Protein 8IAG (pdb70)

Sequence (445 aa):
APWKAPGPDDVRGPCPMLNTLANHGFLPHDGKNIDVNTTVNALSSALNLDDELSRDLHTFAVTTNPQPNATWFSLNHLSRHNVLEHDASLSRQDAYFGPPDVFNAAVFNETKAYWTGDIINFQMAANALTARLMTSNLTNPEFSMSQLGRGFGLGETVCYVTILGSKETRTVPKAFVEYLFENERLPYELGFKKMKSALTEDELTTMMGEIYSLQHLPESFTPWKAPGPDDVRGPCPMLNTLANHGFLPHDGKNIDVNTTVNALSSALNLDDELSRDLHTFAVTTNPQPNATWFSLNHLSRHNVLEHDASLSRQDAYFGPPDVFNAAVFNETKAYWTGDIINFQMAANALTARLMTSNLTNPEFSMSQLGRGFGLGETVCYVTILGSKETRTVPKAFVEYLFENERLPYELGFKKMKSALTEDELTTMMGEIYSLQHLPESFTKP

B-factor: mean 21.31, std 9.33, range [10.39, 70.58]

Solvent-accessible surface area: 19801 Å² total; per-residue (Å²): 89,109,71,143,52,60,33,145,116,35,30,37,2,26,41,26,26,30,3,0,0,0,5,23,48,64,3,26,48,57,0,79,18,0,9,39,3,7,7,0,10,3,8,12,16,3,1,33,7,27,9,100,7,0,93,55,74,9,82,96,7,26,88,13,11,112,69,110,149,9,103,31,4,8,0,74,38,12,19,179,66,80,62,36,9,17,1,3,23,18,4,6,52,8,33,101,107,10,92,20,40,91,65,37,70,77,22,2,105,44,0,63,63,85,2,108,28,124,102,0,58,13,64,30,0,0,52,0,7,9,8,10,3,78,46,3,76,155,77,7,103,116,44,44,21,70,157,123,5,15,22,42,6,16,11,82,1,0,35,14,0,0,10,4,22,29,17,112,90,79,37,1,51,47,51,27,0,35,29,4,10,81,67,29,77,1,0,70,136,80,55,6,166,73,24,206,58,32,0,45,42,114,60,20,91,78,2,43,39,56,0,127,82,57,19,138,34,70,114,113,32,67,154,74,136,55,59,30,157,98,28,39,36,2,27,41,25,26,31,2,0,0,0,4,22,50,62,3,47,42,50,0,60,108,0,64,57,103,38,8,18,97,2,7,40,59,3,2,36,6,45,63,93,5,0,116,57,68,9,86,84,6,27,35,0,3,75,84,54,91,17,100,80,3,7,0,68,26,11,21,69,76,22,7,34,10,18,2,2,23,18,3,6,53,6,32,102,105,14,87,22,40,89,65,36,61,76,22,1,83,46,0,56,71,82,2,106,29,123,98,0,57,12,63,32,0,0,52,0,8,10,11,11,4,78,45,3,77,152,77,6,102,104,28,8,18,8,59,24,4,6,13,33,6,2,12,82,1,0,36,14,0,1,11,4,22,31,18,119,91,79,37,0,52,44,54,27,0,39,32,5,11,80,74,28,91,2,0,104,137,81,34,8,156,90,25,188,58,33,0,46,50,113,60,16,88,78,2,41,39,51,0,95,79,58,17,135,32,73,184,110,30,41,50,71

Organism: NCBI:txid326644

Radius of gyration: 24.5 Å; Cα contacts (8 Å, |Δi|>4): 789; chains: 2; bounding box: 48×75×55 Å

Foldseek 3Di:
DQFAQADDQADAFQALQLQLLLRRPLAPVSQDWAALVSQQSSCCVAQNADSVVSNVVQVLQCVLPPPPPDRTHGRHSRQPEPSLHFALDQFAHGVQVHRRTAGDPVSVVQLVVLQPDQKRALLSLLASSLVSLVVCVVPPPPHDADPSNLLSSLLSSQCLAPRQHNLVRRMHGPVQSCCSRVPSHGVVVVPTDHDPDHHYPVSSVVSSVVSVVSHDHDPPDD/DFADQDPQADAFAALQLQLLLRVPLAPVSQDWAALVSQQSSCCVAANADSVVSNVVQVLQCVLPPDPPDRTGGRHSNQPEPSLHFALDQFAHGVQVHRRTAGDPVSVVQLVVLQPDQKRALLSLLASSLVSLVVCVVPPPPHDDAQSNLLSSLLSSQCLAPRQHNLVRRMHGPVQSCCSRVPSHGVVVVPTDHDPDHHYPVSSVVSSVVSVVSHDHPPPPRHD

Secondary structure (DSSP, 8-state):
-------TT----S-HHHHHHHHHTSS-TT---EEHHHHHHHHHHHH-B-HHHHHHHHHHHHTTSSSTT-SEE-GGGGGSBTTTB-SS-SSS--TTTS-SSS--HHHHHHHHHT--SSEE-HHHHHHHHHHHHHHHHHH-TT----HHHHHHHHHHHHHHHHHHSBTTTTBEEHHHHHHHHHHSS--GGGT----SSPBPHHHHHHHHHHHHHH----TT--/------TTS---S-HHHHHHHHTTSS-TT---B-HHHHHHHHHHHH-B-HHHHHHHHHHHHTTSSSTT-S-B-GGGGGSBTTTB-SS-SSS--TTTS-SSS--HHHHHHHHTT--SSEEEHHHHHHHHHHHHHHHHHH-TT----HHHHHHHHHHHHHHHHHHSBTTTTEEEHHHHHHHHHHSS--GGGT----SSPBPHHHHHHHHHHHHHH----TTS---

InterPro domains:
  IPR000028 Chloroperoxidase [PF01328] (3-194)
  IPR000028 Chloroperoxidase [PS51405] (1-214)
  IPR036851 Chloroperoxidase-like superfamily [G3DSA:1.10.489.10] (2-242)
  IPR036851 Chloroperoxidase-like superfamily [SSF47571] (3-100)

Nearest PDB structures (foldseek):
  8iag-assembly1_B  TM=1.003E+00  e=1.262E-44  Daldinia caldariorum
  7o1z-assembly1_A  TM=9.874E-01  e=1.814E-34  Hypoxylon sp. EC38
  7znv-assembly1_A  TM=9.478E-01  e=3.646E-21  Marasmius rotula
  8rnk-assembly1_A  TM=9.360E-01  e=4.907E-21  Marasmius wettsteinii
  7zcl-assembly1_A  TM=9.525E-01  e=1.608E-20  Achaetomiella virescens

Structure (mmCIF, N/CA/C/O backbone):
data_8IAG
#
_entry.id   8IAG
#
_cell.length_a   74.558
_cell.length_b   107.52
_cell.length_c   120.016
_cell.angle_alpha   90.0
_cell.angle_beta   90.0
_cell.angle_gamma   90.0
#
_symmetry.space_group_name_H-M   'C 2 2 21'
#
loop_
_entity.id
_entity.type
_entity.pdbx_description
1 polymer rDcaUPO
2 non-polymer 'PROTOPORPHYRIN IX CONTAINING FE'
3 non-polymer IMIDAZOLE
4 non-polymer (4S)-2-METHYL-2,4-PENTANEDIOL
5 non-polymer 'MAGNESIUM ION'
6 water water
#
loop_
_atom_site.group_PDB
_atom_site.id
_atom_site.type_symbol
_atom_site.label_atom_id
_atom_site.label_alt_id
_atom_site.label_comp_id
_atom_site.label_asym_id
_atom_site.label_entity_id
_atom_site.label_seq_id
_atom_site.pdbx_PDB_ins_code
_atom_site.Cartn_x
_atom_site.Cartn_y
_atom_site.Cartn_z
_atom_site.occupancy
_atom_site.B_iso_or_equiv
_atom_site.auth_seq_id
_atom_site.auth_comp_id
_atom_site.auth_asym_id
_atom_site.auth_atom_id
_atom_site.pdbx_PDB_model_num
ATOM 1 N N . ALA A 1 18 ? 6.45825 -9.90000 -15.23114 1.000 46.97193 3 ALA A N 1
ATOM 2 C CA . ALA A 1 18 ? 7.82671 -9.96475 -14.73290 1.000 45.59101 3 ALA A CA 1
ATOM 3 C C . ALA A 1 18 ? 7.97629 -9.17065 -13.44061 1.000 40.33453 3 ALA A C 1
ATOM 4 O O . ALA A 1 18 ? 7.36348 -8.11345 -13.28267 1.000 36.80383 3 ALA A O 1
ATOM 6 N N . PRO A 1 19 ? 8.78616 -9.68645 -12.50365 1.000 34.02099 4 PRO A N 1
ATOM 7 C CA . PRO A 1 19 ? 9.04178 -8.94893 -11.26479 1.000 27.91714 4 PRO A CA 1
ATOM 8 C C . PRO A 1 19 ? 9.65458 -7.58703 -11.56135 1.000 26.96623 4 PRO A C 1
ATOM 9 O O . PRO A 1 19 ? 10.53408 -7.46087 -12.40955 1.000 26.66243 4 PRO A O 1
ATOM 13 N N . TRP A 1 20 ? 9.17621 -6.57761 -10.85436 1.000 23.61724 5 TRP A N 1
ATOM 14 C CA . TRP A 1 20 ? 9.61902 -5.21396 -11.08624 1.000 19.07070 5 TRP A CA 1
ATOM 15 C C . TRP A 1 20 ? 9.28303 -4.40339 -9.85997 1.000 19.24231 5 TRP A C 1
ATOM 16 O O . TRP A 1 20 ? 8.22366 -4.58844 -9.25854 1.000 23.32647 5 TRP A O 1
ATOM 27 N N . LYS A 1 21 ? 10.18400 -3.50795 -9.49080 1.000 18.96600 6 LYS A N 1
ATOM 28 C CA . LYS A 1 21 ? 9.95547 -2.65024 -8.33637 1.000 21.40131 6 LYS A CA 1
ATOM 29 C C . LYS A 1 21 ? 10.60372 -1.29676 -8.56954 1.000 19.37754 6 LYS A C 1
ATOM 30 O O . LYS A 1 21 ? 11.75026 -1.22842 -9.02296 1.000 19.09028 6 LYS A O 1
ATOM 36 N N . ALA A 1 22 ? 9.86356 -0.22301 -8.31532 1.000 24.10203 7 ALA A N 1
ATOM 37 C CA . ALA A 1 22 ? 10.40074 1.12447 -8.46907 1.000 23.10113 7 ALA A CA 1
ATOM 38 C C . ALA A 1 22 ? 11.53085 1.34510 -7.47129 1.000 19.77736 7 ALA A C 1
ATOM 39 O O . ALA A 1 22 ? 11.54300 0.72522 -6.40267 1.000 22.49863 7 ALA A O 1
ATOM 41 N N . PRO A 1 23 ? 12.46634 2.24461 -7.78975 1.000 19.87344 8 PRO A N 1
ATOM 42 C CA . PRO A 1 23 ? 13.52661 2.51626 -6.81445 1.000 19.92488 8 PRO A CA 1
ATOM 43 C C . PRO A 1 23 ? 12.98274 3.24886 -5.59585 1.000 20.89422 8 PRO A C 1
ATOM 44 O O . PRO A 1 23 ? 12.05561 4.05720 -5.71207 1.000 24.35461 8 PRO A O 1
ATOM 48 N N . GLY A 1 24 ? 13.54088 2.94370 -4.42901 1.000 19.64791 9 GLY A N 1
ATOM 49 C CA . GLY A 1 24 ? 13.21077 3.65591 -3.21366 1.000 23.69797 9 GLY A CA 1
ATOM 50 C C . GLY A 1 24 ? 14.27499 4.67521 -2.85622 1.000 23.95542 9 GLY A C 1
ATOM 51 O O . GLY A 1 24 ? 15.20337 4.89768 -3.63392 1.000 23.53682 9 GLY A O 1
ATOM 52 N N . PRO A 1 25 ? 14.14389 5.29733 -1.67432 1.000 25.96286 10 PRO A N 1
ATOM 53 C CA . PRO A 1 25 ? 15.01002 6.39262 -1.21477 1.000 27.93716 10 PRO A CA 1
ATOM 54 C C . PRO A 1 25 ? 16.50492 6.09238 -1.25898 1.000 29.77238 10 PRO A C 1
ATOM 55 O O . PRO A 1 25 ? 17.30246 6.98097 -1.57186 1.000 30.65406 10 PRO A O 1
ATOM 59 N N . ASP A 1 26 ? 16.88155 4.86152 -0.93943 1.000 25.67221 11 ASP A N 1
ATOM 60 C CA . ASP A 1 26 ? 18.29054 4.52283 -0.83562 1.000 26.36263 11 ASP A CA 1
ATOM 61 C C . ASP A 1 26 ? 18.79047 3.76908 -2.06710 1.000 24.33826 11 ASP A C 1
ATOM 62 O O . ASP A 1 26 ? 19.91906 3.28703 -2.08443 1.000 27.43068 11 ASP A O 1
ATOM 67 N N . ASP A 1 27 ? 17.95126 3.66609 -3.09241 1.000 20.74489 12 ASP A N 1
ATOM 68 C CA . ASP A 1 27 ? 18.37921 3.08373 -4.35776 1.000 18.44543 12 ASP A CA 1
ATOM 69 C C . ASP A 1 27 ? 18.92799 4.21038 -5.23068 1.000 18.90775 12 ASP A C 1
ATOM 70 O O . ASP A 1 27 ? 18.50601 5.35627 -5.08952 1.000 22.58889 12 ASP A O 1
ATOM 75 N N . VAL A 1 28 ? 19.88148 3.89871 -6.10230 1.000 15.54863 13 VAL A N 1
ATOM 76 C CA . VAL A 1 28 ? 20.37593 4.92226 -7.02809 1.000 15.33719 13 VAL A CA 1
ATOM 77 C C . VAL A 1 28 ? 20.11869 4.53045 -8.47088 1.000 14.85908 13 VAL A C 1
ATOM 78 O O . VAL A 1 28 ? 20.09838 3.35886 -8.84123 1.000 14.83426 13 VAL A O 1
ATOM 82 N N . ARG A 1 29 ? 19.89370 5.55420 -9.28619 1.000 14.71127 14 ARG A N 1
ATOM 83 C CA . ARG A 1 29 ? 19.64903 5.36251 -10.69594 1.000 13.90707 14 ARG A CA 1
ATOM 84 C C . ARG A 1 29 ? 20.53992 6.34623 -11.45011 1.000 13.52122 14 ARG A C 1
ATOM 85 O O . ARG A 1 29 ? 21.14912 7.23759 -10.85301 1.000 15.62888 14 ARG A O 1
ATOM 93 N N . GLY A 1 30 ? 20.62414 6.15555 -12.76613 1.000 14.50563 15 GLY A N 1
ATOM 94 C CA . GLY A 1 30 ? 21.49937 6.96083 -13.59855 1.000 15.63240 15 GLY A CA 1
ATOM 95 C C . GLY A 1 30 ? 20.80407 7.46165 -14.85186 1.000 13.60595 15 GLY A C 1
ATOM 96 O O . GLY A 1 30 ? 19.57414 7.51992 -14.90356 1.000 14.41683 15 GLY A O 1
ATOM 97 N N . PRO A 1 31 ? 21.59058 7.85123 -15.87200 1.000 12.94230 16 PRO A N 1
ATOM 98 C CA . PRO A 1 31 ? 21.05877 8.49532 -17.08220 1.000 13.13394 16 PRO A CA 1
ATOM 99 C C . PRO A 1 31 ? 20.71870 7.48304 -18.17132 1.000 12.97785 16 PRO A C 1
ATOM 100 O O . PRO A 1 31 ? 20.23097 7.88712 -19.22096 1.000 13.41493 16 PRO A O 1
ATOM 104 N N . CYS A 1 32 ? 20.98059 6.21020 -17.92459 1.000 12.81955 17 CYS A N 1
ATOM 105 C CA . CYS A 1 32 ? 20.72436 5.18048 -18.93493 1.000 13.39122 17 CYS A CA 1
ATOM 106 C C . CYS A 1 32 ? 19.36996 4.55122 -18.68581 1.000 12.47164 17 CYS A C 1
ATOM 107 O O . CYS A 1 32 ? 19.16960 3.89110 -17.66287 1.000 13.37329 17 CYS A O 1
ATOM 110 N N . PRO A 1 33 ? 18.43774 4.72205 -19.62654 1.000 11.80542 18 PRO A N 1
ATOM 111 C CA . PRO A 1 33 ? 17.11902 4.11839 -19.37529 1.000 11.93501 18 PRO A CA 1
ATOM 112 C C . PRO A 1 33 ? 17.17965 2.59387 -19.25247 1.000 13.32920 18 PRO A C 1
ATOM 113 O O . PRO A 1 33 ? 16.38006 1.99720 -18.52689 1.000 14.32965 18 PRO A O 1
ATOM 117 N N . MET A 1 34 ? 18.10701 1.95354 -19.97031 1.000 13.59997 19 MET A N 1
ATOM 118 C CA . MET A 1 34 ? 18.14433 0.50168 -19.91925 1.000 13.05834 19 MET A CA 1
ATOM 119 C C . MET A 1 34 ? 18.76345 -0.01747 -18.62877 1.000 12.80692 19 MET A C 1
ATOM 120 O O . MET A 1 34 ? 18.20146 -0.91495 -18.00815 1.000 13.68701 19 MET A O 1
ATOM 125 N N . LEU A 1 35 ? 19.88144 0.55290 -18.18664 1.000 13.23524 20 LEU A N 1
ATOM 126 C CA . LEU A 1 35 ? 20.43569 0.05534 -16.92124 1.000 12.84500 20 LEU A CA 1
ATOM 127 C C . LEU A 1 35 ? 19.45622 0.31937 -15.77685 1.000 13.14607 20 LEU A C 1
ATOM 128 O O . LEU A 1 35 ? 19.33545 -0.51345 -14.87159 1.000 13.99815 20 LEU A O 1
ATOM 133 N N . ASN A 1 36 ? 18.76020 1.46198 -15.80165 1.000 13.31659 21 ASN A N 1
ATOM 134 C CA . ASN A 1 36 ? 17.73728 1.71824 -14.77553 1.000 12.87789 21 ASN A CA 1
ATOM 135 C C . ASN A 1 36 ? 16.67600 0.63050 -14.77126 1.000 14.21361 21 ASN A C 1
ATOM 136 O O . ASN A 1 36 ? 16.27575 0.11732 -13.71179 1.000 14.82733 21 ASN A O 1
ATOM 141 N N . THR A 1 37 ? 16.22094 0.29855 -15.97749 1.000 13.95708 22 THR A N 1
ATOM 142 C CA . THR A 1 37 ? 15.22784 -0.75071 -16.15895 1.000 13.64287 22 THR A CA 1
ATOM 143 C C . THR A 1 37 ? 15.70570 -2.09534 -15.62015 1.000 15.14728 22 THR A C 1
ATOM 144 O O . THR A 1 37 ? 14.95792 -2.80123 -14.93696 1.000 16.12979 22 THR A O 1
ATOM 148 N N . LEU A 1 38 ? 16.94850 -2.44881 -15.93135 1.000 14.37987 23 LEU A N 1
ATOM 149 C CA . LEU A 1 38 ? 17.49356 -3.72719 -15.49849 1.000 13.66606 23 LEU A CA 1
ATOM 150 C C . LEU A 1 38 ? 17.62001 -3.78717 -13.98094 1.000 15.27212 23 LEU A C 1
ATOM 151 O O . LEU A 1 38 ? 17.39351 -4.84085 -13.39134 1.000 16.58821 23 LEU A O 1
ATOM 156 N N . ALA A 1 39 ? 17.93678 -2.65405 -13.35240 1.000 13.76123 24 ALA A N 1
ATOM 157 C CA . ALA A 1 39 ? 17.92940 -2.59815 -11.88895 1.000 15.76944 24 ALA A CA 1
ATOM 158 C C . ALA A 1 39 ? 16.51103 -2.75631 -11.33551 1.000 15.17291 24 ALA A C 1
ATOM 159 O O . ALA A 1 39 ? 16.30093 -3.45628 -10.34672 1.000 15.86735 24 ALA A O 1
ATOM 161 N N . ASN A 1 40 ? 15.53692 -2.09879 -11.96287 1.000 14.14250 25 ASN A N 1
ATOM 162 C CA . ASN A 1 40 ? 14.16085 -2.22614 -11.48901 1.000 15.28638 25 ASN A CA 1
ATOM 163 C C . ASN A 1 40 ? 13.63833 -3.65804 -11.53714 1.000 15.80084 25 ASN A C 1
ATOM 164 O O . ASN A 1 40 ? 12.85080 -4.05693 -10.68641 1.000 17.14872 25 ASN A O 1
ATOM 169 N N . HIS A 1 41 ? 14.08780 -4.42107 -12.53416 1.000 17.07463 26 HIS A N 1
ATOM 170 C CA . HIS A 1 41 ? 13.70168 -5.81443 -12.66518 1.000 17.00896 26 HIS A CA 1
ATOM 171 C C . HIS A 1 41 ? 14.54423 -6.74906 -11.81038 1.000 18.79428 26 HIS A C 1
ATOM 172 O O . HIS A 1 41 ? 14.21472 -7.93193 -11.66299 1.000 19.66251 26 HIS A O 1
ATOM 179 N N . GLY A 1 42 ? 15.65200 -6.23652 -11.28505 1.000 17.23679 27 GLY A N 1
ATOM 180 C CA . GLY A 1 42 ? 16.54523 -7.05916 -10.49046 1.000 17.14651 27 GLY A CA 1
ATOM 181 C C . GLY A 1 42 ? 17.55513 -7.87827 -11.28329 1.000 16.00731 27 GLY A C 1
ATOM 182 O O . GLY A 1 42 ? 18.22012 -8.74989 -10.71702 1.000 19.17696 27 GLY A O 1
ATOM 183 N N . PHE A 1 43 ? 17.68088 -7.61420 -12.58469 1.000 15.79054 28 PHE A N 1
ATOM 184 C CA . PHE A 1 43 ? 18.77377 -8.20195 -13.36777 1.000 16.47486 28 PHE A CA 1
ATOM 185 C C . PHE A 1 43 ? 20.10348 -7.62671 -12.88652 1.000 16.39924 28 PHE A C 1
ATOM 186 O O . PHE A 1 43 ? 21.11500 -8.32502 -12.83964 1.000 20.16239 28 PHE A O 1
ATOM 194 N N . LEU A 1 44 ? 20.09489 -6.32686 -12.60161 1.000 17.00728 29 LEU A N 1
ATOM 195 C CA . LEU A 1 44 ? 21.16696 -5.66410 -11.86955 1.000 15.90783 29 LEU A CA 1
ATOM 196 C C . LEU A 1 44 ? 20.69177 -5.50633 -10.43767 1.000 15.11442 29 LEU A C 1
ATOM 197 O O . LEU A 1 44 ? 19.48753 -5.57018 -10.19864 1.000 16.91258 29 LEU A O 1
ATOM 202 N N . PRO A 1 45 ? 21.61963 -5.31444 -9.47811 1.000 16.08902 30 PRO A N 1
ATOM 203 C CA . PRO A 1 45 ? 21.17485 -5.06521 -8.09897 1.000 16.51960 30 PRO A CA 1
ATOM 204 C C . PRO A 1 45 ? 20.10826 -3.97543 -8.06716 1.000 16.86325 30 PRO A C 1
ATOM 205 O O . PRO A 1 45 ? 20.28913 -2.91243 -8.67800 1.000 16.99349 30 PRO A O 1
ATOM 209 N N . HIS A 1 46 ? 19.01526 -4.23496 -7.36417 1.000 19.53223 31 HIS A N 1
ATOM 210 C CA . HIS A 1 46 ? 17.91442 -3.28469 -7.35748 1.000 16.97838 31 HIS A CA 1
ATOM 211 C C . HIS A 1 46 ? 18.33389 -1.93646 -6.77802 1.000 17.53236 31 HIS A C 1
ATOM 212 O O . HIS A 1 46 ? 17.77670 -0.90092 -7.14587 1.000 17.54354 31 HIS A O 1
ATOM 219 N N . ASP A 1 47 ? 19.31648 -1.92902 -5.88167 1.000 17.64805 32 ASP A N 1
ATOM 220 C CA . ASP A 1 47 ? 19.73180 -0.64442 -5.32308 1.000 17.54945 32 ASP A CA 1
ATOM 221 C C . ASP A 1 47 ? 20.68089 0.12843 -6.24874 1.000 17.75159 32 ASP A C 1
ATOM 222 O O . ASP A 1 47 ? 21.04625 1.26176 -5.94233 1.000 17.49979 32 ASP A O 1
ATOM 227 N N . GLY A 1 48 ? 21.03833 -0.45950 -7.38838 1.000 16.25397 33 GLY A N 1
ATOM 228 C CA . GLY A 1 48 ? 21.85540 0.22797 -8.37527 1.000 16.72846 33 GLY A CA 1
ATOM 229 C C . GLY A 1 48 ? 23.32936 0.35415 -8.02568 1.000 15.88084 33 GLY A C 1
ATOM 230 O O . GLY A 1 48 ? 24.07351 1.04326 -8.73510 1.000 16.19122 33 GLY A O 1
ATOM 231 N N . LYS A 1 49 ? 23.76176 -0.32112 -6.95933 1.000 17.00846 34 LYS A N 1
ATOM 232 C CA . LYS A 1 49 ? 25.11407 -0.12130 -6.42735 1.000 15.78934 34 LYS A CA 1
ATOM 233 C C . LYS A 1 49 ? 26.03751 -1.32726 -6.61947 1.000 16.23177 34 LYS A C 1
ATOM 234 O O . LYS A 1 49 ? 25.59365 -2.47979 -6.62606 1.000 19.04603 34 LYS A O 1
ATOM 240 N N . ASN A 1 50 ? 27.32972 -1.03875 -6.73957 1.000 16.44099 35 ASN A N 1
ATOM 241 C CA . ASN A 1 50 ? 28.37814 -2.05760 -6.73215 1.000 14.97650 35 ASN A CA 1
ATOM 242 C C . ASN A 1 50 ? 28.14880 -3.13780 -7.78004 1.000 16.37219 35 ASN A C 1
ATOM 243 O O . ASN A 1 50 ? 28.04159 -4.33657 -7.48230 1.000 19.94189 35 ASN A O 1
ATOM 248 N N . ILE A 1 51 ? 28.11933 -2.68715 -9.02017 1.000 14.87331 36 ILE A N 1
ATOM 249 C CA . ILE A 1 51 ? 27.94080 -3.55706 -10.17259 1.000 14.95743 36 ILE A CA 1
ATOM 250 C C . ILE A 1 51 ? 29.31156 -3.99099 -10.67574 1.000 15.52424 36 ILE A C 1
ATOM 251 O O . ILE A 1 51 ? 30.08752 -3.18760 -11.18237 1.000 15.58302 36 ILE A O 1
ATOM 256 N N . ASP A 1 52 ? 29.61117 -5.27828 -10.48922 1.000 17.09501 37 ASP A N 1
ATOM 257 C CA . ASP A 1 52 ? 30.86960 -5.86995 -10.90787 1.000 18.72689 37 ASP A CA 1
ATOM 258 C C . ASP A 1 52 ? 30.77753 -6.38440 -12.34564 1.000 16.61246 37 ASP A C 1
ATOM 259 O O . ASP A 1 52 ? 29.68435 -6.46561 -12.89936 1.000 16.88528 37 ASP A O 1
ATOM 264 N N . VAL A 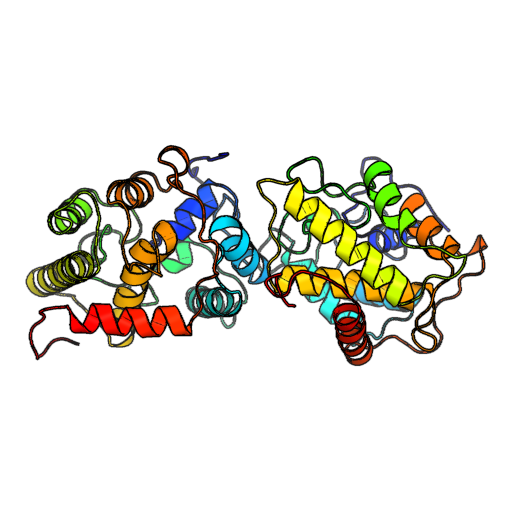1 53 ? 31.90675 -6.78728 -12.92022 1.000 18.23492 38 VAL A N 1
ATOM 265 C CA . VAL A 1 53 ? 31.90490 -7.17316 -14.33253 1.000 17.61731 38 VAL A CA 1
ATOM 266 C C . VAL A 1 53 ? 31.12245 -8.47848 -14.59144 1.000 18.63747 38 VAL A C 1
ATOM 267 O O . VAL A 1 53 ? 30.50020 -8.62799 -15.64978 1.000 17.77040 38 VAL A O 1
ATOM 271 N N . ASN A 1 54 ? 31.12486 -9.39572 -13.62477 1.000 17.07841 39 ASN A N 1
ATOM 272 C CA . ASN A 1 54 ? 30.35705 -10.63159 -13.78726 1.000 15.96772 39 ASN A CA 1
ATOM 273 C C . ASN A 1 54 ? 28.86818 -10.34374 -13.82525 1.000 17.10459 39 ASN A C 1
ATOM 274 O O . ASN A 1 54 ? 28.13451 -10.83632 -14.69196 1.000 16.72331 39 ASN A O 1
ATOM 279 N N . THR A 1 55 ? 28.42659 -9.50015 -12.90210 1.000 16.93315 40 THR A N 1
ATOM 280 C CA . THR A 1 55 ? 27.05181 -9.03936 -12.90193 1.000 17.52142 40 THR A CA 1
ATOM 281 C C . THR A 1 55 ? 26.67734 -8.36666 -14.22209 1.000 15.89574 40 THR A C 1
ATOM 282 O O . THR A 1 55 ? 25.65698 -8.69331 -14.80855 1.000 17.30115 40 THR A O 1
ATOM 286 N N . THR A 1 56 ? 27.50704 -7.44716 -14.71494 1.000 14.55628 41 THR A N 1
ATOM 287 C CA . THR A 1 56 ? 27.18582 -6.76676 -15.97375 1.000 14.90028 41 THR A CA 1
ATOM 288 C C . THR A 1 56 ? 27.04881 -7.73431 -17.14117 1.000 16.88116 41 THR A C 1
ATOM 289 O O . THR A 1 56 ? 26.05783 -7.71082 -17.86024 1.000 16.24399 41 THR A O 1
ATOM 293 N N . VAL A 1 57 ? 28.04731 -8.58314 -17.32705 1.000 15.71413 42 VAL A N 1
ATOM 294 C CA . VAL A 1 57 ? 28.03450 -9.48910 -18.46658 1.000 14.94373 42 VAL A CA 1
ATOM 295 C C . VAL A 1 57 ? 26.84335 -10.43765 -18.38046 1.000 16.17630 42 VAL A C 1
ATOM 296 O O . VAL A 1 57 ? 26.14709 -10.69128 -19.37717 1.000 16.48178 42 VAL A O 1
ATOM 300 N N . ASN A 1 58 ? 26.60829 -10.98782 -17.19336 1.000 15.59742 43 ASN A N 1
ATOM 301 C CA . ASN A 1 58 ? 25.53713 -11.95634 -17.07807 1.000 15.48964 43 ASN A CA 1
ATOM 302 C C . ASN A 1 58 ? 24.16167 -11.30623 -17.15749 1.000 14.62006 43 ASN A C 1
ATOM 303 O O . ASN A 1 58 ? 23.22282 -11.93665 -17.65185 1.000 18.01857 43 ASN A O 1
ATOM 308 N N . ALA A 1 59 ? 24.03775 -10.06629 -16.67922 1.000 16.39496 44 ALA A N 1
ATOM 309 C CA . ALA A 1 59 ? 22.76172 -9.35692 -16.73076 1.000 16.74439 44 ALA A CA 1
ATOM 310 C C . ALA A 1 59 ? 22.38749 -8.97375 -18.15313 1.000 16.39408 44 ALA A C 1
ATOM 311 O O . ALA A 1 59 ? 21.24030 -9.13681 -18.57453 1.000 18.03753 44 ALA A O 1
ATOM 313 N N . LEU A 1 60 ? 23.35055 -8.44647 -18.90200 1.000 16.36982 45 LEU A N 1
ATOM 314 C CA . LEU A 1 60 ? 23.06515 -8.04286 -20.27447 1.000 16.01932 45 LEU A CA 1
ATOM 315 C C . LEU A 1 60 ? 22.80983 -9.27459 -21.14009 1.000 15.61458 45 LEU A C 1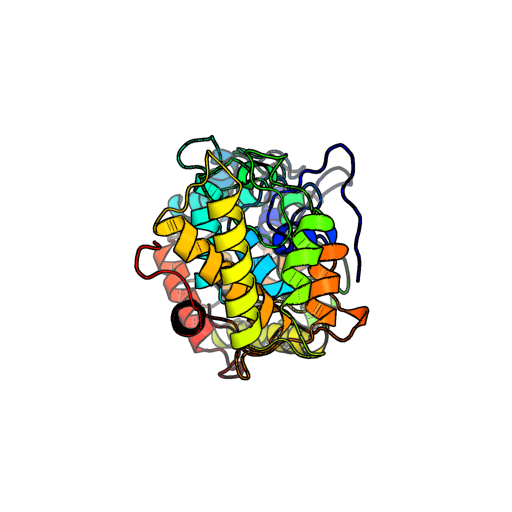
ATOM 316 O O . LEU A 1 60 ? 22.05572 -9.20801 -22.10609 1.000 16.62133 45 LEU A O 1
ATOM 321 N N . SER A 1 61 ? 23.41269 -10.40150 -20.77842 1.000 15.66272 46 SER A N 1
ATOM 322 C CA . SER A 1 61 ? 23.16600 -11.64022 -21.51105 1.000 16.36342 46 SER A CA 1
ATOM 323 C C . SER A 1 61 ? 21.75750 -12.14629 -21.20089 1.000 15.86886 46 SER A C 1
ATOM 324 O O . SER A 1 61 ? 20.97300 -12.42951 -22.10525 1.000 19.15668 46 SER A O 1
ATOM 327 N N . SER A 1 62 ? 21.44751 -12.23575 -19.90918 1.000 16.86594 47 SER A N 1
ATOM 328 C CA . SER A 1 62 ? 20.19050 -12.80533 -19.44112 1.000 18.51421 47 SER A CA 1
ATOM 329 C C . SER A 1 62 ? 18.98724 -12.00794 -19.91454 1.000 17.20541 47 SER A C 1
ATOM 330 O O . SER A 1 62 ? 18.00616 -12.56685 -20.41455 1.000 19.38541 47 SER A O 1
ATOM 333 N N . ALA A 1 63 ? 19.07106 -10.69317 -19.76655 1.000 17.36763 48 ALA A N 1
ATOM 334 C CA . ALA A 1 63 ? 17.92612 -9.85291 -20.08355 1.000 16.04757 48 ALA A CA 1
ATOM 335 C C . ALA A 1 63 ? 17.78174 -9.58241 -21.56585 1.000 18.43256 48 ALA A C 1
ATOM 336 O O . ALA A 1 63 ? 16.66146 -9.53529 -22.07871 1.000 17.62628 48 ALA A O 1
ATOM 338 N N . LEU A 1 64 ? 18.90877 -9.38710 -22.24859 1.000 15.98456 49 LEU A N 1
ATOM 339 C CA . LEU A 1 64 ? 18.89602 -8.79010 -23.58552 1.000 16.27455 49 LEU A CA 1
ATOM 340 C C . LEU A 1 64 ? 19.64443 -9.58197 -24.65099 1.000 18.55228 49 LEU A C 1
ATOM 341 O O . LEU A 1 64 ? 19.58048 -9.24392 -25.82876 1.000 18.06671 49 LEU A O 1
ATOM 346 N N . ASN A 1 65 ? 20.34800 -10.63335 -24.23827 1.000 17.60748 50 ASN A N 1
ATOM 347 C CA . ASN A 1 65 ? 21.18574 -11.43796 -25.12215 1.000 19.12371 50 ASN A CA 1
ATOM 348 C C . ASN A 1 65 ? 22.20181 -10.59046 -25.90107 1.000 19.21589 50 ASN A C 1
ATOM 349 O O . ASN A 1 65 ? 22.35262 -10.74478 -27.10899 1.000 22.14926 50 ASN A O 1
ATOM 354 N N . LEU A 1 66 ? 22.91629 -9.72214 -25.19054 1.000 17.79585 51 LEU A N 1
ATOM 355 C CA . LEU A 1 66 ? 24.09689 -9.08842 -25.77529 1.000 18.85163 51 LEU A CA 1
ATOM 356 C C . LEU A 1 66 ? 25.29712 -10.02994 -25.70961 1.000 23.63150 51 LEU A C 1
ATOM 357 O O . LEU A 1 66 ? 25.44261 -10.78601 -24.74461 1.000 23.49519 51 LEU A O 1
ATOM 362 N N . ASP A 1 67 ? 26.16684 -9.95274 -26.71117 1.000 21.04010 52 ASP A N 1
ATOM 363 C CA . ASP A 1 67 ? 27.40929 -10.71998 -26.70398 1.000 22.48081 52 ASP A CA 1
ATOM 364 C C . ASP A 1 67 ? 28.30020 -10.28461 -25.54591 1.000 20.85612 52 ASP A C 1
ATOM 365 O O . ASP A 1 67 ? 28.33843 -9.10572 -25.21406 1.000 20.33809 52 ASP A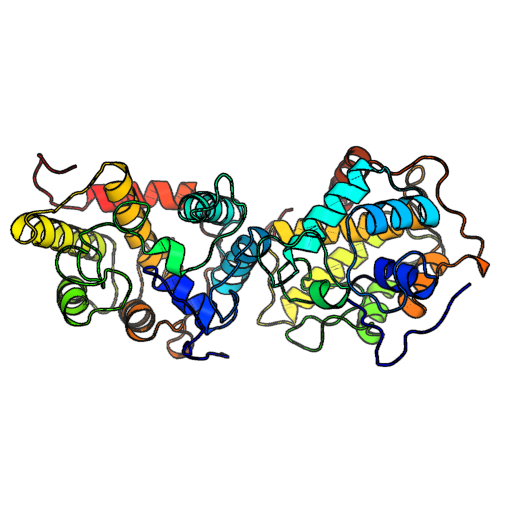 O 1
ATOM 370 N N . ASP A 1 68 ? 29.00689 -11.23397 -24.92834 1.000 20.97664 53 ASP A N 1
ATOM 371 C CA . ASP A 1 68 ? 29.83968 -10.94148 -23.75731 1.000 21.51455 53 ASP A CA 1
ATOM 372 C C . ASP A 1 68 ? 30.88029 -9.85370 -24.01006 1.000 20.72011 53 ASP A C 1
ATOM 373 O O . ASP A 1 68 ? 31.14641 -9.03847 -23.13241 1.000 21.19687 53 ASP A O 1
ATOM 378 N N . GLU A 1 69 ? 31.48275 -9.85398 -25.19807 1.000 20.78492 54 GLU A N 1
ATOM 379 C CA . GLU A 1 69 ? 32.54313 -8.89170 -25.48947 1.000 21.03593 54 GLU A CA 1
ATOM 380 C C . GLU A 1 69 ? 31.99549 -7.47780 -25.45315 1.000 20.40071 54 GLU A C 1
ATOM 381 O O . GLU A 1 69 ? 32.61705 -6.56156 -24.89425 1.000 18.95290 54 GLU A O 1
ATOM 387 N N . LEU A 1 70 ? 30.81745 -7.29877 -26.04337 1.000 18.62177 55 LEU A N 1
ATOM 388 C CA . LEU A 1 70 ? 30.16660 -5.99210 -26.02907 1.000 19.02677 55 LEU A CA 1
ATOM 389 C C . LEU A 1 70 ? 29.85552 -5.57893 -24.59526 1.000 17.60858 55 LEU A C 1
ATOM 390 O O . LEU A 1 70 ? 30.15564 -4.46119 -24.18880 1.000 18.02171 55 LEU A O 1
ATOM 395 N N . SER A 1 71 ? 29.27219 -6.48761 -23.82340 1.000 16.87880 56 SER A N 1
ATOM 396 C CA . SER A 1 71 ? 28.94665 -6.19481 -22.42929 1.000 18.70472 56 SER A CA 1
ATOM 397 C C . SER A 1 71 ? 30.17977 -5.85483 -21.60065 1.000 19.33385 56 SER A C 1
ATOM 398 O O . SER A 1 71 ? 30.16285 -4.92516 -20.79514 1.000 17.74082 56 SER A O 1
ATOM 401 N N . ARG A 1 72 ? 31.25086 -6.61652 -21.80058 1.000 19.35464 57 ARG A N 1
ATOM 402 C CA . ARG A 1 72 ? 32.48098 -6.38598 -21.06042 1.000 19.31007 57 ARG A CA 1
ATOM 403 C C . ARG A 1 72 ? 33.05470 -5.00842 -21.39723 1.000 19.29337 57 ARG A C 1
ATOM 404 O O . ARG A 1 72 ? 33.52189 -4.28049 -20.51176 1.000 21.05028 57 ARG A O 1
ATOM 412 N N . ASP A 1 73 ? 33.00360 -4.63047 -22.66878 1.000 17.97701 58 ASP A N 1
ATOM 413 C CA . ASP A 1 73 ? 33.50469 -3.31193 -23.05682 1.000 19.12157 58 ASP A CA 1
ATOM 414 C C . ASP A 1 73 ? 32.62413 -2.18379 -22.52373 1.000 18.62274 58 ASP A C 1
ATOM 415 O O . ASP A 1 73 ? 33.14009 -1.14098 -22.11607 1.000 19.78920 58 ASP A O 1
ATOM 420 N N . LEU A 1 74 ? 31.30874 -2.38016 -22.49609 1.000 16.79293 59 LEU A N 1
ATOM 421 C CA . LEU A 1 74 ? 30.44969 -1.38698 -21.85541 1.000 15.66740 59 LEU A CA 1
ATOM 422 C C . LEU A 1 74 ? 30.80244 -1.23243 -20.37072 1.000 18.39940 59 LEU A C 1
ATOM 423 O O . LEU A 1 74 ? 30.83554 -0.10935 -19.85014 1.000 17.12530 59 LEU A O 1
ATOM 428 N N . HIS A 1 75 ? 31.08643 -2.34527 -19.69835 1.000 16.96818 60 HIS A N 1
ATOM 429 C CA . HIS A 1 75 ? 31.49314 -2.28794 -18.29667 1.000 15.50740 60 HIS A CA 1
ATOM 430 C C . HIS A 1 75 ? 32.78093 -1.48297 -18.13696 1.000 17.10218 60 HIS A C 1
ATOM 431 O O . HIS A 1 75 ? 32.92465 -0.70680 -17.18539 1.000 17.94030 60 HIS A O 1
ATOM 438 N N . THR A 1 76 ? 33.72477 -1.68566 -19.04940 1.000 17.36383 61 THR A N 1
ATOM 439 C CA . THR A 1 76 ? 35.00780 -0.99751 -18.99903 1.000 18.30680 61 THR A CA 1
ATOM 440 C C . THR A 1 76 ? 34.80355 0.52423 -19.12505 1.000 18.21939 61 THR A C 1
ATOM 441 O O . THR A 1 76 ? 35.46606 1.30797 -18.44025 1.000 20.62223 61 THR A O 1
ATOM 445 N N . PHE A 1 77 ? 33.86846 0.93974 -19.97534 1.000 16.86288 62 PHE A N 1
ATOM 446 C CA . PHE A 1 77 ? 33.48204 2.35074 -20.04114 1.000 15.57149 62 PHE A CA 1
ATOM 447 C C . PHE A 1 77 ? 32.87399 2.80457 -18.70792 1.000 16.17826 62 PHE A C 1
ATOM 448 O O . PHE A 1 77 ? 33.23710 3.85844 -18.17639 1.000 16.53647 62 PHE A O 1
ATOM 456 N N . ALA A 1 78 ? 31.95002 2.00618 -18.17367 1.000 15.96042 63 ALA A N 1
ATOM 457 C CA . ALA A 1 78 ? 31.21149 2.37892 -16.96968 1.000 13.52434 63 ALA A CA 1
ATOM 458 C C . ALA A 1 78 ? 32.13134 2.65218 -15.78817 1.000 15.90044 63 ALA A C 1
ATOM 459 O O . ALA A 1 78 ? 31.91867 3.59531 -15.04094 1.000 16.15074 63 ALA A O 1
ATOM 461 N N . VAL A 1 79 ? 33.15610 1.82906 -15.61139 1.000 16.24705 64 VAL A N 1
ATOM 462 C CA . VAL A 1 79 ? 33.97905 1.96569 -14.41180 1.000 15.74014 64 VAL A CA 1
ATOM 463 C C . VAL A 1 79 ? 34.83433 3.24571 -14.45724 1.000 15.36259 64 VAL A C 1
ATOM 464 O O . VAL A 1 79 ? 35.32289 3.69424 -13.41092 1.000 16.54163 64 VAL A O 1
ATOM 468 N N . THR A 1 80 ? 35.00070 3.84618 -15.63240 1.000 15.99440 65 THR A N 1
ATOM 469 C CA . THR A 1 80 ? 35.72022 5.11877 -15.69563 1.000 16.62156 65 THR A CA 1
ATOM 470 C C . THR A 1 80 ? 34.95122 6.23953 -15.00729 1.000 16.29168 65 THR A C 1
ATOM 471 O O . THR A 1 80 ? 35.52997 7.29977 -14.73744 1.000 18.95892 65 THR A O 1
ATOM 475 N N . THR A 1 81 ? 33.66597 6.01912 -14.71419 1.000 14.83331 66 THR A N 1
ATOM 476 C CA . THR A 1 81 ? 32.88675 7.03760 -13.98304 1.000 14.41239 66 THR A CA 1
ATOM 477 C C . THR A 1 81 ? 32.94379 6.84867 -12.45936 1.000 15.10724 66 THR A C 1
ATOM 478 O O . THR A 1 81 ? 32.47884 7.70078 -11.69697 1.000 15.90126 66 THR A O 1
ATOM 482 N N . ASN A 1 82 ? 33.49999 5.73799 -12.00983 1.000 14.53400 67 ASN A N 1
ATOM 483 C CA . ASN A 1 82 ? 33.67195 5.54521 -10.57373 1.000 14.25814 67 ASN A CA 1
ATOM 484 C C . ASN A 1 82 ? 34.83488 6.40086 -10.10200 1.000 16.04848 67 ASN A C 1
ATOM 485 O O . ASN A 1 82 ? 35.94727 6.27500 -10.62210 1.000 19.02352 67 ASN A O 1
ATOM 490 N N . PRO A 1 83 ? 34.60354 7.29207 -9.11499 1.000 15.44496 68 PRO A N 1
ATOM 491 C CA . PRO A 1 83 ? 35.70485 8.17054 -8.70316 1.000 21.27815 68 PRO A CA 1
ATOM 492 C C . PRO A 1 83 ? 36.91427 7.44384 -8.11165 1.000 27.78012 68 PRO A C 1
ATOM 493 O O . PRO A 1 83 ? 38.01651 8.00268 -8.07316 1.000 29.52622 68 PRO A O 1
ATOM 497 N N . GLN A 1 84 ? 36.72693 6.21005 -7.66201 1.000 19.12540 69 GLN A N 1
ATOM 498 C CA . GLN A 1 84 ? 37.85667 5.40925 -7.21601 1.000 22.45589 69 GLN A CA 1
ATOM 499 C C . GLN A 1 84 ? 38.74522 5.05674 -8.40504 1.000 28.72003 69 GLN A C 1
ATOM 500 O O . GLN A 1 84 ? 38.28038 4.44828 -9.35410 1.000 26.16095 69 GLN A O 1
ATOM 506 N N . PRO A 1 85 ? 40.02922 5.44758 -8.36110 1.000 32.93066 70 PRO A N 1
ATOM 507 C CA . PRO A 1 85 ? 40.93665 5.12985 -9.47422 1.000 35.31821 70 PRO A CA 1
ATOM 508 C C . PRO A 1 85 ? 41.02477 3.62546 -9.73947 1.000 28.99216 70 PRO A C 1
ATOM 509 O O . PRO A 1 85 ? 41.05995 2.85794 -8.78032 1.000 27.65849 70 PRO A O 1
ATOM 513 N N . ASN A 1 86 ? 41.03634 3.22402 -11.01127 1.000 34.08100 71 ASN A N 1
ATOM 514 C CA . ASN A 1 86 ? 41.18903 1.81466 -11.38450 1.000 35.08263 71 ASN A CA 1
ATOM 515 C C . ASN A 1 86 ? 40.14016 0.88994 -10.76680 1.000 31.66053 71 ASN A C 1
ATOM 516 O O . ASN A 1 86 ? 40.41176 -0.27932 -10.50999 1.000 29.90920 71 ASN A O 1
ATOM 521 N N . ALA A 1 87 ? 38.94629 1.40872 -10.51718 1.000 28.13528 72 ALA A N 1
ATOM 522 C CA . ALA A 1 87 ? 37.89449 0.58303 -9.93771 1.000 26.66926 72 ALA A CA 1
ATOM 523 C C . ALA A 1 87 ? 37.47815 -0.51675 -10.90732 1.000 20.76532 72 ALA A C 1
ATOM 524 O O . ALA A 1 87 ? 37.55464 -0.34549 -12.13116 1.000 24.40006 72 ALA A O 1
ATOM 526 N N . THR A 1 88 ? 36.99407 -1.62160 -10.34816 1.000 22.69439 73 THR A N 1
ATOM 527 C CA . THR A 1 88 ? 36.49244 -2.74010 -11.14233 1.000 19.41433 73 THR A CA 1
ATOM 528 C C . THR A 1 88 ? 34.96552 -2.81459 -11.16066 1.000 18.38814 73 THR A C 1
ATOM 529 O O . THR A 1 88 ? 34.38823 -3.73394 -11.75129 1.000 18.32943 73 THR A O 1
ATOM 533 N N . TRP A 1 89 ? 34.31419 -1.83870 -10.53753 1.000 17.58644 74 TRP A N 1
ATOM 534 C CA . TRP A 1 89 ? 32.86403 -1.83681 -10.35794 1.000 15.42422 74 TRP A CA 1
ATOM 535 C C . TRP A 1 89 ? 32.34659 -0.41917 -10.48522 1.000 15.52351 74 TRP A C 1
ATOM 536 O O . TRP A 1 89 ? 33.13094 0.52634 -10.45151 1.000 16.32606 74 TRP A O 1
ATOM 547 N N . PHE A 1 90 ? 31.03995 -0.27221 -10.65257 1.000 15.01070 75 PHE A N 1
ATOM 548 C CA . PHE A 1 90 ? 30.43822 1.05042 -10.67419 1.000 14.42725 75 PHE A CA 1
ATOM 549 C C . PHE A 1 90 ? 29.04285 1.00793 -10.08836 1.000 15.33664 75 PHE A C 1
ATOM 550 O O . PHE A 1 90 ? 28.47418 -0.06864 -9.88164 1.000 16.26606 75 PHE A O 1
ATOM 558 N N . SER A 1 91 ? 28.49898 2.18776 -9.82571 1.000 13.22162 76 SER A N 1
ATOM 559 C CA . SER A 1 91 ? 27.11359 2.31939 -9.39921 1.000 14.40082 76 SER A CA 1
ATOM 560 C C . SER A 1 91 ? 26.39993 3.24063 -10.36534 1.000 14.51608 76 SER A C 1
ATOM 561 O O . SER A 1 91 ? 27.02739 4.07635 -11.01372 1.000 14.85989 76 SER A O 1
ATOM 564 N N . LEU A 1 92 ? 25.08328 3.09783 -10.45702 1.000 13.48697 77 LEU A N 1
ATOM 565 C CA . LEU A 1 92 ? 24.37317 3.77274 -11.53546 1.000 11.94027 77 LEU A CA 1
ATOM 566 C C . LEU A 1 92 ? 24.47185 5.29197 -11.45285 1.000 13.55098 77 LEU A C 1
ATOM 567 O O . LEU A 1 92 ? 24.51989 5.94149 -12.49145 1.000 14.08105 77 LEU A O 1
ATOM 572 N N . ASN A 1 93 ? 24.50551 5.85945 -10.24719 1.000 13.66550 78 ASN A N 1
ATOM 573 C CA . ASN A 1 93 ? 24.60567 7.31584 -10.15023 1.000 13.58523 78 ASN A CA 1
ATOM 574 C C . ASN A 1 93 ? 25.99194 7.85797 -10.54837 1.000 15.70500 78 ASN A C 1
ATOM 575 O O . ASN A 1 93 ? 26.09875 9.03557 -10.91530 1.000 14.22723 78 ASN A O 1
ATOM 580 N N . HIS A 1 94 ? 27.02048 7.00867 -10.54625 1.000 13.97836 79 HIS A N 1
ATOM 581 C CA . HIS A 1 94 ? 28.34376 7.42762 -11.04622 1.000 13.10627 79 HIS A CA 1
ATOM 582 C C . HIS A 1 94 ? 28.22442 7.85403 -12.50719 1.000 14.41804 79 HIS A C 1
ATOM 583 O O . HIS A 1 94 ? 28.91321 8.77759 -12.96861 1.000 13.58354 79 HIS A O 1
ATOM 590 N N . LEU A 1 95 ? 27.37753 7.13953 -13.23463 1.000 12.78467 80 LEU A N 1
ATOM 591 C CA . LEU A 1 95 ? 27.21406 7.36796 -14.67233 1.000 12.59289 80 LEU A CA 1
ATOM 592 C C . LEU A 1 95 ? 26.66984 8.74864 -15.02465 1.000 13.23687 80 LEU A C 1
ATOM 593 O O . LEU A 1 95 ? 26.76819 9.18365 -16.17688 1.000 13.53757 80 LEU A O 1
ATOM 598 N N . SER A 1 96 ? 26.04634 9.41525 -14.06536 1.000 13.02397 81 SER A N 1
ATOM 599 C CA . SER A 1 96 ? 25.36321 10.66408 -14.37550 1.000 13.83804 81 SER A CA 1
ATOM 600 C C . SER A 1 96 ? 26.27898 11.86525 -14.54874 1.000 13.24381 81 SER A C 1
ATOM 601 O O . SER A 1 96 ? 25.82280 12.88984 -15.04918 1.000 14.90889 81 SER A O 1
ATOM 604 N N . ARG A 1 97 ? 27.53538 11.76962 -14.11855 1.000 13.54878 82 ARG A N 1
ATOM 605 C CA . ARG A 1 97 ? 28.35991 12.96529 -14.03878 1.000 12.90184 82 ARG A CA 1
ATOM 606 C C . ARG A 1 97 ? 28.52043 13.57558 -15.41907 1.000 16.38204 82 ARG A C 1
ATOM 607 O O . ARG A 1 97 ? 28.86308 12.89005 -16.37426 1.000 15.23484 82 ARG A O 1
ATOM 615 N N . HIS A 1 98 ? 28.27223 14.87119 -15.51458 1.000 12.91936 83 HIS A N 1
ATOM 616 C CA . HIS A 1 98 ? 28.21734 15.51141 -16.82441 1.000 13.31483 83 HIS A CA 1
ATOM 617 C C . HIS A 1 98 ? 29.55641 15.45695 -17.55614 1.000 14.78417 83 HIS A C 1
ATOM 618 O O . HIS A 1 98 ? 30.60963 15.74484 -16.98111 1.000 16.05140 83 HIS A O 1
ATOM 625 N N . ASN A 1 99 ? 29.48071 15.10292 -18.84117 1.000 13.85061 84 ASN A N 1
ATOM 626 C CA . ASN A 1 99 ? 30.62585 15.12345 -19.75813 1.000 15.90723 84 ASN A CA 1
ATOM 627 C C . ASN A 1 99 ? 31.73769 14.14681 -19.38605 1.000 17.45202 84 ASN A C 1
ATOM 628 O O . ASN A 1 99 ? 32.90765 14.39449 -19.64888 1.000 20.92497 84 ASN A O 1
ATOM 633 N N . VAL A 1 100 ? 31.35790 13.01910 -18.79747 1.000 15.46726 85 VAL A N 1
ATOM 634 C CA . VAL A 1 100 ? 32.24617 11.87112 -18.72844 1.000 14.67206 85 VAL A CA 1
ATOM 635 C C . VAL A 1 100 ? 31.70249 10.85810 -19.74631 1.000 16.89660 85 VAL A C 1
ATOM 636 O O . VAL A 1 100 ? 32.18450 10.83740 -20.87857 1.000 20.31339 85 VAL A O 1
ATOM 640 N N . LEU A 1 101 ? 30.69363 10.06896 -19.38594 1.000 14.03040 86 LEU A N 1
ATOM 641 C CA . LEU A 1 101 ? 29.92405 9.29874 -20.37524 1.000 14.41212 86 LEU A CA 1
ATOM 642 C C . LEU A 1 101 ? 28.60261 9.99368 -20.71208 1.000 16.73391 86 LEU A C 1
ATOM 643 O O . LEU A 1 101 ? 28.07559 9.86325 -21.83060 1.000 18.05960 86 LEU A O 1
ATOM 648 N N . GLU A 1 102 ? 28.04243 10.69060 -19.73455 1.000 13.99693 87 GLU A N 1
ATOM 649 C CA . GLU A 1 102 ? 26.84474 11.49960 -19.95086 1.000 13.48002 87 GLU A CA 1
ATOM 650 C C . GLU A 1 102 ? 27.16121 12.69485 -20.84529 1.000 13.92337 87 GLU A C 1
ATOM 651 O O . GLU A 1 102 ? 28.22301 13.29681 -20.73307 1.000 14.28262 87 GLU A O 1
ATOM 657 N N . HIS A 1 103 ? 26.23413 13.01719 -21.74491 1.000 12.11230 88 HIS A N 1
ATOM 658 C CA . HIS A 1 103 ? 26.44653 14.10785 -22.70879 1.000 12.08511 88 HIS A CA 1
ATOM 659 C C . HIS A 1 103 ? 25.16191 14.86850 -23.00464 1.000 12.35499 88 HIS A C 1
ATOM 660 O O . HIS A 1 103 ? 24.04443 14.40532 -22.74871 1.000 11.61430 88 HIS A O 1
ATOM 667 N N . ASP A 1 104 ? 25.34560 16.05066 -23.57960 1.000 11.88673 89 ASP A N 1
ATOM 668 C CA . ASP A 1 104 ? 24.22546 16.85179 -24.06877 1.000 12.14963 89 ASP A CA 1
ATOM 669 C C . ASP A 1 104 ? 23.47453 16.16902 -25.21497 1.000 11.50018 89 ASP A C 1
ATOM 670 O O . ASP A 1 104 ? 23.91820 15.15654 -25.75900 1.000 12.50378 89 ASP A O 1
ATOM 675 N N . ALA A 1 105 ? 22.32644 16.73950 -25.56607 1.000 12.71630 90 ALA A N 1
ATOM 676 C CA . ALA A 1 105 ? 21.49192 16.27259 -26.69456 1.000 11.05849 90 ALA A CA 1
ATOM 677 C C . ALA A 1 105 ? 20.97038 14.86163 -26.48572 1.000 12.38260 90 ALA A C 1
ATOM 678 O O . ALA A 1 105 ? 20.77667 14.10960 -27.45658 1.000 12.97684 90 ALA A O 1
ATOM 680 N N . SER A 1 106 ? 20.72584 14.50289 -25.22851 1.000 11.82903 91 SER A N 1
ATOM 681 C CA . SER A 1 106 ? 20.04740 13.24499 -24.92707 1.000 11.14086 91 SER A CA 1
ATOM 682 C C . SER A 1 106 ? 18.61156 13.26563 -25.42875 1.000 12.08406 91 SER A C 1
ATOM 683 O O . SER A 1 106 ? 17.99540 14.33906 -25.59027 1.000 13.64175 91 SER A O 1
ATOM 686 N N . LEU A 1 107 ? 18.07488 12.07479 -25.66515 1.000 12.03561 92 LEU A N 1
ATOM 687 C CA . LEU A 1 107 ? 16.74041 11.92090 -26.22445 1.000 12.60778 92 LEU A CA 1
ATOM 688 C C . LEU A 1 107 ? 15.62925 12.12983 -25.19313 1.000 13.05121 92 LEU A C 1
ATOM 689 O O . LEU A 1 107 ? 14.48838 12.43675 -25.55173 1.000 14.08916 92 LEU A O 1
ATOM 694 N N . SER A 1 108 ? 15.94500 11.93869 -23.91484 1.000 11.49961 93 SER A N 1
ATOM 695 C CA . SER A 1 108 ? 14.91017 11.90755 -22.88269 1.000 12.69729 93 SER A CA 1
ATOM 696 C C . SER A 1 108 ? 15.30490 12.62456 -21.60742 1.000 11.93590 93 SER A C 1
ATOM 697 O O . SER A 1 108 ? 14.53725 12.60266 -20.63287 1.000 13.47197 93 SER A O 1
ATOM 700 N N . ARG A 1 109 ? 16.50260 13.21048 -21.58293 1.000 11.80537 94 ARG A N 1
ATOM 701 C CA . ARG A 1 109 ? 17.03766 13.91314 -20.39589 1.000 10.92782 94 ARG A CA 1
ATOM 702 C C . ARG A 1 109 ? 17.34122 15.35374 -20.75770 1.000 11.27459 94 ARG A C 1
ATOM 703 O O . ARG A 1 109 ? 17.67839 15.63049 -21.91731 1.000 13.62042 94 ARG A O 1
ATOM 711 N N . GLN A 1 110 ? 17.25741 16.25482 -19.77859 1.000 12.05682 95 GLN A N 1
ATOM 712 C CA . GLN A 1 110 ? 17.75218 17.61432 -19.96252 1.000 12.00622 95 GLN A CA 1
ATOM 713 C C . GLN A 1 110 ? 19.27027 17.64850 -20.12948 1.000 12.25812 95 GLN A C 1
ATOM 714 O O . GLN A 1 110 ? 19.98758 16.81067 -19.56197 1.000 13.16489 95 GLN A O 1
ATOM 720 N N . ASP A 1 111 ? 19.75490 18.63450 -20.88120 1.000 11.88144 96 ASP A N 1
ATOM 721 C CA . ASP A 1 111 ? 21.17541 19.00368 -20.81418 1.000 12.29995 96 ASP A CA 1
ATOM 722 C C . ASP A 1 111 ? 21.46229 19.46605 -19.38950 1.000 12.21983 96 ASP A C 1
ATOM 723 O O . ASP A 1 111 ? 20.63506 20.15858 -18.78305 1.000 13.49738 96 ASP A O 1
ATOM 728 N N . ALA A 1 112 ? 22.65724 19.14850 -18.89070 1.000 12.94174 97 ALA A N 1
ATOM 729 C CA . ALA A 1 112 ? 23.06559 19.53811 -17.53952 1.000 13.85046 97 ALA A CA 1
ATOM 730 C C . ALA A 1 112 ? 22.91001 21.02865 -17.28299 1.000 13.91624 97 ALA A C 1
ATOM 731 O O . ALA A 1 112 ? 22.58789 21.44646 -16.16118 1.000 14.21870 97 ALA A O 1
ATOM 733 N N . TYR A 1 113 ? 23.13205 21.84708 -18.30463 1.000 13.04766 98 TYR A N 1
ATOM 734 C CA . TYR A 1 113 ? 23.00197 23.28656 -18.13366 1.000 13.91668 98 TYR A CA 1
ATOM 735 C C . TYR A 1 113 ? 21.60687 23.67238 -17.67101 1.000 14.44397 98 TYR A C 1
ATOM 736 O O . TYR A 1 113 ? 21.44456 24.62026 -16.89452 1.000 16.39432 98 TYR A O 1
ATOM 745 N N . PHE A 1 114 ? 20.60327 22.92888 -18.14694 1.000 14.37434 99 PHE A N 1
ATOM 746 C CA . PHE A 1 114 ? 19.21235 23.26960 -17.86374 1.000 15.85385 99 PHE A CA 1
ATOM 747 C C . PHE A 1 114 ? 18.60899 22.51657 -16.68337 1.000 15.16226 99 PHE A C 1
ATOM 748 O O . PHE A 1 114 ? 17.70077 23.02403 -16.03019 1.000 17.48928 99 PHE A O 1
ATOM 756 N N . GLY A 1 115 ? 19.09664 21.31496 -16.41288 1.000 15.41480 100 GLY A N 1
ATOM 757 C CA . GLY A 1 115 ? 18.55734 20.53330 -15.31052 1.000 15.93456 100 GLY A CA 1
ATOM 758 C C . GLY A 1 115 ? 19.41180 19.30793 -15.05110 1.000 15.97277 100 GLY A C 1
ATOM 759 O O . GLY A 1 115 ? 20.30678 18.99125 -15.82648 1.000 15.55515 100 GLY A O 1
ATOM 760 N N . PRO A 1 116 ? 19.14408 18.60204 -13.94760 1.000 17.11249 101 PRO A N 1
ATOM 761 C CA . PRO A 1 116 ? 19.86190 17.35163 -13.68826 1.000 15.46809 101 PRO A CA 1
ATOM 762 C C . PRO A 1 116 ? 19.72406 16.39629 -14.87650 1.000 15.12372 101 PRO A C 1
ATOM 763 O O . PRO A 1 116 ? 18.60338 16.16517 -15.32403 1.000 16.61712 101 PRO A O 1
ATOM 767 N N . PRO A 1 117 ? 20.84490 15.89503 -15.40922 1.000 15.16471 102 PRO A N 1
ATOM 768 C CA . PRO A 1 117 ? 20.79634 15.15039 -16.66937 1.000 13.48927 102 PRO A CA 1
ATOM 769 C C . PRO A 1 117 ? 20.60348 13.65794 -16.45066 1.000 13.68313 102 PRO A C 1
ATOM 770 O O . PRO A 1 117 ? 20.90350 12.86771 -17.33918 1.000 14.00332 102 PRO A O 1
ATOM 774 N N . ASP A 1 118 ? 20.08983 13.26451 -15.28360 1.000 13.30318 103 ASP A N 1
ATOM 775 C CA . ASP A 1 118 ? 19.89796 11.83521 -15.01337 1.000 12.81163 103 ASP A CA 1
ATOM 776 C C . ASP A 1 118 ? 18.45344 11.35962 -15.17801 1.000 12.89320 103 ASP A C 1
ATOM 777 O O . ASP A 1 118 ? 18.24433 10.27594 -15.71203 1.000 15.06895 103 ASP A O 1
ATOM 782 N N . VAL A 1 119 ? 17.47257 12.15975 -14.76005 1.000 15.76056 104 VAL A N 1
ATOM 783 C CA . VAL A 1 119 ? 16.08576 11.68015 -14.72185 1.000 15.92013 104 VAL A CA 1
ATOM 784 C C . VAL A 1 119 ? 15.34309 11.91372 -16.03156 1.000 14.85323 104 VAL A C 1
ATOM 785 O O . VAL A 1 119 ? 15.67423 12.81050 -16.81326 1.000 15.62230 104 VAL A O 1
ATOM 789 N N . PHE A 1 120 ? 14.34660 11.06948 -16.26680 1.000 14.89791 105 PHE A N 1
ATOM 790 C CA . PHE A 1 120 ? 13.48556 11.22029 -17.43544 1.000 13.70895 105 PHE A CA 1
ATOM 791 C C . PHE A 1 120 ? 12.80268 12.58314 -17.43532 1.000 13.90688 105 PHE A C 1
ATOM 792 O O . PHE A 1 120 ? 12.31894 13.04642 -16.40272 1.000 15.48984 105 PHE A O 1
ATOM 800 N N . ASN A 1 121 ? 12.76131 13.20682 -18.60759 1.000 11.98476 106 ASN A N 1
ATOM 801 C CA . ASN A 1 121 ? 12.07439 14.47649 -18.79849 1.000 13.82543 106 ASN A CA 1
ATOM 802 C C . ASN A 1 121 ? 11.06771 14.37218 -19.93296 1.000 13.12821 106 ASN A C 1
ATOM 803 O O . ASN A 1 121 ? 11.44342 14.14284 -21.08678 1.000 14.02502 106 ASN A O 1
ATOM 808 N N . ALA A 1 122 ? 9.79164 14.53970 -19.61270 1.000 13.93330 107 ALA A N 1
ATOM 809 C CA . ALA A 1 122 ? 8.73493 14.32123 -20.60032 1.000 12.83528 107 ALA A CA 1
ATOM 810 C C . ALA A 1 122 ? 8.76623 15.34770 -21.71791 1.000 16.30435 107 ALA A C 1
ATOM 811 O O . ALA A 1 122 ? 8.37593 15.03702 -22.84656 1.000 15.34359 107 ALA A O 1
ATOM 813 N N . ALA A 1 123 ? 9.21435 16.56631 -21.43217 1.000 14.75643 108 ALA A N 1
ATOM 814 C CA . ALA A 1 123 ? 9.28018 17.58026 -22.48399 1.000 14.24895 108 ALA A CA 1
ATOM 815 C C . ALA A 1 123 ? 10.38194 17.29446 -23.48934 1.000 14.07239 108 ALA A C 1
ATOM 816 O O . ALA A 1 123 ? 10.17093 17.43783 -24.70262 1.000 16.36879 108 ALA A O 1
ATOM 818 N N . VAL A 1 124 ? 11.54594 16.86099 -23.02412 1.000 12.90732 109 VAL A N 1
ATOM 819 C CA . VAL A 1 124 ? 12.58707 16.46650 -23.95671 1.000 12.49765 109 VAL A CA 1
ATOM 820 C C . VAL A 1 124 ? 12.12688 15.26526 -24.79250 1.000 12.25854 109 VAL A C 1
ATOM 821 O O . VAL A 1 124 ? 12.29373 15.23558 -26.01669 1.000 12.77133 109 VAL A O 1
ATOM 825 N N . PHE A 1 125 ? 11.53590 14.27132 -24.14084 1.000 11.96079 110 PHE A N 1
ATOM 826 C CA . PHE A 1 125 ? 11.11838 13.07774 -24.86611 1.000 11.87903 110 PHE A CA 1
ATOM 827 C C . PHE A 1 125 ? 10.01306 13.39401 -25.87980 1.000 13.91802 110 PHE A C 1
ATOM 828 O O . PHE A 1 125 ? 9.91816 12.73716 -26.92411 1.000 13.41019 110 PHE A O 1
ATOM 836 N N . ASN A 1 126 ? 9.20818 14.41628 -25.59068 1.000 12.87212 111 ASN A N 1
ATOM 837 C CA . ASN A 1 126 ? 8.13991 14.84615 -26.49107 1.000 14.90096 111 ASN A CA 1
ATOM 838 C C . ASN A 1 126 ? 8.71697 15.30954 -27.82449 1.000 14.15868 111 ASN A C 1
ATOM 839 O O . ASN A 1 126 ? 8.12177 15.07390 -28.88299 1.000 15.60827 111 ASN A O 1
ATOM 844 N N . GLU A 1 127 ? 9.87136 15.97109 -27.77435 1.000 12.78871 112 GLU A N 1
ATOM 845 C CA . GLU A 1 127 ? 10.56836 16.38086 -28.98685 1.000 14.48201 112 GLU A CA 1
ATOM 846 C C . GLU A 1 127 ? 11.03782 15.15695 -29.76384 1.000 12.62389 112 GLU A C 1
ATOM 847 O O . GLU A 1 127 ? 10.74410 15.01218 -30.95187 1.000 13.53490 112 GLU A O 1
ATOM 853 N N . THR A 1 128 ? 11.77046 14.27432 -29.08968 1.000 12.78267 113 THR A N 1
ATOM 854 C CA . THR A 1 128 ? 12.27140 13.06172 -29.72475 1.000 12.73848 113 THR A CA 1
ATOM 855 C C . THR A 1 128 ? 11.17450 12.27324 -30.41872 1.000 13.03868 113 THR A C 1
ATOM 856 O O . THR A 1 128 ? 11.30499 11.91145 -31.60035 1.000 12.35697 113 THR A O 1
ATOM 860 N N . LYS A 1 129 ? 10.09023 12.01602 -29.69081 1.000 13.30925 114 LYS A N 1
ATOM 861 C CA . LYS A 1 129 ? 8.97266 11.20349 -30.18839 1.000 16.76400 114 LYS A CA 1
ATOM 862 C C . LYS A 1 129 ? 8.34595 11.76119 -31.45558 1.000 13.81038 114 LYS A C 1
ATOM 863 O O . LYS A 1 129 ? 7.77858 11.00699 -32.25809 1.000 14.86157 114 LYS A O 1
ATOM 869 N N . ALA A 1 130 ? 8.42836 13.08044 -31.63743 1.000 12.52288 115 ALA A N 1
ATOM 870 C CA . ALA A 1 130 ? 7.84964 13.70445 -32.81679 1.000 14.94304 115 ALA A CA 1
ATOM 871 C C . ALA A 1 130 ? 8.43841 13.14324 -34.10505 1.000 12.74720 115 ALA A C 1
ATOM 872 O O . ALA A 1 130 ? 7.75613 13.12175 -35.12740 1.000 13.61018 115 ALA A O 1
ATOM 874 N N . TYR A 1 131 ? 9.68315 12.66161 -34.04503 1.000 12.77105 116 TYR A N 1
ATOM 875 C CA . TYR A 1 131 ? 10.39000 12.22220 -35.25077 1.000 14.06846 116 TYR A CA 1
ATOM 876 C C . TYR A 1 131 ? 10.17476 10.74652 -35.51291 1.000 13.84961 116 TYR A C 1
ATOM 877 O O . TYR A 1 131 ? 10.60718 10.20664 -36.55074 1.000 16.10260 116 TYR A O 1
ATOM 886 N N . TRP A 1 132 ? 9.48155 10.09039 -34.59210 1.000 14.00123 117 TRP A N 1
ATOM 887 C CA . TRP A 1 132 ? 9.11371 8.6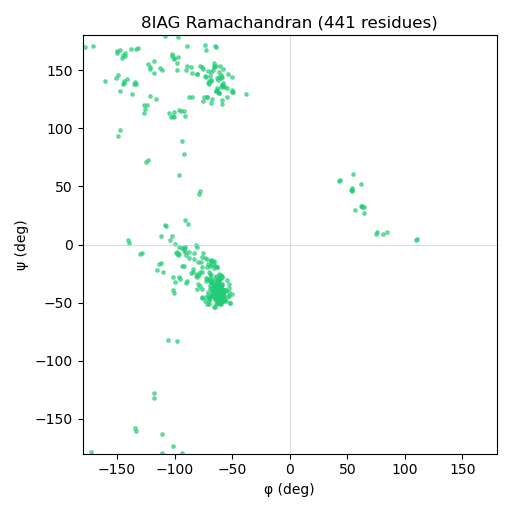9864 -34.78980 1.000 14.05025 117 TRP A CA 1
ATOM 888 C C . TRP A 1 132 ? 7.74259 8.68703 -35.43201 1.000 16.05381 117 TRP A C 1
ATOM 889 O O . TRP A 1 132 ? 6.73046 8.49331 -34.76362 1.000 16.90813 117 TRP A O 1
ATOM 900 N N . THR A 1 133 ? 7.71574 8.95057 -36.73480 1.000 18.98735 118 THR A N 1
ATOM 901 C CA . THR A 1 133 ? 6.45251 9.21753 -37.42269 1.000 19.54367 118 THR A CA 1
ATOM 902 C C . THR A 1 133 ? 5.92943 7.95836 -38.08740 1.000 24.64851 118 THR A C 1
ATOM 903 O O . THR A 1 133 ? 5.74278 7.90708 -39.31179 1.000 28.45368 118 THR A O 1
ATOM 907 N N . GLY A 1 134 ? 5.69278 6.94382 -37.26607 1.000 20.74062 119 GLY A N 1
ATOM 908 C CA . GLY A 1 134 ? 5.08497 5.69229 -37.67740 1.000 25.03597 119 GLY A CA 1
ATOM 909 C C . GLY A 1 134 ? 4.93349 4.79009 -36.45542 1.000 23.92439 119 GLY A C 1
ATOM 910 O O . GLY A 1 134 ? 5.45481 5.11296 -35.38873 1.000 24.54555 119 GLY A O 1
ATOM 911 N N . ASP A 1 135 ? 4.21435 3.67578 -36.59201 1.000 22.79788 120 ASP A N 1
ATOM 912 C CA . ASP A 1 135 ? 4.11865 2.70432 -35.50111 1.000 22.86948 120 ASP A CA 1
ATOM 913 C C . ASP A 1 135 ? 5.39809 1.88267 -35.38846 1.000 18.56543 120 ASP A C 1
ATOM 914 O O . ASP A 1 135 ? 5.64709 1.25085 -34.36920 1.000 19.97112 120 ASP A O 1
ATOM 919 N N . ILE A 1 136 ? 6.17963 1.87860 -36.46306 1.000 18.61720 121 ILE A N 1
ATOM 920 C CA . ILE A 1 136 ? 7.46944 1.21519 -36.48813 1.000 18.59924 121 ILE A CA 1
ATOM 921 C C . ILE A 1 136 ? 8.57096 2.25219 -36.69565 1.000 16.77185 121 ILE A C 1
ATOM 922 O O . ILE A 1 136 ? 8.51849 3.06225 -37.63947 1.000 19.61185 121 ILE A O 1
ATOM 927 N N . ILE A 1 137 ? 9.54606 2.26456 -35.79459 1.000 17.14923 122 ILE A N 1
ATOM 928 C CA . ILE A 1 137 ? 10.68891 3.15662 -35.93659 1.000 15.99034 122 ILE A CA 1
ATOM 929 C C . ILE A 1 137 ? 11.74066 2.51731 -36.82822 1.000 16.16444 122 ILE A C 1
ATOM 930 O O . ILE A 1 137 ? 12.14823 1.38157 -36.57638 1.000 18.10846 122 ILE A O 1
ATOM 935 N N . ASN A 1 138 ? 12.17644 3.22635 -37.86264 1.000 15.96581 123 ASN A N 1
ATOM 936 C CA . ASN A 1 138 ? 13.27634 2.74045 -38.70202 1.000 16.82378 123 ASN A CA 1
ATOM 937 C C . ASN A 1 138 ? 14.51818 3.60574 -38.48685 1.000 17.29716 123 ASN A C 1
ATOM 938 O O . ASN A 1 138 ? 14.50438 4.53884 -37.67393 1.000 14.97420 123 ASN A O 1
ATOM 943 N N . PHE A 1 139 ? 15.60332 3.29382 -39.19015 1.000 16.28875 124 PHE A N 1
ATOM 944 C CA . PHE A 1 139 ? 16.84834 4.01113 -38.92031 1.000 15.57328 124 PHE A CA 1
ATOM 945 C C . PHE A 1 139 ? 16.79312 5.47138 -39.37387 1.000 15.59812 124 PHE A C 1
ATOM 946 O O . PHE A 1 139 ? 17.42483 6.32671 -38.75775 1.000 16.34600 124 PHE A O 1
ATOM 954 N N . GLN A 1 140 ? 16.04958 5.77764 -40.43682 1.000 16.05592 125 GLN A N 1
ATOM 955 C CA . GLN A 1 140 ? 15.92373 7.17796 -40.84008 1.000 13.69083 125 GLN A CA 1
ATOM 956 C C . GLN A 1 140 ? 15.24787 8.00828 -39.74789 1.000 15.52563 125 GLN A C 1
ATOM 957 O O . GLN A 1 140 ? 15.68972 9.12155 -39.42994 1.000 15.41608 125 GLN A O 1
ATOM 963 N N . MET A 1 141 ? 14.17395 7.46637 -39.16480 1.000 14.72776 126 MET A N 1
ATOM 964 C CA . MET A 1 141 ? 13.50522 8.16535 -38.06447 1.000 13.74744 126 MET A CA 1
ATOM 965 C C . MET A 1 141 ? 14.41984 8.34697 -36.85732 1.000 14.00193 126 MET A C 1
ATOM 966 O O . MET A 1 141 ? 14.45106 9.40666 -36.23645 1.000 13.80068 126 MET A O 1
ATOM 971 N N . ALA A 1 142 ? 15.16551 7.29754 -36.53211 1.000 14.35134 127 ALA A N 1
ATOM 972 C CA . ALA A 1 142 ? 16.08282 7.36594 -35.41027 1.000 13.34536 127 ALA A CA 1
ATOM 973 C C . ALA A 1 142 ? 17.17388 8.40760 -35.68417 1.000 13.27655 127 ALA A C 1
ATOM 974 O O . ALA A 1 142 ? 17.52277 9.19676 -34.79973 1.000 14.59720 127 ALA A O 1
ATOM 976 N N . ALA A 1 143 ? 17.71094 8.40532 -36.90609 1.000 14.29917 128 ALA A N 1
ATOM 977 C CA . ALA A 1 143 ? 18.69859 9.40662 -37.29315 1.000 15.28376 128 ALA A CA 1
ATOM 978 C C . ALA A 1 143 ? 18.11424 10.82910 -37.20363 1.000 15.29743 128 ALA A C 1
ATOM 979 O O . ALA A 1 143 ? 18.80088 11.77046 -36.76175 1.000 15.17683 128 ALA A O 1
ATOM 981 N N . ASN A 1 144 ? 16.85220 10.98560 -37.62024 1.000 13.23230 129 ASN A N 1
ATOM 982 C CA . ASN A 1 144 ? 16.19602 12.29101 -37.58230 1.000 13.53717 129 ASN A CA 1
ATOM 983 C C . ASN A 1 144 ? 16.02330 12.80863 -36.15757 1.000 13.16372 129 ASN A C 1
ATOM 984 O O . ASN A 1 144 ? 16.24646 13.97736 -35.88749 1.000 13.75596 129 ASN A O 1
ATOM 989 N N . ALA A 1 145 ? 15.62075 11.92433 -35.24917 1.000 13.19230 130 ALA A N 1
ATOM 990 C CA . ALA A 1 145 ? 15.43807 12.30563 -33.85097 1.000 12.68685 130 ALA A CA 1
ATOM 991 C C . ALA A 1 145 ? 16.75677 12.76902 -33.22567 1.000 12.80644 130 ALA A C 1
ATOM 992 O O . ALA A 1 145 ? 16.80516 13.78081 -32.50439 1.000 13.72414 130 ALA A O 1
ATOM 994 N N . LEU A 1 146 ? 17.82038 12.01436 -33.48827 1.000 13.09525 131 LEU A N 1
ATOM 995 C CA . LEU A 1 146 ? 19.13324 12.35932 -32.94924 1.000 13.77813 131 LEU A CA 1
ATOM 996 C C . LEU A 1 146 ? 19.62211 13.68084 -33.52456 1.000 13.58045 131 LEU A C 1
ATOM 997 O O . LEU A 1 146 ? 20.12642 14.54319 -32.80750 1.000 13.22370 131 LEU A O 1
ATOM 1002 N N . THR A 1 147 ? 19.44862 13.84922 -34.83624 1.000 13.32177 132 THR A N 1
ATOM 1003 C CA . THR A 1 147 ? 19.80002 15.12007 -35.46789 1.000 14.00076 132 THR A CA 1
ATOM 1004 C C . THR A 1 147 ? 19.04464 16.29080 -34.85283 1.000 13.00564 132 THR A C 1
ATOM 1005 O O . THR A 1 147 ? 19.64267 17.33604 -34.56477 1.000 12.35933 132 THR A O 1
ATOM 1009 N N . ALA A 1 148 ? 17.74340 16.10808 -34.63172 1.000 13.75272 133 ALA A N 1
ATOM 1010 C CA . ALA A 1 148 ? 16.93477 17.18466 -34.05493 1.000 13.36580 133 ALA A CA 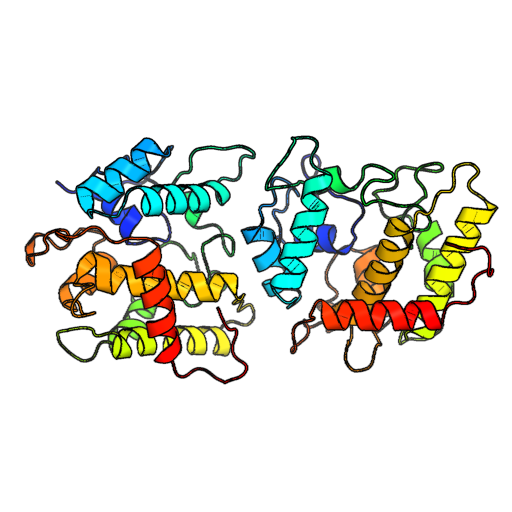1
ATOM 1011 C C . ALA A 1 148 ? 17.43935 17.57229 -32.68297 1.000 13.29977 133 ALA A C 1
ATOM 1012 O O . ALA A 1 148 ? 17.55574 18.76816 -32.37952 1.000 14.05376 133 ALA A O 1
ATOM 1014 N N . ARG A 1 149 ? 17.71597 16.56344 -31.85313 1.000 12.16782 134 ARG A N 1
ATOM 1015 C CA . ARG A 1 149 ? 18.15184 16.85622 -30.48583 1.000 11.41397 134 ARG A CA 1
ATOM 1016 C C . ARG A 1 149 ? 19.52160 17.54769 -30.46452 1.000 12.92101 134 ARG A C 1
ATOM 1017 O O . ARG A 1 149 ? 19.73470 18.48067 -29.67812 1.000 13.03543 134 ARG A O 1
ATOM 1025 N N . LEU A 1 150 ? 20.43246 17.10301 -31.34125 1.000 12.89210 135 LEU A N 1
ATOM 1026 C CA . LEU A 1 150 ? 21.72993 17.76874 -31.45734 1.000 12.58425 135 LEU A CA 1
ATOM 1027 C C . LEU A 1 150 ? 21.56383 19.23682 -31.85541 1.000 11.92625 135 LEU A C 1
ATOM 1028 O O . LEU A 1 150 ? 22.21798 20.12176 -31.29621 1.000 13.70139 135 LEU A O 1
ATOM 1033 N N . MET A 1 151 ? 20.70111 19.50302 -32.83130 1.000 12.76639 136 MET A N 1
ATOM 1034 C CA . MET A 1 151 ? 20.52514 20.88415 -33.27935 1.000 13.45589 136 MET A CA 1
ATOM 1035 C C . MET A 1 151 ? 19.84300 21.73335 -32.20647 1.000 12.63945 136 MET A C 1
ATOM 1036 O O . MET A 1 151 ? 20.22802 22.88703 -31.99176 1.000 14.82386 136 MET A O 1
ATOM 1041 N N . THR A 1 152 ? 18.86814 21.15629 -31.49516 1.000 12.95459 137 THR A N 1
ATOM 1042 C CA . THR A 1 152 ? 18.20102 21.88719 -30.43174 1.000 14.24843 137 THR A CA 1
ATOM 1043 C C . THR A 1 152 ? 19.19385 22.26889 -29.33106 1.000 12.78461 137 THR A C 1
ATOM 1044 O O . THR A 1 152 ? 19.21340 23.41726 -28.87619 1.000 14.55043 137 THR A O 1
ATOM 1048 N N . SER A 1 153 ? 20.02207 21.31294 -28.91069 1.000 12.67172 138 SER A N 1
ATOM 1049 C CA . SER A 1 153 ? 21.03101 21.62383 -27.88484 1.000 13.02817 138 SER A CA 1
ATOM 1050 C C . SER A 1 153 ? 22.02204 22.67283 -28.35994 1.000 14.15059 138 SER A C 1
ATOM 1051 O O . SER A 1 153 ? 22.36877 23.59956 -27.61552 1.000 16.01433 138 SER A O 1
ATOM 1054 N N . ASN A 1 154 ? 22.48062 22.54396 -29.60002 1.000 14.57777 139 ASN A N 1
ATOM 1055 C CA . ASN A 1 154 ? 23.42745 23.50452 -30.15078 1.000 16.12671 139 ASN A CA 1
ATOM 1056 C C . ASN A 1 154 ? 22.82868 24.91727 -30.18807 1.000 16.84103 139 ASN A C 1
ATOM 1057 O O . ASN A 1 154 ? 23.51595 25.90196 -29.92236 1.000 19.36969 139 ASN A O 1
ATOM 1062 N N . LEU A 1 155 ? 21.53304 25.01433 -30.48526 1.000 15.50334 140 LEU A N 1
ATOM 1063 C CA . LEU A 1 155 ? 20.89107 26.31656 -30.61950 1.000 14.83532 140 LEU A CA 1
ATOM 1064 C C . LEU A 1 155 ? 20.50519 26.95789 -29.28546 1.000 17.36596 140 LEU A C 1
ATOM 1065 O O . LEU A 1 155 ? 20.44272 28.18925 -29.19402 1.000 21.24279 140 LEU A O 1
ATOM 1070 N N . THR A 1 156 ? 20.24522 26.14913 -28.26339 1.000 16.35629 141 THR A N 1
ATOM 1071 C CA . THR A 1 156 ? 19.68160 26.68158 -27.02186 1.000 17.74319 141 THR A CA 1
ATOM 1072 C C . THR A 1 156 ? 20.61350 26.67970 -25.80902 1.000 15.08825 141 THR A C 1
ATOM 1073 O O . THR A 1 156 ? 20.40834 27.45361 -24.86932 1.000 18.34390 141 THR A O 1
ATOM 1077 N N . ASN A 1 157 ? 21.61753 25.80787 -25.81799 1.000 15.59997 142 ASN A N 1
ATOM 1078 C CA . ASN A 1 157 ? 22.46170 25.63328 -24.64695 1.000 15.32609 142 ASN A CA 1
ATOM 1079 C C . ASN A 1 157 ? 23.78354 26.36959 -24.82878 1.000 16.18726 142 ASN A C 1
ATOM 1080 O O . ASN A 1 157 ? 24.60570 25.96300 -25.64758 1.000 17.36127 142 ASN A O 1
ATOM 1085 N N . PRO A 1 158 ? 24.00098 27.45888 -24.07183 1.000 17.58976 143 PRO A N 1
ATOM 1086 C CA . PRO A 1 158 ? 25.23417 28.23585 -24.25622 1.000 19.42109 143 PRO A CA 1
ATOM 1087 C C . PRO A 1 158 ? 26.48789 27.48490 -23.81118 1.000 19.83630 143 PRO A C 1
ATOM 1088 O O . PRO A 1 158 ? 27.59653 27.91923 -24.15341 1.000 23.74240 143 PRO A O 1
ATOM 1092 N N . GLU A 1 159 ? 26.31394 26.38500 -23.07881 1.000 17.36293 144 GLU A N 1
ATOM 1093 C CA . GLU A 1 159 ? 27.42039 25.54176 -22.66857 1.000 17.49558 144 GLU A CA 1
ATOM 1094 C C . GLU A 1 159 ? 27.45434 24.22560 -23.43136 1.000 17.01184 144 GLU A C 1
ATOM 1095 O O . GLU A 1 159 ? 28.14048 23.29594 -23.01520 1.000 17.45989 144 GLU A O 1
ATOM 1101 N N . PHE A 1 160 ? 26.71788 24.14264 -24.54701 1.000 15.79500 145 PHE A N 1
ATOM 1102 C CA . PHE A 1 160 ? 26.69251 22.93250 -25.35719 1.000 15.35505 145 PHE A CA 1
ATOM 1103 C C . PHE A 1 160 ? 28.08855 22.41812 -25.68039 1.000 14.20528 145 PHE A C 1
ATOM 1104 O O . PHE A 1 160 ? 28.98824 23.18388 -26.07049 1.000 18.41358 145 PHE A O 1
ATOM 1112 N N . SER A 1 161 ? 28.27237 21.11636 -25.50053 1.000 16.40598 146 SER A N 1
ATOM 1113 C CA . SER A 1 161 ? 29.50433 20.49139 -25.93973 1.000 18.26430 146 SER A CA 1
ATOM 1114 C C . SER A 1 161 ? 29.19529 19.12907 -26.52588 1.000 17.10025 146 SER A C 1
ATOM 1115 O O . SER A 1 161 ? 28.29731 18.43327 -26.07068 1.000 16.79358 146 SER A O 1
ATOM 1118 N N . MET A 1 162 ? 29.90943 18.77515 -27.58729 1.000 17.82298 147 MET A N 1
ATOM 1119 C CA . MET A 1 162 ? 29.76477 17.43653 -28.14670 1.000 18.74638 147 MET A CA 1
ATOM 1120 C C . MET A 1 162 ? 31.10091 17.01015 -28.70830 1.000 21.30728 147 MET A C 1
ATOM 1121 O O . MET A 1 162 ? 31.46931 17.38456 -29.81433 1.000 24.61705 147 MET A O 1
ATOM 1126 N N . SER A 1 163 ? 31.81667 16.22505 -27.92077 1.000 20.90165 148 SER A N 1
ATOM 1127 C CA . SER A 1 163 ? 33.12124 15.74342 -28.33032 1.000 23.07039 148 SER A CA 1
ATOM 1128 C C . SER A 1 163 ? 32.98177 14.65862 -29.38625 1.000 22.41228 148 SER A C 1
ATOM 1129 O O . SER A 1 163 ? 31.88319 14.18632 -29.65710 1.000 21.35372 148 SER A O 1
ATOM 1132 N N . GLN A 1 164 ? 34.10146 14.25251 -29.97723 1.000 23.29680 149 GLN A N 1
ATOM 1133 C CA . GLN A 1 164 ? 34.08103 13.10246 -30.87151 1.000 21.87435 149 GLN A CA 1
ATOM 1134 C C . GLN A 1 164 ? 33.55549 11.86581 -30.15793 1.000 23.64480 149 GLN A C 1
ATOM 1135 O O . GLN A 1 164 ? 32.75138 11.11448 -30.71884 1.000 23.81451 149 GLN A O 1
ATOM 1141 N N . LEU A 1 165 ? 34.00245 11.66153 -28.92157 1.000 23.04584 150 LEU A N 1
ATOM 1142 C CA . LEU A 1 165 ? 33.54375 10.52980 -28.12227 1.000 23.43949 150 LEU A CA 1
ATOM 1143 C C . LEU A 1 165 ? 32.04856 10.61036 -27.86222 1.000 21.71640 150 LEU A C 1
ATOM 1144 O O . LEU A 1 165 ? 31.32933 9.63680 -28.08422 1.000 20.98052 150 LEU A O 1
ATOM 1149 N N . GLY A 1 166 ? 31.58982 11.77084 -27.39515 1.000 20.39172 151 GLY A N 1
ATOM 1150 C CA . GLY A 1 166 ? 30.18027 11.97935 -27.11442 1.000 18.43312 151 GLY A CA 1
ATOM 1151 C C . GLY A 1 166 ? 29.30355 11.76253 -28.33328 1.000 15.46870 151 GLY A C 1
ATOM 1152 O O . GLY A 1 166 ? 28.19063 11.24887 -28.22393 1.000 16.03838 151 GLY A O 1
ATOM 1153 N N . ARG A 1 167 ? 29.78464 12.18953 -29.49220 1.000 15.74442 152 ARG A N 1
ATOM 1154 C CA . ARG A 1 167 ? 29.05109 11.96416 -30.72966 1.000 15.32765 152 ARG A CA 1
ATOM 1155 C C . ARG A 1 167 ? 28.91305 10.46828 -31.00697 1.000 14.66736 152 ARG A C 1
ATOM 1156 O O . ARG A 1 167 ? 27.81777 9.97422 -31.33005 1.000 15.58215 152 ARG A O 1
ATOM 1164 N N . GLY A 1 168 ? 30.01619 9.74021 -30.85727 1.000 16.59663 153 GLY A N 1
ATOM 1165 C CA . GLY A 1 168 ? 29.97552 8.28599 -30.93215 1.000 17.99550 153 GLY A CA 1
ATOM 1166 C C . GLY A 1 168 ? 29.03790 7.65548 -29.91233 1.000 17.16871 153 GLY A C 1
ATOM 1167 O O . GLY A 1 168 ? 28.31018 6.71086 -30.23675 1.000 17.80038 153 GLY A O 1
ATOM 1168 N N . PHE A 1 169 ? 29.04113 8.16601 -28.67998 1.000 16.49879 154 PHE A N 1
ATOM 1169 C CA . PHE A 1 169 ? 28.15937 7.63609 -27.63901 1.000 16.65348 154 PHE A CA 1
ATOM 1170 C C . PHE A 1 169 ? 26.69766 7.75754 -28.07712 1.000 15.48010 154 PHE A C 1
ATOM 1171 O O . PHE A 1 169 ? 25.94325 6.79521 -27.99410 1.000 14.96371 154 PHE A O 1
ATOM 1179 N N . GLY A 1 170 ? 26.30942 8.92887 -28.58816 1.000 14.86028 155 GLY A N 1
ATOM 1180 C CA . GLY A 1 170 ? 24.95238 9.13477 -29.06546 1.000 14.08494 155 GLY A CA 1
ATOM 1181 C C . GLY A 1 170 ? 24.56189 8.19655 -30.19707 1.000 14.31916 155 GLY A C 1
ATOM 1182 O O . GLY A 1 170 ? 23.44078 7.69091 -30.22883 1.000 14.65817 155 GLY A O 1
ATOM 1183 N N . LEU A 1 171 ? 25.47678 7.95716 -31.12571 1.000 15.05447 156 LEU A N 1
ATOM 1184 C CA . LEU A 1 171 ? 25.19962 7.01400 -32.20708 1.000 14.07982 156 LEU A CA 1
ATOM 1185 C C . LEU A 1 171 ? 24.94062 5.61662 -31.64177 1.000 16.16118 156 LEU A C 1
ATOM 1186 O O . LEU A 1 171 ? 23.99294 4.94086 -32.04464 1.000 15.45736 156 LEU A O 1
ATOM 1191 N N . GLY A 1 172 ? 25.78777 5.18789 -30.70553 1.000 14.56416 157 GLY A N 1
ATOM 1192 C CA . GLY A 1 172 ? 25.62350 3.87526 -30.09845 1.000 15.66435 157 GLY A CA 1
ATOM 1193 C C . GLY A 1 172 ? 24.30552 3.75600 -29.34917 1.000 15.49702 157 GLY A C 1
ATOM 1194 O O . GLY A 1 172 ? 23.61877 2.72556 -29.45553 1.000 15.34525 157 GLY A O 1
ATOM 1195 N N . GLU A 1 173 ? 23.94283 4.80686 -28.60711 1.000 13.05288 158 GLU A N 1
ATOM 1196 C CA . GLU A 1 173 ? 22.70510 4.79777 -27.83067 1.000 14.18306 158 GLU A CA 1
ATOM 1197 C C . GLU A 1 173 ? 21.48744 4.63863 -28.75563 1.000 14.87311 158 GLU A C 1
ATOM 1198 O O . GLU A 1 173 ? 20.55064 3.89022 -28.44649 1.000 14.56780 158 GLU A O 1
ATOM 1204 N N . THR A 1 174 ? 21.49545 5.33562 -29.89129 1.000 12.90418 159 THR A N 1
ATOM 1205 C CA . THR A 1 174 ? 20.38062 5.24238 -30.82243 1.000 15.10124 159 THR A CA 1
ATOM 1206 C C . THR A 1 174 ? 20.30947 3.84863 -31.45380 1.000 14.84106 159 THR A C 1
ATOM 1207 O O . THR A 1 174 ? 19.23024 3.25709 -31.52458 1.000 15.41606 159 THR A O 1
ATOM 1211 N N . VAL A 1 175 ? 21.44572 3.29108 -31.85954 1.000 14.19851 160 VAL A N 1
ATOM 1212 C CA . VAL A 1 175 ? 21.44014 1.93049 -32.39287 1.000 15.47038 160 VAL A CA 1
ATOM 1213 C C . VAL A 1 175 ? 20.92144 0.95804 -31.33090 1.000 15.55069 160 VAL A C 1
ATOM 1214 O O . VAL A 1 175 ? 20.17000 0.01913 -31.64828 1.000 17.15428 160 VAL A O 1
ATOM 1218 N N . CYS A 1 176 ? 21.29249 1.19212 -30.06961 1.000 14.79649 161 CYS A N 1
ATOM 1219 C CA . CYS A 1 176 ? 20.87122 0.28703 -29.01017 1.000 15.94209 161 CYS A CA 1
ATOM 1220 C C . CYS A 1 176 ? 19.34827 0.26049 -28.80859 1.000 13.96196 161 CYS A C 1
ATOM 1221 O O . CYS A 1 176 ? 18.76514 -0.82118 -28.73499 1.000 16.17777 161 CYS A O 1
ATOM 1224 N N . TYR A 1 177 ? 18.66979 1.41033 -28.73201 1.000 14.61488 162 TYR A N 1
ATOM 1225 C CA . TYR A 1 177 ? 17.23451 1.29383 -28.47737 1.000 14.88832 162 TYR A CA 1
ATOM 1226 C C . TYR A 1 177 ? 16.49367 0.66683 -29.65870 1.000 16.12207 162 TYR A C 1
ATOM 1227 O O . TYR A 1 177 ? 15.55121 -0.08830 -29.44331 1.000 17.53617 162 TYR A O 1
ATOM 1236 N N . VAL A 1 178 ? 16.93421 0.91273 -30.89464 1.000 15.25255 163 VAL A N 1
ATOM 1237 C CA . VAL A 1 178 ? 16.28404 0.27921 -32.03245 1.000 15.64115 163 VAL A CA 1
ATOM 1238 C C . VAL A 1 178 ? 16.55977 -1.21991 -32.08400 1.000 16.80587 163 VAL A C 1
ATOM 1239 O O . VAL A 1 178 ? 15.63484 -2.01746 -32.24174 1.000 18.70047 163 VAL A O 1
ATOM 1243 N N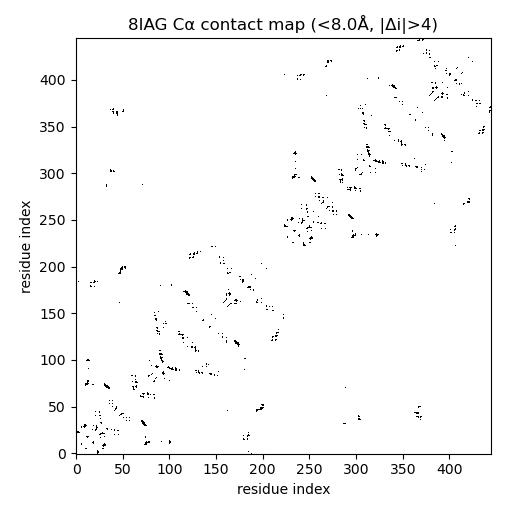 . THR A 1 179 ? 17.82218 -1.61717 -31.95873 1.000 16.49491 164 THR A N 1
ATOM 1244 C CA . THR A 1 179 ? 18.15409 -3.01286 -32.26385 1.000 16.49644 164 THR A CA 1
ATOM 1245 C C . THR A 1 179 ? 18.13229 -3.94343 -31.05482 1.000 17.24644 164 THR A C 1
ATOM 1246 O O . THR A 1 179 ? 17.99983 -5.14612 -31.22295 1.000 19.98863 164 THR A O 1
ATOM 1250 N N . ILE A 1 180 ? 18.19804 -3.40649 -29.84502 1.000 16.08179 165 ILE A N 1
ATOM 1251 C CA . ILE A 1 180 ? 18.13492 -4.27384 -28.67869 1.000 17.92317 165 ILE A CA 1
ATOM 1252 C C . ILE A 1 180 ? 16.67221 -4.46711 -28.23754 1.000 18.54956 165 ILE A C 1
ATOM 1253 O O . ILE A 1 180 ? 16.30988 -5.53923 -27.75448 1.000 18.83967 165 ILE A O 1
ATOM 1258 N N . LEU A 1 181 ? 15.81763 -3.45881 -28.44039 1.000 18.95481 166 LEU A N 1
ATOM 1259 C CA . LEU A 1 181 ? 14.38372 -3.65357 -28.20521 1.000 18.67932 166 LEU A CA 1
ATOM 1260 C C . LEU A 1 181 ? 13.69454 -4.24108 -29.43956 1.000 18.00493 166 LEU A C 1
ATOM 1261 O O . LEU A 1 181 ? 12.63376 -4.86897 -29.33537 1.000 20.44737 166 LEU A O 1
ATOM 1266 N N . GLY A 1 182 ? 14.29139 -4.01843 -30.61048 1.000 18.12632 167 GLY A N 1
ATOM 1267 C CA . GLY A 1 182 ? 13.69711 -4.43744 -31.86286 1.000 19.11199 167 GLY A CA 1
ATOM 1268 C C . GLY A 1 182 ? 14.55912 -5.44820 -32.57560 1.000 20.49888 167 GLY A C 1
ATOM 1269 O O . GLY A 1 182 ? 14.95143 -6.45987 -31.99771 1.000 21.35700 167 GLY A O 1
ATOM 1270 N N . SER A 1 183 ? 14.85555 -5.17860 -33.84409 1.000 18.93867 168 SER A N 1
ATOM 1271 C CA . SER A 1 183 ? 15.53707 -6.15138 -34.68977 1.000 21.05664 168 SER A CA 1
ATOM 1272 C C . SER A 1 183 ? 16.77900 -5.57815 -35.34630 1.000 21.38808 168 SER A C 1
ATOM 1273 O O . SER A 1 183 ? 16.69610 -4.62114 -36.10469 1.000 21.64061 168 SER A O 1
ATOM 1276 N N . LYS A 1 184 ? 17.93236 -6.17165 -35.06408 1.000 20.84802 169 LYS A N 1
ATOM 1277 C CA . LYS A 1 184 ? 19.14579 -5.79903 -35.77240 1.000 22.23145 169 LYS A CA 1
ATOM 1278 C C . LYS A 1 184 ? 19.05561 -6.24360 -37.22706 1.000 22.69046 169 LYS A C 1
ATOM 1279 O O . LYS A 1 184 ? 19.69534 -5.66212 -38.10383 1.000 25.47282 169 LYS A O 1
ATOM 1285 N N . GLU A 1 185 ? 18.26427 -7.27993 -37.48787 1.000 22.23228 170 GLU A N 1
ATOM 1286 C CA . GLU A 1 185 ? 18.13474 -7.79664 -38.84474 1.000 25.58580 170 GLU A CA 1
ATOM 1287 C C . GLU A 1 185 ? 17.39786 -6.82651 -39.76945 1.000 25.37870 170 GLU A C 1
ATOM 1288 O O . GLU A 1 185 ? 17.83591 -6.58728 -40.90184 1.000 32.34777 170 GLU A O 1
ATOM 1294 N N . THR A 1 186 ? 16.28382 -6.27412 -39.29464 1.000 25.61382 171 THR A N 1
ATOM 1295 C CA . THR A 1 186 ? 15.46508 -5.37870 -40.11536 1.000 25.64685 171 THR A CA 1
ATOM 1296 C C . THR A 1 186 ? 15.75234 -3.90731 -39.80619 1.000 22.58674 171 THR A C 1
ATOM 1297 O O . THR A 1 186 ? 15.26551 -3.02337 -40.50823 1.000 23.98161 171 THR A O 1
ATOM 1301 N N . ARG A 1 187 ? 16.55179 -3.67280 -38.77113 1.000 20.34015 172 ARG A N 1
ATOM 1302 C CA . ARG A 1 187 ? 16.87663 -2.32634 -38.28300 1.000 19.49497 172 ARG A CA 1
ATOM 1303 C C . ARG A 1 187 ? 15.61953 -1.51425 -37.98206 1.000 18.29410 172 ARG A C 1
ATOM 1304 O O . ARG A 1 187 ? 15.50933 -0.33780 -38.33729 1.000 19.83894 172 ARG A O 1
ATOM 1312 N N . THR A 1 188 ? 14.68786 -2.14446 -37.27182 1.000 18.43957 173 THR A N 1
ATOM 1313 C CA . THR A 1 188 ? 13.42870 -1.50122 -36.90546 1.000 18.63657 173 THR A CA 1
ATOM 1314 C C . THR A 1 188 ? 12.96576 -1.96512 -35.54795 1.000 18.92865 173 THR A C 1
ATOM 1315 O O . THR A 1 188 ? 13.38100 -3.02768 -35.07103 1.000 19.19026 173 THR A O 1
ATOM 1319 N N . VAL A 1 189 ? 12.07637 -1.19233 -34.93619 1.000 18.04028 174 VAL A N 1
ATOM 1320 C CA . VAL A 1 189 ? 11.55460 -1.51661 -33.61700 1.000 16.76129 174 VAL A CA 1
ATOM 1321 C C . VAL A 1 189 ? 10.14230 -0.94194 -33.51498 1.000 17.97751 174 VAL A C 1
ATOM 1322 O O . VAL A 1 189 ? 9.87219 0.13003 -34.03862 1.000 17.90708 174 VAL A O 1
ATOM 1326 N N . PRO A 1 190 ? 9.22332 -1.65398 -32.85027 1.000 18.57507 175 PRO A N 1
ATOM 1327 C CA . PRO A 1 190 ? 7.92755 -1.01409 -32.60638 1.000 20.37512 175 PRO A CA 1
ATOM 1328 C C . PRO A 1 190 ? 8.08612 0.23540 -31.73242 1.000 16.33201 175 PRO A C 1
ATOM 1329 O O . PRO A 1 190 ? 8.75018 0.19522 -30.68822 1.000 17.14811 175 PRO A O 1
ATOM 1333 N N . LYS A 1 191 ? 7.47884 1.33759 -32.16130 1.000 16.86021 176 LYS A N 1
ATOM 1334 C CA . LYS A 1 191 ? 7.55978 2.58054 -31.40446 1.000 17.09619 176 LYS A CA 1
ATOM 1335 C C . LYS A 1 191 ? 7.08013 2.38657 -29.96866 1.000 17.24222 176 LYS A C 1
ATOM 1336 O O . LYS A 1 191 ? 7.66074 2.93388 -29.03580 1.000 16.51736 176 LYS A O 1
ATOM 1342 N N . ALA A 1 192 ? 6.01541 1.60977 -29.80061 1.000 18.48044 177 ALA A N 1
ATOM 1343 C CA . ALA A 1 192 ? 5.45153 1.37732 -28.47840 1.000 17.12490 177 ALA A CA 1
ATOM 1344 C C . ALA A 1 192 ? 6.45815 0.74138 -27.52096 1.000 18.36389 177 ALA A C 1
ATOM 1345 O O . ALA A 1 192 ? 6.43520 1.03349 -26.31989 1.000 18.07472 177 ALA A O 1
ATOM 1347 N N . PHE A 1 193 ? 7.33435 -0.12641 -28.03143 1.000 16.28168 178 PHE A N 1
ATOM 1348 C CA . PHE A 1 193 ? 8.34976 -0.75221 -27.17478 1.000 17.00603 178 PHE A CA 1
ATOM 1349 C C . PHE A 1 193 ? 9.27207 0.30890 -26.60048 1.000 16.72175 178 PHE A C 1
ATOM 1350 O O . PHE A 1 193 ? 9.63942 0.25883 -25.41935 1.000 16.51047 178 PHE A O 1
ATOM 1358 N N . VAL A 1 194 ? 9.65812 1.25421 -27.44940 1.000 15.42231 179 VAL A N 1
ATOM 1359 C CA . VAL A 1 194 ? 10.64887 2.25013 -27.06546 1.000 15.86629 179 VAL A CA 1
ATOM 1360 C C . VAL A 1 194 ? 10.04125 3.24724 -26.09075 1.000 17.21631 179 VAL A C 1
ATOM 1361 O O . VAL A 1 194 ? 10.65228 3.57142 -25.06271 1.000 15.84179 179 VAL A O 1
ATOM 1365 N N . GLU A 1 195 ? 8.82894 3.70990 -26.38856 1.000 17.20437 180 GLU A N 1
ATOM 1366 C CA . GLU A 1 195 ? 8.14055 4.63010 -25.49500 1.000 15.56447 180 GLU A CA 1
ATOM 1367 C C . GLU A 1 195 ? 7.95400 3.99273 -24.12241 1.000 16.10749 180 GLU A C 1
ATOM 1368 O O . GLU A 1 195 ? 8.13408 4.64010 -23.09277 1.000 16.79826 180 GLU A O 1
ATOM 1374 N N . TYR A 1 196 ? 7.59568 2.71516 -24.11346 1.000 16.16317 181 TYR A N 1
ATOM 1375 C CA . TYR A 1 196 ? 7.37442 1.99016 -22.85806 1.000 15.27358 181 TYR A CA 1
ATOM 1376 C C . TYR A 1 196 ? 8.64242 1.92791 -22.00654 1.000 15.01124 181 TYR A C 1
ATOM 1377 O O . TYR A 1 196 ? 8.60063 2.18342 -20.78926 1.000 17.24180 181 TYR A O 1
ATOM 1386 N N . LEU A 1 197 ? 9.76786 1.59156 -22.63800 1.000 15.18853 182 LEU A N 1
ATOM 1387 C CA . LEU A 1 197 ? 11.04160 1.49767 -21.92367 1.000 15.93756 182 LEU A CA 1
ATOM 1388 C C . LEU A 1 197 ? 11.40005 2.84756 -21.30304 1.000 15.47842 182 LEU A C 1
ATOM 1389 O O . LEU A 1 197 ? 11.70150 2.93964 -20.10681 1.000 14.81520 182 LEU A O 1
ATOM 1394 N N . PHE A 1 198 ? 11.35548 3.90819 -22.10155 1.000 15.17070 183 PHE A N 1
ATOM 1395 C CA . PHE A 1 198 ? 11.76015 5.22404 -21.60528 1.000 14.10853 183 PHE A CA 1
ATOM 1396 C C . PHE A 1 198 ? 10.81317 5.74786 -20.52521 1.000 14.18307 183 PHE A C 1
ATOM 1397 O O . PHE A 1 198 ? 11.25098 6.27216 -19.50016 1.000 15.27020 183 PHE A O 1
ATOM 1405 N N . GLU A 1 199 ? 9.51025 5.61534 -20.74788 1.000 16.31715 184 GLU A N 1
ATOM 1406 C CA . GLU A 1 199 ? 8.55183 6.24593 -19.85638 1.000 15.27900 184 GLU A CA 1
ATOM 1407 C C . GLU A 1 199 ? 8.35099 5.45070 -18.56675 1.000 16.36998 184 GLU A C 1
ATOM 1408 O O . GLU A 1 199 ? 7.99017 6.02415 -17.54594 1.000 19.61019 184 GLU A O 1
ATOM 1414 N N . ASN A 1 200 ? 8.58649 4.14114 -18.61022 1.000 16.24430 185 ASN A N 1
ATOM 1415 C CA . ASN A 1 200 ? 8.31443 3.28173 -17.45801 1.000 16.84331 185 ASN A CA 1
ATOM 1416 C C . ASN A 1 200 ? 9.55212 2.68538 -16.79022 1.000 15.58646 185 ASN A C 1
ATOM 1417 O O . ASN A 1 200 ? 9.46689 2.20129 -15.65444 1.000 17.42115 185 ASN A O 1
ATOM 1422 N N . GLU A 1 201 ? 10.67986 2.73312 -17.49641 1.000 15.62809 186 GLU A N 1
ATOM 1423 C CA . GLU A 1 201 ? 11.89933 1.99774 -17.12430 1.000 15.12970 186 GLU A CA 1
ATOM 1424 C C . GLU A 1 201 ? 11.54381 0.57971 -16.66658 1.000 16.54489 186 GLU A C 1
ATOM 1425 O O . GLU A 1 201 ? 11.91510 0.10644 -15.59374 1.000 15.93243 186 GLU A O 1
ATOM 1431 N N . ARG A 1 202 ? 10.83321 -0.07962 -17.57716 1.000 16.69107 187 ARG A N 1
ATOM 1432 C CA . ARG A 1 202 ? 10.33943 -1.44035 -17.43594 1.000 14.59307 187 ARG A CA 1
ATOM 1433 C C . ARG A 1 202 ? 10.43682 -2.05611 -18.82372 1.000 17.35334 187 ARG A C 1
ATOM 1434 O O . ARG A 1 202 ? 10.11797 -1.38663 -19.80258 1.000 17.73928 187 ARG A O 1
ATOM 1442 N N . LEU A 1 203 ? 10.86821 -3.31422 -18.92444 1.000 17.07241 188 LEU A N 1
ATOM 1443 C CA . LEU A 1 203 ? 10.94665 -3.92833 -20.25211 1.000 18.90746 188 LEU A CA 1
ATOM 1444 C C . LEU A 1 203 ? 9.53073 -4.16996 -20.75873 1.000 17.71286 188 LEU A C 1
ATOM 1445 O O . LEU A 1 203 ? 8.65049 -4.54174 -19.97294 1.000 19.18903 188 LEU A O 1
ATOM 1450 N N . PRO A 1 204 ? 9.30121 -3.94302 -22.06292 1.000 18.28213 189 PRO A N 1
ATOM 1451 C CA . PRO A 1 204 ? 7.94375 -4.02605 -22.62992 1.000 20.00650 189 PRO A CA 1
ATOM 1452 C C . PRO A 1 204 ? 7.47343 -5.45674 -22.87819 1.000 19.71551 189 PRO A C 1
ATOM 1453 O O . PRO A 1 204 ? 6.88181 -5.75542 -23.91143 1.000 19.82629 189 PRO A O 1
ATOM 1457 N N . TYR A 1 205 ? 7.72293 -6.33232 -21.91306 1.000 19.09612 190 TYR A N 1
ATOM 1458 C CA . TYR A 1 205 ? 7.20433 -7.69307 -21.95851 1.000 19.03265 190 TYR A CA 1
ATOM 1459 C C . TYR A 1 205 ? 5.70160 -7.76268 -22.24324 1.000 22.07263 190 TYR A C 1
ATOM 1460 O O . TYR A 1 205 ? 5.24972 -8.61136 -23.01040 1.000 23.89560 190 TYR A O 1
ATOM 1469 N N . GLU A 1 206 ? 4.91677 -6.89343 -21.61546 1.000 22.47622 191 GLU A N 1
ATOM 1470 C CA . GLU A 1 206 ? 3.46843 -7.00596 -21.75831 1.000 24.02727 191 GLU A CA 1
ATOM 1471 C C . GLU A 1 206 ? 2.99938 -6.57976 -23.14729 1.000 24.06087 191 GLU A C 1
ATOM 1472 O O . GLU A 1 206 ? 1.85366 -6.84267 -23.52274 1.000 26.48749 191 GLU A O 1
ATOM 1478 N N . LEU A 1 207 ? 3.88647 -5.95364 -23.91146 1.000 21.43991 192 LEU A N 1
ATOM 1479 C CA . LEU A 1 207 ? 3.56440 -5.59445 -25.28925 1.000 20.76412 192 LEU A CA 1
ATOM 1480 C C . LEU A 1 207 ? 4.03180 -6.66915 -26.26084 1.000 23.53865 192 LEU A C 1
ATOM 1481 O O . LEU A 1 207 ? 3.82077 -6.55114 -27.46667 1.000 25.70537 192 LEU A O 1
ATOM 1486 N N . GLY A 1 208 ? 4.68686 -7.69987 -25.73753 1.000 23.49399 193 GLY A N 1
ATOM 1487 C CA . GLY A 1 208 ? 5.13449 -8.80447 -26.56580 1.000 26.28576 193 GLY A CA 1
ATOM 1488 C C . GLY A 1 208 ? 6.63968 -8.89398 -26.74021 1.000 23.94689 193 GLY A C 1
ATOM 1489 O O . GLY A 1 208 ? 7.12860 -9.74092 -27.49263 1.000 27.55064 193 GLY A O 1
ATOM 1490 N N . PHE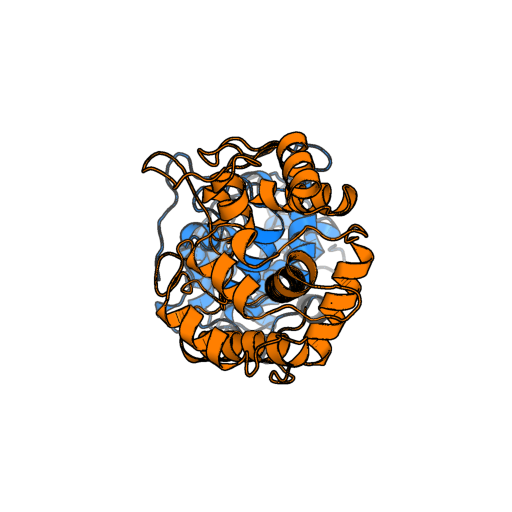 A 1 209 ? 7.38283 -8.04010 -26.04859 1.000 22.90213 194 PHE A N 1
ATOM 1491 C CA . PHE A 1 209 ? 8.83335 -8.05784 -26.19311 1.000 21.22267 194 PHE A CA 1
ATOM 1492 C C . PHE A 1 209 ? 9.46223 -9.35935 -25.70468 1.000 22.79613 194 PHE A C 1
ATOM 1493 O O . PHE A 1 209 ? 9.16894 -9.84597 -24.60500 1.000 23.74641 194 PHE A O 1
ATOM 1501 N N . LYS A 1 210 ? 10.33905 -9.91139 -26.53676 1.000 21.85401 195 LYS A N 1
ATOM 1502 C CA . LYS A 1 210 ? 11.21212 -11.01703 -26.14375 1.000 22.61756 195 LYS A CA 1
ATOM 1503 C C . LYS A 1 210 ? 12.62038 -10.69616 -26.64194 1.000 23.05174 195 LYS A C 1
ATOM 1504 O O . LYS A 1 210 ? 12.77990 -10.17772 -27.74780 1.000 24.03641 195 LYS A O 1
ATOM 1510 N N . LYS A 1 211 ? 13.63783 -10.99347 -25.83686 1.000 21.95002 196 LYS A N 1
ATOM 1511 C CA . LYS A 1 211 ? 15.00791 -10.65450 -26.22369 1.000 22.41289 196 LYS A CA 1
ATOM 1512 C C . LYS A 1 211 ? 15.41739 -11.34926 -27.52529 1.000 20.93459 196 LYS A C 1
ATOM 1513 O O . LYS A 1 211 ? 14.91794 -12.42940 -27.86989 1.000 22.81542 196 LYS A O 1
ATOM 1519 N N . MET A 1 212 ? 16.35882 -10.72881 -28.22311 1.000 20.35550 197 MET A N 1
ATOM 1520 C CA . MET A 1 212 ? 16.80994 -11.22538 -29.52388 1.000 21.22812 197 MET A CA 1
ATOM 1521 C C . MET A 1 212 ? 17.38484 -12.63789 -29.45446 1.000 23.79723 197 MET A C 1
ATOM 1522 O O . MET A 1 212 ? 18.00260 -13.03529 -28.45959 1.000 24.27779 197 MET A O 1
ATOM 1527 N N . LYS A 1 213 ? 17.16765 -13.41421 -30.51348 1.000 25.35873 198 LYS A N 1
ATOM 1528 C CA . LYS A 1 213 ? 17.66451 -14.77128 -30.55273 1.000 26.53421 198 LYS A CA 1
ATOM 1529 C C . LYS A 1 213 ? 19.14889 -14.82738 -30.91699 1.000 26.01517 198 LYS A C 1
ATOM 1530 O O . LYS A 1 213 ? 19.87327 -15.68237 -30.42014 1.000 28.58263 198 LYS A O 1
ATOM 1536 N N . SER A 1 214 ? 19.58621 -13.89527 -31.76477 1.000 25.28782 199 SER A N 1
ATOM 1537 C CA . SER A 1 214 ? 20.98192 -13.81486 -32.19762 1.000 25.93233 199 SER A CA 1
ATOM 1538 C C . SER A 1 214 ? 21.68180 -12.65482 -31.48456 1.000 22.70100 199 SER A C 1
ATOM 1539 O O . SER A 1 214 ? 21.35747 -11.50262 -31.72997 1.000 23.52409 199 SER A O 1
ATOM 1542 N N . ALA A 1 215 ? 22.65014 -12.97552 -30.62109 1.000 23.56879 200 ALA A N 1
ATOM 1543 C CA . ALA A 1 215 ? 23.28981 -11.96040 -29.77189 1.000 22.40933 200 ALA A CA 1
ATOM 1544 C C . ALA A 1 215 ? 23.92248 -10.81886 -30.56788 1.000 21.39496 200 ALA A C 1
ATOM 1545 O O . ALA A 1 215 ? 24.61364 -11.03900 -31.55887 1.000 26.17627 200 ALA A O 1
ATOM 1547 N N . LEU A 1 216 ? 23.68998 -9.59889 -30.11163 1.000 20.75642 201 LEU A N 1
ATOM 1548 C CA . LEU A 1 216 ? 24.28081 -8.42710 -30.72497 1.000 19.65894 201 LEU A CA 1
ATOM 1549 C C . LEU A 1 216 ? 25.77092 -8.35210 -30.42566 1.000 23.69034 201 LEU A C 1
ATOM 1550 O O . LEU A 1 216 ? 26.17887 -8.40870 -29.26783 1.000 22.32669 201 LEU A O 1
ATOM 1555 N N . THR A 1 217 ? 26.58055 -8.22665 -31.47153 1.000 21.72808 202 THR A N 1
ATOM 1556 C CA . THR A 1 217 ? 28.02736 -8.13615 -31.33102 1.000 20.85729 202 THR A CA 1
ATOM 1557 C C . THR A 1 217 ? 28.51474 -6.70314 -31.48239 1.000 20.65953 202 THR A C 1
ATOM 1558 O O . THR A 1 217 ? 27.79855 -5.83607 -31.99716 1.000 20.62736 202 THR A O 1
ATOM 1562 N N . GLU A 1 218 ? 29.73397 -6.45687 -31.01800 1.000 23.50986 203 GLU A N 1
ATOM 1563 C CA . GLU A 1 218 ? 30.36761 -5.15352 -31.19762 1.000 24.98477 203 GLU A CA 1
ATOM 1564 C C . GLU A 1 218 ? 30.46882 -4.74678 -32.65586 1.000 25.23437 203 GLU A C 1
ATOM 1565 O O . GLU A 1 218 ? 30.21367 -3.58469 -32.99281 1.000 24.82442 203 GLU A O 1
ATOM 1571 N N . ASP A 1 219 ? 30.87095 -5.68727 -33.51030 1.000 26.01828 204 ASP A N 1
ATOM 1572 C CA . ASP A 1 219 ? 31.01704 -5.40405 -34.93097 1.000 25.51496 204 ASP A CA 1
ATOM 1573 C C . ASP A 1 219 ? 29.68796 -4.98159 -35.54309 1.000 26.11982 204 ASP A C 1
ATOM 1574 O O . ASP A 1 219 ? 29.64044 -4.04506 -36.34255 1.000 26.56606 204 ASP A O 1
ATOM 1579 N N . GLU A 1 220 ? 28.60654 -5.65026 -35.14587 1.000 23.75428 205 GLU A N 1
ATOM 1580 C CA . GLU A 1 220 ? 27.27663 -5.28742 -35.63302 1.000 22.71460 205 GLU A CA 1
ATOM 1581 C C . GLU A 1 220 ? 26.90066 -3.89375 -35.16400 1.000 20.81996 205 GLU A C 1
ATOM 1582 O O . GLU A 1 220 ? 26.37079 -3.09616 -35.93147 1.000 21.75305 205 GLU A O 1
ATOM 1588 N N . LEU A 1 221 ? 27.16356 -3.60613 -33.89461 1.000 19.07973 206 LEU A N 1
ATOM 1589 C CA . LEU A 1 221 ? 26.86448 -2.28966 -33.33593 1.000 18.04076 206 LEU A CA 1
ATOM 1590 C C . LEU A 1 221 ? 27.62903 -1.19249 -34.08390 1.000 21.72629 206 LEU A C 1
ATOM 1591 O O . LEU A 1 221 ? 27.03992 -0.19267 -34.50853 1.000 20.57730 206 LEU A O 1
ATOM 1596 N N . THR A 1 222 ? 28.93425 -1.38092 -34.25507 1.000 20.14523 207 THR A N 1
ATOM 1597 C CA . THR A 1 222 ? 29.76493 -0.39214 -34.95758 1.000 20.99000 207 THR A CA 1
ATOM 1598 C C . THR A 1 222 ? 29.28934 -0.14619 -36.39777 1.000 23.21331 207 THR A C 1
ATOM 1599 O O . THR A 1 222 ? 29.20473 1.00036 -36.85444 1.000 22.45846 207 THR A O 1
ATOM 1603 N N . THR A 1 223 ? 28.97922 -1.22196 -37.11473 1.000 21.61264 208 THR A N 1
ATOM 1604 C CA . THR A 1 223 ? 28.45105 -1.10051 -38.46598 1.000 22.48051 208 THR A CA 1
ATOM 1605 C C . THR A 1 223 ? 27.17655 -0.25636 -38.48278 1.000 21.87248 208 THR A C 1
ATOM 1606 O O . THR A 1 223 ? 27.01449 0.65330 -39.31331 1.000 23.24575 208 THR A O 1
ATOM 1610 N N . MET A 1 224 ? 26.27381 -0.54661 -37.55741 1.000 19.69618 209 MET A N 1
ATOM 1611 C CA . MET A 1 224 ? 25.00285 0.15483 -37.54603 1.000 19.51782 209 MET A CA 1
ATOM 1612 C C . MET A 1 224 ? 25.14679 1.60537 -37.08817 1.000 19.54752 209 MET A C 1
ATOM 1613 O O . MET A 1 224 ? 24.38135 2.46481 -37.51786 1.000 18.53302 209 MET A O 1
ATOM 1618 N N . MET A 1 225 ? 26.12939 1.88782 -36.24205 1.000 17.75493 210 MET A N 1
ATOM 1619 C CA . MET A 1 225 ? 26.42178 3.27753 -35.86627 1.000 17.67608 210 MET A CA 1
ATOM 1620 C C . MET A 1 225 ? 26.78929 4.09256 -37.09897 1.000 17.99005 210 MET A C 1
ATOM 1621 O O . MET A 1 225 ? 26.36862 5.25255 -37.25759 1.000 18.76892 210 MET A O 1
ATOM 1626 N N . GLY A 1 226 ? 27.56651 3.48816 -37.98355 1.000 19.05591 211 GLY A N 1
ATOM 1627 C CA . GLY A 1 226 ? 27.89887 4.14636 -39.23514 1.000 20.51215 211 GLY A CA 1
ATOM 1628 C C . GLY A 1 226 ? 26.68122 4.37398 -40.10522 1.000 19.87571 211 GLY A C 1
ATOM 1629 O O . GLY A 1 226 ? 26.59155 5.38764 -40.79647 1.000 22.14589 211 GLY A O 1
ATOM 1630 N N . GLU A 1 227 ? 25.74971 3.42475 -40.09495 1.000 21.04590 212 GLU A N 1
ATOM 1631 C CA . GLU A 1 227 ? 24.52640 3.56833 -40.88367 1.000 20.80386 212 GLU A CA 1
ATOM 1632 C C . GLU A 1 227 ? 23.68307 4.74694 -40.39205 1.000 19.13813 212 GLU A C 1
ATOM 1633 O O . GLU A 1 227 ? 23.22467 5.56126 -41.20049 1.000 22.24308 212 GLU A O 1
ATOM 1639 N N . ILE A 1 228 ? 23.47874 4.84891 -39.07671 1.000 19.15020 213 ILE A N 1
ATOM 1640 C CA . ILE A 1 228 ? 22.75328 5.99214 -38.52370 1.000 17.10146 213 ILE A CA 1
ATOM 1641 C C . ILE A 1 228 ? 23.43365 7.29444 -38.92176 1.000 21.28510 213 ILE A C 1
ATOM 1642 O O . ILE A 1 228 ? 22.77894 8.23384 -39.37763 1.000 19.35987 213 ILE A O 1
ATOM 1647 N N . TYR A 1 229 ? 24.75182 7.34289 -38.75256 1.000 19.70304 214 TYR A N 1
ATOM 1648 C CA . TYR A 1 229 ? 25.52398 8.52343 -39.10080 1.000 20.04394 214 TYR A CA 1
ATOM 1649 C C . TYR A 1 229 ? 25.25194 8.95105 -40.54698 1.000 21.97574 214 TYR A C 1
ATOM 1650 O O . TYR A 1 229 ? 25.04934 10.14129 -40.83284 1.000 22.67741 214 TYR A O 1
ATOM 1659 N N . SER A 1 230 ? 25.23522 7.97807 -41.45124 1.000 20.31400 215 SER A N 1
ATOM 1660 C CA . SER A 1 230 ? 25.04458 8.26564 -42.87362 1.000 21.67739 215 SER A CA 1
ATOM 1661 C C . SER A 1 230 ? 23.64608 8.78420 -43.23039 1.000 21.22425 215 SER A C 1
ATOM 1662 O O . SER A 1 230 ? 23.45940 9.34285 -44.32201 1.000 24.32989 215 SER A O 1
ATOM 1665 N N . LEU A 1 231 ? 22.67438 8.58382 -42.34117 1.000 19.95428 216 LEU A N 1
ATOM 1666 C CA . LEU A 1 231 ? 21.29823 9.01162 -42.58573 1.000 22.69165 216 LEU A CA 1
ATOM 1667 C C . LEU A 1 231 ? 20.97832 10.35594 -41.94524 1.000 23.65202 216 LEU A C 1
ATOM 1668 O O . LEU A 1 231 ? 19.91302 10.93328 -42.18335 1.000 22.62573 216 LEU A O 1
ATOM 1673 N N . GLN A 1 232 ? 21.88624 10.85706 -41.11471 1.000 21.50512 217 GLN A N 1
ATOM 1674 C CA . GLN A 1 232 ? 21.65238 12.13720 -40.44951 1.000 19.56538 217 GLN A CA 1
ATOM 1675 C C . GLN A 1 232 ? 21.87221 13.29924 -41.39608 1.000 21.41440 217 GLN A C 1
ATOM 1676 O O . GLN A 1 232 ? 22.65875 13.20776 -42.33784 1.000 24.01026 217 GLN A O 1
ATOM 1682 N N . HIS A 1 233 ? 21.18564 14.40148 -41.12434 1.000 21.40228 218 HIS A N 1
ATOM 1683 C CA . HIS A 1 233 ? 21.36631 15.60838 -41.91285 1.000 22.92586 218 HIS A CA 1
ATOM 1684 C C . HIS A 1 233 ? 21.75792 16.75981 -41.00553 1.000 23.94776 218 HIS A C 1
ATOM 1685 O O . HIS A 1 233 ? 20.97190 17.65605 -40.70384 1.000 24.57607 218 HIS A O 1
ATOM 1692 N N . LEU A 1 234 ? 23.00217 16.69725 -40.54534 1.000 26.54759 219 LEU A N 1
ATOM 1693 C CA . LEU A 1 234 ? 23.59073 17.73461 -39.70972 1.000 26.20133 219 LEU A CA 1
ATOM 1694 C C . LEU A 1 234 ? 24.43937 18.68066 -40.53744 1.000 32.29702 219 LEU A C 1
ATOM 1695 O O . LEU A 1 234 ? 24.91260 18.30457 -41.60890 1.000 33.38535 219 LEU A O 1
ATOM 1700 N N . PRO A 1 235 ? 24.62971 19.91423 -40.04391 1.000 30.64986 220 PRO A N 1
ATOM 1701 C CA . PRO A 1 235 ? 25.57960 20.85605 -40.64904 1.000 37.40423 220 PRO A CA 1
ATOM 1702 C C . PRO A 1 235 ? 26.95512 20.21828 -40.86441 1.000 50.09766 220 PRO A C 1
ATOM 1703 O O . PRO A 1 235 ? 27.38236 19.40167 -40.04650 1.000 52.22532 220 PRO A O 1
ATOM 1707 N N . GLU A 1 236 ? 27.62889 20.57965 -41.95314 1.000 53.89349 221 GLU A N 1
ATOM 1708 C CA . GLU A 1 236 ? 28.93146 20.00327 -42.28017 1.000 55.30368 221 GLU A CA 1
ATOM 1709 C C . GLU A 1 236 ? 29.96948 20.28703 -41.19449 1.000 57.77645 221 GLU A C 1
ATOM 1710 O O . GLU A 1 236 ? 30.89549 19.50134 -40.98526 1.000 59.19357 221 GLU A O 1
ATOM 1712 N N . SER A 1 237 ? 29.80248 21.40943 -40.50213 1.000 58.44236 222 SER A N 1
ATOM 1713 C CA . SER A 1 237 ? 30.72141 21.80842 -39.44019 1.000 63.48939 222 SER A CA 1
ATOM 1714 C C . SER A 1 237 ? 30.54079 21.00236 -38.15061 1.000 65.44714 222 SER A C 1
ATOM 1715 O O . SER A 1 237 ? 31.33202 21.13351 -37.21683 1.000 70.57842 222 SER A O 1
ATOM 1718 N N . PHE A 1 238 ? 29.50686 20.16878 -38.09749 1.000 59.36357 223 PHE A N 1
ATOM 1719 C CA . PHE A 1 238 ? 29.19767 19.43838 -36.87196 1.000 59.41670 223 PHE A CA 1
ATOM 1720 C C . PHE A 1 238 ? 30.18307 18.29912 -36.61472 1.000 61.31122 223 PHE A C 1
ATOM 1721 O O . PHE A 1 238 ? 30.66597 17.66091 -37.55004 1.000 60.29059 223 PHE A O 1
ATOM 1729 N N . THR A 1 239 ? 30.46638 18.06163 -35.33466 1.000 63.36315 224 THR A N 1
ATOM 1730 C CA . THR A 1 239 ? 31.37975 17.00805 -34.88311 1.000 61.04096 224 THR A CA 1
ATOM 1731 C C . THR A 1 239 ? 31.14222 15.65680 -35.55898 1.000 53.37371 224 THR A C 1
ATOM 1732 O O . THR A 1 239 ? 30.00070 15.25034 -35.77838 1.000 50.37772 224 THR A O 1
ATOM 1736 N N . PRO B 1 19 ? 38.30759 -33.54595 11.32700 1.000 36.12824 4 PRO B N 1
ATOM 1737 C CA . PRO B 1 19 ? 36.95348 -33.80720 11.82141 1.000 29.68748 4 PRO B CA 1
ATOM 1738 C C . PRO B 1 19 ? 35.92570 -33.15267 10.91550 1.000 28.56567 4 PRO B C 1
ATOM 1739 O O . PRO B 1 19 ? 36.29147 -32.43239 9.98988 1.000 29.49283 4 PRO B O 1
ATOM 1743 N N . TRP B 1 20 ? 34.65923 -33.41906 11.18086 1.000 24.34433 5 TRP B N 1
ATOM 1744 C CA . TRP B 1 20 ? 33.56481 -32.89027 10.37180 1.000 19.56836 5 TRP B CA 1
ATOM 1745 C C . TRP B 1 20 ? 32.39475 -32.59618 11.27286 1.000 19.72889 5 TRP B C 1
ATOM 1746 O O . TRP B 1 20 ? 32.08733 -33.37621 12.18538 1.000 23.65756 5 TRP B O 1
ATOM 1757 N N . LYS B 1 21 ? 31.74933 -31.46405 11.02673 1.000 19.08255 6 LYS B N 1
ATOM 1758 C CA . LYS B 1 21 ? 30.58683 -31.07826 11.78837 1.000 18.80328 6 LYS B CA 1
ATOM 1759 C C . LYS B 1 21 ? 29.50928 -30.52504 10.86587 1.000 19.66253 6 LYS B C 1
ATOM 1760 O O . LYS B 1 21 ? 29.77507 -29.64716 10.04908 1.000 17.84258 6 LYS B O 1
ATOM 1766 N N . ALA B 1 22 ? 28.29039 -31.03624 11.00621 1.000 21.94412 7 ALA B N 1
ATOM 1767 C CA . ALA B 1 22 ? 27.17471 -30.55522 10.19686 1.000 20.30685 7 ALA B CA 1
ATOM 1768 C C . ALA B 1 22 ? 26.92991 -29.07450 10.45693 1.000 17.44727 7 ALA B C 1
ATOM 1769 O O . ALA B 1 22 ? 27.15323 -28.59502 11.57765 1.000 19.99882 7 ALA B O 1
ATOM 1771 N N . PRO B 1 23 ? 26.46598 -28.34482 9.44294 1.000 16.56151 8 PRO B N 1
ATOM 1772 C CA . PRO B 1 23 ? 26.12193 -26.92987 9.65662 1.000 17.43288 8 PRO B CA 1
ATOM 1773 C C . PRO B 1 23 ? 24.86858 -26.78027 10.51569 1.000 15.89687 8 PRO B C 1
ATOM 1774 O O . PRO B 1 23 ? 23.89802 -27.52993 10.36444 1.000 20.50930 8 PRO B O 1
ATOM 1778 N N . GLY B 1 24 ? 24.90100 -25.83136 11.44799 1.000 15.70096 9 GLY B N 1
ATOM 1779 C CA . GLY B 1 24 ? 23.72128 -25.48414 12.20821 1.000 16.78722 9 GLY B CA 1
ATOM 1780 C C . GLY B 1 24 ? 22.99800 -24.32615 11.55342 1.000 15.73462 9 GLY B C 1
ATOM 1781 O O . GLY B 1 24 ? 23.43136 -23.82337 10.50463 1.000 16.90260 9 GLY B O 1
ATOM 1782 N N . PRO B 1 25 ? 21.89459 -23.89851 12.16365 1.000 17.06420 10 PRO B N 1
ATOM 1783 C CA . PRO B 1 25 ? 21.07633 -22.84967 11.54095 1.000 19.23282 10 PRO B CA 1
ATOM 1784 C C . PRO B 1 25 ? 21.76460 -21.48037 11.43575 1.000 24.20601 10 PRO B C 1
ATOM 1785 O O . PRO B 1 25 ? 21.26655 -20.63112 10.70013 1.000 23.17858 10 PRO B O 1
ATOM 1789 N N . ASP B 1 26 ? 22.87335 -21.27398 12.14896 1.000 17.17002 11 ASP B N 1
ATOM 1790 C CA . ASP B 1 26 ? 23.61854 -20.01076 12.09259 1.000 17.41018 11 ASP B CA 1
ATOM 1791 C C . ASP B 1 26 ? 24.83143 -20.11097 11.16885 1.000 15.73553 11 ASP B C 1
ATOM 1792 O O . ASP B 1 26 ? 25.58228 -19.13570 11.00604 1.000 17.90956 11 ASP B O 1
ATOM 1797 N N . ASP B 1 27 ? 25.03023 -21.27921 10.56108 1.000 15.77775 12 ASP B N 1
ATOM 1798 C CA . ASP B 1 27 ? 26.17450 -21.51827 9.68927 1.000 14.12801 12 ASP B CA 1
ATOM 1799 C C . ASP B 1 27 ? 25.75827 -21.40851 8.23855 1.000 17.65726 12 ASP B C 1
ATOM 1800 O O . ASP B 1 27 ? 25.04644 -22.27234 7.73347 1.000 21.23891 12 ASP B O 1
ATOM 1805 N N . VAL B 1 28 ? 26.20862 -20.36297 7.56312 1.000 14.17788 13 VAL B N 1
ATOM 1806 C CA . VAL B 1 28 ? 25.75310 -20.17026 6.18980 1.000 12.84342 13 VAL B CA 1
ATOM 1807 C C . VAL B 1 28 ? 26.51245 -21.05364 5.21282 1.000 13.42680 13 VAL B C 1
ATOM 1808 O O . VAL B 1 28 ? 27.70130 -21.36680 5.39568 1.000 13.95267 13 VAL B O 1
ATOM 1812 N N . ARG B 1 29 ? 25.79565 -21.47312 4.17433 1.000 13.85069 14 ARG B N 1
ATOM 1813 C CA . ARG B 1 29 ? 26.37235 -22.31044 3.13160 1.000 12.52725 14 ARG B CA 1
ATOM 1814 C C . ARG B 1 29 ? 25.94895 -21.73731 1.79125 1.000 14.16718 14 ARG B C 1
ATOM 1815 O O . ARG B 1 29 ? 25.10108 -20.84635 1.73194 1.000 16.08172 14 ARG B O 1
ATOM 1823 N N . GLY B 1 30 ? 26.57217 -22.22241 0.72387 1.000 14.25959 15 GLY B N 1
ATOM 1824 C CA . GLY B 1 30 ? 26.32948 -21.66103 -0.59454 1.000 14.98844 15 GLY B CA 1
ATOM 1825 C C . GLY B 1 30 ? 26.12582 -22.75054 -1.61821 1.000 13.53503 15 GLY B C 1
ATOM 1826 O O . GLY B 1 30 ? 25.75433 -23.87476 -1.29224 1.000 13.37553 15 GLY B O 1
ATOM 1827 N N . PRO B 1 31 ? 26.34466 -22.41243 -2.88986 1.000 12.67320 16 PRO B N 1
ATOM 1828 C CA . PRO B 1 31 ? 26.02860 -23.31634 -4.00060 1.000 13.77764 16 PRO B CA 1
ATOM 1829 C C . PRO B 1 31 ? 27.21294 -24.20022 -4.40719 1.000 11.92997 16 PRO B C 1
ATOM 1830 O O . PRO B 1 31 ? 27.04982 -25.04289 -5.28955 1.000 13.63953 16 PRO B O 1
ATOM 1834 N N . CYS B 1 32 ? 28.36269 -24.00130 -3.76576 1.000 12.69825 17 CYS B N 1
ATOM 1835 C CA . CYS B 1 32 ? 29.55388 -24.78379 -4.08455 1.000 12.80834 17 CYS B CA 1
ATOM 1836 C C . CYS B 1 32 ? 29.69005 -25.97483 -3.15721 1.000 12.69832 17 CYS B C 1
ATOM 1837 O O . CYS B 1 32 ? 29.87795 -25.78788 -1.94811 1.000 13.73445 17 CYS B O 1
ATOM 1840 N N . PRO B 1 33 ? 29.59302 -27.19765 -3.69787 1.000 12.16586 18 PRO B N 1
ATOM 1841 C CA . PRO B 1 33 ? 29.69301 -28.37269 -2.81084 1.000 12.88115 18 PRO B CA 1
ATOM 1842 C C . PRO B 1 33 ? 31.03766 -28.41751 -2.09697 1.000 14.02969 18 PRO B C 1
ATOM 1843 O O . PRO B 1 33 ? 31.10461 -28.87747 -0.94920 1.000 14.04023 18 PRO B O 1
ATOM 1847 N N . MET B 1 34 ? 32.10147 -27.95295 -2.75935 1.000 14.26026 19 MET B N 1
ATOM 1848 C CA . MET B 1 34 ? 33.41562 -28.06945 -2.14261 1.000 12.84481 19 MET B CA 1
ATOM 1849 C C . MET B 1 34 ? 33.62993 -27.03456 -1.03464 1.000 12.43801 19 MET B C 1
ATOM 1850 O O . MET B 1 34 ? 34.10582 -27.40051 0.03616 1.000 13.78698 19 MET B O 1
ATOM 1855 N N . LEU B 1 35 ? 33.28502 -25.76068 -1.26214 1.000 12.71116 20 LEU B N 1
ATOM 1856 C CA . LEU B 1 35 ? 33.47438 -24.78691 -0.18584 1.000 13.30195 20 LEU B CA 1
ATOM 1857 C C . LEU B 1 35 ? 32.58534 -25.12155 1.00810 1.000 13.22781 20 LEU B C 1
ATOM 1858 O O . LEU B 1 35 ? 32.99655 -24.93209 2.16027 1.000 14.39427 20 LEU B O 1
ATOM 1863 N N . ASN B 1 36 ? 31.39226 -25.65055 0.74588 1.000 13.40170 21 ASN B N 1
ATOM 1864 C CA . ASN B 1 36 ? 30.53973 -26.08061 1.85891 1.000 13.04078 21 ASN B CA 1
ATOM 1865 C C . ASN B 1 36 ? 31.21399 -27.17517 2.68212 1.000 13.45767 21 ASN B C 1
ATOM 1866 O O . ASN B 1 36 ? 31.19860 -27.15424 3.91634 1.000 14.19953 21 ASN B O 1
ATOM 1871 N N . THR B 1 37 ? 31.79545 -28.12767 1.97499 1.000 13.38190 22 THR B N 1
ATOM 1872 C CA . THR B 1 37 ? 32.54137 -29.22213 2.57177 1.000 13.20413 22 THR B CA 1
ATOM 1873 C C . THR B 1 37 ? 33.71898 -28.71693 3.39605 1.000 14.26581 22 THR B C 1
ATOM 1874 O O . THR B 1 37 ? 33.92891 -29.16322 4.51803 1.000 14.76874 22 THR B O 1
ATOM 1878 N N . LEU B 1 38 ? 34.46962 -27.76999 2.84182 1.000 13.84773 23 LEU B N 1
ATOM 1879 C CA . LEU B 1 38 ? 35.62186 -27.23024 3.55543 1.000 14.80706 23 LEU B CA 1
ATOM 1880 C C . LEU B 1 38 ? 35.21928 -26.49395 4.82845 1.000 14.90305 23 LEU B C 1
ATOM 1881 O O . LEU B 1 38 ? 35.94485 -26.53994 5.83398 1.000 15.24064 23 LEU B O 1
ATOM 1886 N N . ALA B 1 39 ? 34.06630 -25.82926 4.78945 1.000 13.94534 24 ALA B N 1
ATOM 1887 C CA . ALA B 1 39 ? 33.51575 -25.22786 6.00455 1.000 14.66200 24 ALA B CA 1
ATOM 1888 C C . ALA B 1 39 ? 33.07806 -26.28719 7.01558 1.000 13.97623 24 ALA B C 1
ATOM 1889 O O . ALA B 1 39 ? 33.31541 -26.14549 8.21951 1.000 15.05142 24 ALA B O 1
ATOM 1891 N N . ASN B 1 40 ? 32.45846 -27.36701 6.54130 1.000 15.27045 25 ASN B N 1
ATOM 1892 C CA . ASN B 1 40 ? 32.03309 -28.41215 7.46643 1.000 14.90475 25 ASN B CA 1
ATOM 1893 C C . ASN B 1 40 ? 33.21824 -29.07825 8.19685 1.000 15.38156 25 ASN B C 1
ATOM 1894 O O . ASN B 1 40 ? 33.08058 -29.49030 9.34221 1.000 17.16554 25 ASN B O 1
ATOM 1899 N N . HIS B 1 41 ? 34.37214 -29.15032 7.52908 1.000 15.10766 26 HIS B N 1
ATOM 1900 C CA . HIS B 1 41 ? 35.59917 -29.71416 8.11061 1.000 16.01212 26 HIS B CA 1
ATOM 1901 C C . HIS B 1 41 ? 36.41363 -28.67465 8.88641 1.000 17.86346 26 HIS B C 1
ATOM 1902 O O . HIS B 1 41 ? 37.41467 -29.01640 9.51068 1.000 22.65831 26 HIS B O 1
ATOM 1909 N N . GLY B 1 42 ? 36.00778 -27.41054 8.82305 1.000 16.92166 27 GLY B N 1
ATOM 1910 C CA . GLY B 1 42 ? 36.72771 -26.36400 9.52525 1.000 16.76032 27 GLY B CA 1
ATOM 1911 C C . GLY B 1 42 ? 37.97835 -25.83344 8.83403 1.000 17.72424 27 GLY B C 1
ATOM 1912 O O . GLY B 1 42 ? 38.73201 -25.08486 9.44649 1.000 19.68756 27 GLY B O 1
ATOM 1913 N N . PHE B 1 43 ? 38.21731 -26.22590 7.58462 1.000 16.97561 28 PHE B N 1
ATOM 1914 C CA . PHE B 1 43 ? 39.27016 -25.59686 6.78079 1.000 17.26416 28 PHE B CA 1
ATOM 1915 C C . PHE B 1 43 ? 38.92871 -24.13206 6.51514 1.000 18.44268 28 PHE B C 1
ATOM 1916 O O . PHE B 1 43 ? 39.79794 -23.26043 6.51325 1.000 19.70789 28 PHE B O 1
ATOM 1924 N N . LEU B 1 44 ? 37.64742 -23.89471 6.24805 1.000 16.90107 29 LEU B N 1
ATOM 1925 C CA . LEU B 1 44 ? 37.03149 -22.57023 6.25740 1.000 17.08145 29 LEU B CA 1
ATOM 1926 C C . LEU B 1 44 ? 36.29298 -22.42506 7.58730 1.000 16.98600 29 LEU B C 1
ATOM 1927 O O . LEU B 1 44 ? 35.98434 -23.43316 8.22017 1.000 17.03370 29 LEU B O 1
ATOM 1932 N N . PRO B 1 45 ? 35.98792 -21.18220 8.00410 1.000 15.63259 30 PRO B N 1
ATOM 1933 C CA . PRO B 1 45 ? 35.25200 -21.00194 9.26347 1.000 16.76648 30 PRO B CA 1
ATOM 1934 C C . PRO B 1 45 ? 33.97007 -21.80738 9.22148 1.000 15.42473 30 PRO B C 1
ATOM 1935 O O . PRO B 1 45 ? 33.25736 -21.79369 8.22360 1.000 16.08779 30 PRO B O 1
ATOM 1939 N N . HIS B 1 46 ? 33.67476 -22.51392 10.30095 1.000 16.81540 31 HIS B N 1
ATOM 1940 C CA . HIS B 1 46 ? 32.53595 -23.40031 10.25166 1.000 15.62412 31 HIS B CA 1
ATOM 1941 C C . HIS B 1 46 ? 31.22046 -22.65383 10.05167 1.000 16.12179 31 HIS B C 1
ATOM 1942 O O . HIS B 1 46 ? 30.27140 -23.22632 9.49680 1.000 15.19424 31 HIS B O 1
ATOM 1949 N N . ASP B 1 47 ? 31.14658 -21.38809 10.48014 1.000 15.42906 32 ASP B N 1
ATOM 1950 C CA . ASP B 1 47 ? 29.90917 -20.64403 10.25441 1.000 14.22315 32 ASP B CA 1
ATOM 1951 C C . ASP B 1 47 ? 29.81772 -20.06325 8.84009 1.000 15.52931 32 ASP B C 1
ATOM 1952 O O . ASP B 1 47 ? 28.81679 -19.43009 8.50925 1.000 16.36261 32 ASP B O 1
ATOM 1957 N N . GLY B 1 48 ? 30.83564 -20.28958 8.00596 1.000 14.09239 33 GLY B N 1
ATOM 1958 C CA . GLY B 1 48 ? 30.79012 -19.88531 6.60847 1.000 13.82525 33 GLY B CA 1
ATOM 1959 C C . GLY B 1 48 ? 30.98387 -18.40590 6.31487 1.000 14.75037 33 GLY B C 1
ATOM 1960 O O . GLY B 1 48 ? 30.77631 -17.98006 5.17230 1.000 14.17838 33 GLY B O 1
ATOM 1961 N N . LYS B 1 49 ? 31.39909 -17.64065 7.32160 1.000 14.40687 34 LYS B N 1
ATOM 1962 C CA . LYS B 1 49 ? 31.39277 -16.16818 7.22863 1.000 13.60546 34 LYS B CA 1
ATOM 1963 C C . LYS B 1 49 ? 32.76982 -15.53864 7.21041 1.000 14.54842 34 LYS B C 1
ATOM 1964 O O . LYS B 1 49 ? 33.72500 -16.08063 7.79331 1.000 16.04989 34 LYS B O 1
ATOM 1970 N N . ASN B 1 50 ? 32.85378 -14.37362 6.56438 1.000 14.18675 35 ASN B N 1
ATOM 1971 C CA . ASN B 1 50 ? 33.98058 -13.46920 6.75530 1.000 14.59022 35 ASN B CA 1
ATOM 1972 C C . ASN B 1 50 ? 35.29672 -14.12137 6.33228 1.000 14.33982 35 ASN B C 1
ATOM 1973 O O . ASN B 1 50 ? 36.29452 -14.08623 7.06381 1.000 17.56646 35 ASN B O 1
ATOM 1978 N N . ILE B 1 51 ? 35.29353 -14.64694 5.11639 1.000 14.47548 36 ILE B N 1
ATOM 1979 C CA . ILE B 1 51 ? 36.43940 -15.36789 4.57881 1.000 15.83677 36 ILE B CA 1
ATOM 1980 C C . ILE B 1 51 ? 37.36282 -14.41217 3.81802 1.000 17.10271 36 ILE B C 1
ATOM 1981 O O . ILE B 1 51 ? 36.95150 -13.86693 2.78089 1.000 15.41130 36 ILE B O 1
ATOM 1986 N N . ASP B 1 52 ? 38.59162 -14.21843 4.30678 1.000 17.85048 37 ASP B N 1
ATOM 1987 C CA . ASP B 1 52 ? 39.56193 -13.35675 3.61475 1.000 18.90903 37 ASP B CA 1
ATOM 1988 C C . ASP B 1 52 ? 40.51220 -14.19391 2.75670 1.000 19.47606 37 ASP B C 1
ATOM 1989 O O . ASP B 1 52 ? 40.39619 -15.41392 2.73216 1.000 17.41920 37 ASP B O 1
ATOM 1994 N N . VAL B 1 53 ? 41.43783 -13.54357 2.05085 1.000 17.98803 38 VAL B N 1
ATOM 1995 C CA . VAL B 1 53 ? 42.22437 -14.26548 1.05593 1.000 17.26816 38 VAL B CA 1
ATOM 1996 C C . VAL B 1 53 ? 43.14937 -15.29781 1.70423 1.000 18.71189 38 VAL B C 1
ATOM 1997 O O . VAL B 1 53 ? 43.28181 -16.39992 1.17582 1.000 19.55230 38 VAL B O 1
ATOM 2001 N N . ASN B 1 54 ? 43.73529 -14.98444 2.85997 1.000 20.10187 39 ASN B N 1
ATOM 2002 C CA . ASN B 1 54 ? 44.61867 -15.95111 3.50846 1.000 18.58681 39 ASN B CA 1
ATOM 2003 C C . ASN B 1 54 ? 43.83723 -17.19077 3.94816 1.000 20.69997 39 ASN B C 1
ATOM 2004 O O . ASN B 1 54 ? 44.34563 -18.31464 3.86755 1.000 21.26756 39 ASN B O 1
ATOM 2009 N N . THR B 1 55 ? 42.59915 -16.98756 4.38820 1.000 17.86391 40 THR B N 1
ATOM 2010 C CA . THR B 1 55 ? 41.74651 -18.09829 4.78164 1.000 18.16853 40 THR B CA 1
ATOM 2011 C C . THR B 1 55 ? 41.42014 -18.98857 3.58072 1.000 18.21555 40 THR B C 1
ATOM 2012 O O . THR B 1 55 ? 41.51827 -20.21346 3.67523 1.000 18.83018 40 THR B O 1
ATOM 2016 N N . THR B 1 56 ? 41.05368 -18.38248 2.44993 1.000 16.69484 41 THR B N 1
ATOM 2017 C CA . THR B 1 56 ? 40.79467 -19.15239 1.24048 1.000 17.07048 41 THR B CA 1
ATOM 2018 C C . THR B 1 56 ? 42.02169 -19.94883 0.78582 1.000 16.09442 41 THR B C 1
ATOM 2019 O O . THR B 1 56 ? 41.94111 -21.14984 0.49916 1.000 16.73817 41 THR B O 1
ATOM 2023 N N . VAL B 1 57 ? 43.15964 -19.27380 0.70890 1.000 16.68362 42 VAL B N 1
ATOM 2024 C CA . VAL B 1 57 ? 44.37576 -19.91659 0.22070 1.000 16.38654 42 VAL B CA 1
ATOM 2025 C C . VAL B 1 57 ? 44.80391 -21.05427 1.14261 1.000 20.77733 42 VAL B C 1
ATOM 2026 O O . VAL B 1 57 ? 45.14505 -22.13727 0.67260 1.000 18.57659 42 VAL B O 1
ATOM 2030 N N . ASN B 1 58 ? 44.76811 -20.82417 2.45258 1.000 20.15083 43 ASN B N 1
ATOM 2031 C CA . ASN B 1 58 ? 45.15613 -21.87506 3.39512 1.000 20.23037 43 ASN B CA 1
ATOM 2032 C C . ASN B 1 58 ? 44.23167 -23.08374 3.29949 1.000 17.77853 43 ASN B C 1
ATOM 2033 O O . ASN B 1 58 ? 44.68996 -24.22489 3.36414 1.000 21.17392 43 ASN B O 1
ATOM 2038 N N . ALA B 1 59 ? 42.93516 -22.83052 3.16834 1.000 16.55597 44 ALA B N 1
ATOM 2039 C CA . ALA B 1 59 ? 41.95784 -23.90869 3.07643 1.000 15.81672 44 ALA B CA 1
ATOM 2040 C C . ALA B 1 59 ? 42.17642 -24.74137 1.81346 1.000 19.02625 44 ALA B C 1
ATOM 2041 O O . ALA B 1 59 ? 42.23358 -25.96911 1.87874 1.000 18.34899 44 ALA B O 1
ATOM 2043 N N . LEU B 1 60 ? 42.27107 -24.08173 0.66137 1.000 16.16911 45 LEU B N 1
ATOM 2044 C CA . LEU B 1 60 ? 42.43377 -24.81708 -0.59277 1.000 17.39805 45 LEU B CA 1
ATOM 2045 C C . LEU B 1 60 ? 43.78122 -25.53546 -0.66457 1.000 17.89621 45 LEU B C 1
ATOM 2046 O O . LEU B 1 60 ? 43.89174 -26.62155 -1.23323 1.000 18.48153 45 LEU B O 1
ATOM 2051 N N . SER B 1 61 ? 44.81899 -24.93062 -0.10299 1.000 17.40628 46 SER B N 1
ATOM 2052 C CA . SER B 1 61 ? 46.12476 -25.56925 -0.09817 1.000 18.95752 46 SER B CA 1
ATOM 2053 C C . SER B 1 61 ? 46.12641 -26.77427 0.83487 1.000 19.86296 46 SER B C 1
ATOM 2054 O O . SER B 1 61 ? 46.51825 -27.87796 0.45146 1.000 19.61803 46 SER B O 1
ATOM 2057 N N . SER B 1 62 ? 45.67729 -26.56044 2.06958 1.000 17.65403 47 SER B N 1
ATOM 2058 C CA . SER B 1 62 ? 45.75184 -27.61838 3.06488 1.000 17.72787 47 SER B CA 1
ATOM 2059 C C . SER B 1 62 ? 44.83870 -28.79498 2.74296 1.000 18.97966 47 SER B C 1
ATOM 2060 O O . SER B 1 62 ? 45.24592 -29.94495 2.86390 1.000 21.69284 47 SER B O 1
ATOM 2063 N N . ALA B 1 63 ? 43.60706 -28.51512 2.34092 1.000 18.60373 48 ALA B N 1
ATOM 2064 C CA . ALA B 1 63 ? 42.66129 -29.58721 2.09178 1.000 18.36652 48 ALA B CA 1
ATOM 2065 C C . ALA B 1 63 ? 42.88453 -30.28457 0.74425 1.000 20.23905 48 ALA B C 1
ATOM 2066 O O . ALA B 1 63 ? 42.69453 -31.49189 0.63731 1.000 18.45612 48 ALA B O 1
ATOM 2068 N N . LEU B 1 64 ? 43.28053 -29.52540 -0.27764 1.000 16.90313 49 LEU B N 1
ATOM 2069 C CA . LEU B 1 64 ? 43.19115 -30.01418 -1.65782 1.000 15.99870 49 LEU B CA 1
ATOM 2070 C C . LEU B 1 64 ? 44.47294 -29.86726 -2.46743 1.000 16.52341 49 LEU B C 1
ATOM 2071 O O . LEU B 1 64 ? 44.55357 -30.37738 -3.58767 1.000 16.74184 49 LEU B O 1
ATOM 2076 N N . ASN B 1 65 ? 45.46498 -29.17925 -1.91001 1.000 18.33007 50 ASN B N 1
ATOM 2077 C CA . ASN B 1 65 ? 46.72272 -28.87937 -2.60036 1.000 20.05717 50 ASN B CA 1
ATOM 2078 C C . ASN B 1 65 ? 46.51443 -28.20798 -3.95814 1.000 19.39074 50 ASN B C 1
ATOM 2079 O O . ASN B 1 65 ? 47.12511 -28.59512 -4.94688 1.000 21.04329 50 ASN B O 1
ATOM 2084 N N . LEU B 1 66 ? 45.65962 -27.19334 -4.00435 1.000 18.05067 51 LEU B N 1
ATOM 2085 C CA . LEU B 1 66 ? 45.62622 -26.33336 -5.18406 1.000 18.27443 51 LEU B CA 1
ATOM 2086 C C . LEU B 1 66 ? 46.82198 -25.39161 -5.17614 1.000 21.45542 51 LEU B C 1
ATOM 2087 O O . LEU B 1 66 ? 47.32394 -25.02572 -4.11204 1.000 21.96972 51 LEU B O 1
ATOM 2092 N N . ASP B 1 67 ? 47.28494 -24.99687 -6.35433 1.000 18.08007 52 ASP B N 1
ATOM 2093 C CA . ASP B 1 67 ? 48.34455 -23.99238 -6.45166 1.000 20.97963 52 ASP B CA 1
ATOM 2094 C C . ASP B 1 67 ? 47.85841 -22.67010 -5.84884 1.000 20.61140 52 ASP B C 1
ATOM 2095 O O . ASP B 1 67 ? 46.69725 -22.30063 -6.01342 1.000 19.70142 52 ASP B O 1
ATOM 2100 N N . ASP B 1 68 ? 48.74270 -21.96370 -5.14630 1.000 23.48205 53 ASP B N 1
ATOM 2101 C CA . ASP B 1 68 ? 48.32769 -20.74091 -4.45580 1.000 24.17271 53 ASP B CA 1
ATOM 2102 C C . ASP B 1 68 ? 47.82030 -19.64532 -5.41172 1.000 21.24869 53 ASP B C 1
ATOM 2103 O O . ASP B 1 68 ? 46.91802 -18.88036 -5.04738 1.000 22.26180 53 ASP B O 1
ATOM 2108 N N . GLU B 1 69 ? 48.38466 -19.56396 -6.61679 1.000 22.50563 54 GLU B N 1
ATOM 2109 C CA . GLU B 1 69 ? 47.92541 -18.56480 -7.59000 1.000 23.85898 54 GLU B CA 1
ATOM 2110 C C . GLU B 1 69 ? 46.47640 -18.82995 -7.99022 1.000 22.43734 54 GLU B C 1
ATOM 2111 O O . GLU B 1 69 ? 45.65555 -17.91764 -8.06135 1.000 20.45888 54 GLU B O 1
ATOM 2117 N N . LEU B 1 70 ? 46.15585 -20.09362 -8.25098 1.000 19.39885 55 LEU B N 1
ATOM 2118 C CA . LEU B 1 70 ? 44.78096 -20.45167 -8.55586 1.000 18.45889 55 LEU B CA 1
ATOM 2119 C C . LEU B 1 70 ? 43.85318 -20.09841 -7.39563 1.000 18.11334 55 LEU B C 1
ATOM 2120 O O . LEU B 1 70 ? 42.77956 -19.54168 -7.60463 1.000 18.73600 55 LEU B O 1
ATOM 2125 N N . SER B 1 71 ? 44.25602 -20.42612 -6.16790 1.000 17.91092 56 SER B N 1
ATOM 2126 C CA . SER B 1 71 ? 43.42109 -20.12826 -5.00845 1.000 16.96156 56 SER B CA 1
ATOM 2127 C C . SER B 1 71 ? 43.16636 -18.63176 -4.85627 1.000 19.45763 56 SER B C 1
ATOM 2128 O O . SER B 1 71 ? 42.04528 -18.21706 -4.54951 1.000 18.94937 56 SER B O 1
ATOM 2131 N N . ARG B 1 72 ? 44.20163 -17.82708 -5.07275 1.000 19.74084 57 ARG B N 1
ATOM 2132 C CA . ARG B 1 72 ? 44.05446 -16.37761 -4.96272 1.000 19.77864 57 ARG B CA 1
ATOM 2133 C C . ARG B 1 72 ? 43.07207 -15.85102 -6.00492 1.000 20.57664 57 ARG B C 1
ATOM 2134 O O . ARG B 1 72 ? 42.22787 -15.00237 -5.69868 1.000 20.11852 57 ARG B O 1
ATOM 2142 N N . ASP B 1 73 ? 43.16630 -16.36308 -7.22773 1.000 19.04573 58 ASP B N 1
ATOM 2143 C CA . ASP B 1 73 ? 42.27633 -15.90275 -8.28964 1.000 19.64150 58 ASP B CA 1
ATOM 2144 C C . ASP B 1 73 ? 40.84087 -16.36096 -8.03343 1.000 17.98440 58 ASP B C 1
ATOM 2145 O O . ASP B 1 73 ? 39.89675 -15.62314 -8.32273 1.000 18.89515 58 ASP B O 1
ATOM 2150 N N . LEU B 1 74 ? 40.66784 -17.54680 -7.45629 1.000 16.71558 59 LEU B N 1
ATOM 2151 C CA . LEU B 1 74 ? 39.32552 -17.97840 -7.07619 1.000 15.60605 59 LEU B CA 1
ATOM 2152 C C . LEU B 1 74 ? 38.75944 -17.04864 -6.00129 1.000 16.21092 59 LEU B C 1
ATOM 2153 O O . LEU B 1 74 ? 37.58679 -16.67978 -6.04219 1.000 17.18811 59 LEU B O 1
ATOM 2158 N N . HIS B 1 75 ? 39.60287 -16.63666 -5.06044 1.000 15.66843 60 HIS B N 1
ATOM 2159 C CA . HIS B 1 75 ? 39.15101 -15.70646 -4.03246 1.000 16.62096 60 HIS B CA 1
ATOM 2160 C C . HIS B 1 75 ? 38.70199 -14.38703 -4.65853 1.000 17.14618 60 HIS B C 1
ATOM 2161 O O . HIS B 1 75 ? 37.68148 -13.81759 -4.26164 1.000 16.91187 60 HIS B O 1
ATOM 2168 N N . THR B 1 76 ? 39.46513 -13.90858 -5.63462 1.000 16.32644 61 THR B N 1
ATOM 2169 C CA . THR B 1 76 ? 39.13939 -12.65744 -6.32523 1.000 17.91988 61 THR B CA 1
ATOM 2170 C C . THR B 1 76 ? 37.75799 -12.75000 -6.99365 1.000 17.65902 61 THR B C 1
ATOM 2171 O O . THR B 1 76 ? 36.97235 -11.79804 -6.92573 1.000 19.50233 61 THR B O 1
ATOM 2175 N N . PHE B 1 77 ? 37.45639 -13.88074 -7.62567 1.000 17.82356 62 PHE B N 1
ATOM 2176 C CA . PHE B 1 77 ? 36.09387 -14.10710 -8.12859 1.000 17.85083 62 PHE B CA 1
ATOM 2177 C C . PHE B 1 77 ? 35.06591 -14.06683 -6.99515 1.000 16.24116 62 PHE B C 1
ATOM 2178 O O . PHE B 1 77 ? 34.03004 -13.39611 -7.10051 1.000 16.22195 62 PHE B O 1
ATOM 2186 N N . ALA B 1 78 ? 35.35439 -14.78018 -5.90587 1.000 14.95929 63 ALA B N 1
ATOM 2187 C CA . ALA B 1 78 ? 34.39719 -14.89435 -4.80335 1.000 15.60900 63 ALA B CA 1
ATOM 2188 C C . ALA B 1 78 ? 34.00529 -13.53401 -4.23997 1.000 15.63387 63 ALA B C 1
ATOM 2189 O O . ALA B 1 78 ? 32.84379 -13.29433 -3.93834 1.000 16.23958 63 ALA B O 1
ATOM 2191 N N . VAL B 1 79 ? 34.97149 -12.63679 -4.08503 1.000 15.54249 64 VAL B N 1
ATOM 2192 C CA . VAL B 1 79 ? 34.64594 -11.38198 -3.41940 1.000 17.24000 64 VAL B CA 1
ATOM 2193 C C . VAL B 1 79 ? 33.72594 -10.50204 -4.28352 1.000 16.74994 64 VAL B C 1
ATOM 2194 O O . VAL B 1 79 ? 33.06121 -9.60948 -3.74158 1.000 17.44107 64 VAL B O 1
ATOM 2198 N N . THR B 1 80 ? 33.65065 -10.75324 -5.59937 1.000 16.07902 65 THR B N 1
ATOM 2199 C CA . THR B 1 80 ? 32.71514 -9.98196 -6.42669 1.000 18.19156 65 THR B CA 1
ATOM 2200 C C . THR B 1 80 ? 31.25885 -10.27741 -6.03428 1.000 15.90951 65 THR B C 1
ATOM 2201 O O . THR B 1 80 ? 30.36145 -9.49252 -6.40119 1.000 18.50475 65 THR B O 1
ATOM 2205 N N . THR B 1 81 ? 31.01406 -11.36368 -5.29625 1.000 15.80374 66 THR B N 1
ATOM 2206 C CA . THR B 1 81 ? 29.63979 -11.66094 -4.88505 1.000 15.45465 66 THR B CA 1
ATOM 2207 C C . THR B 1 81 ? 29.26512 -10.96952 -3.57844 1.000 17.52214 66 THR B C 1
ATOM 2208 O O . THR B 1 81 ? 28.09766 -10.93761 -3.20240 1.000 16.70402 66 THR B O 1
ATOM 2212 N N . ASN B 1 82 ? 30.24594 -10.41528 -2.88116 1.000 16.50754 67 ASN B N 1
ATOM 2213 C CA . ASN B 1 82 ? 29.91479 -9.63196 -1.68561 1.000 15.70869 67 ASN B CA 1
ATOM 2214 C C . ASN B 1 82 ? 29.17221 -8.35340 -2.08375 1.000 15.78691 67 ASN B C 1
ATOM 2215 O O . ASN B 1 82 ? 29.66599 -7.59532 -2.90928 1.000 17.97502 67 ASN B O 1
ATOM 2220 N N . PRO B 1 83 ? 27.97526 -8.11414 -1.51470 1.000 15.45408 68 PRO B N 1
ATOM 2221 C CA . PRO B 1 83 ? 27.24390 -6.89906 -1.89400 1.000 19.03229 68 PRO B CA 1
ATOM 2222 C C . PRO B 1 83 ? 27.99415 -5.60357 -1.56324 1.000 19.58617 68 PRO B C 1
ATOM 2223 O O . PRO B 1 83 ? 27.76170 -4.57600 -2.20515 1.000 22.34576 68 PRO B O 1
ATOM 2227 N N . GLN B 1 84 ? 28.87651 -5.64487 -0.56782 1.000 15.87680 69 GLN B N 1
ATOM 2228 C CA . GLN B 1 84 ? 29.59098 -4.43919 -0.15373 1.000 16.32208 69 GLN B CA 1
ATOM 2229 C C . GLN B 1 84 ? 30.67961 -4.04260 -1.15475 1.000 16.26598 69 GLN B C 1
ATOM 2230 O O . GLN B 1 84 ? 31.53205 -4.86709 -1.49182 1.000 19.72252 69 GLN B O 1
ATOM 2236 N N . PRO B 1 85 ? 30.65918 -2.78811 -1.62448 1.000 21.16436 70 PRO B N 1
ATOM 2237 C CA . PRO B 1 85 ? 31.74109 -2.40710 -2.53864 1.000 25.37465 70 PRO B CA 1
ATOM 2238 C C . PRO B 1 85 ? 33.09818 -2.34887 -1.82739 1.000 22.94387 70 PRO B C 1
ATOM 2239 O O . PRO B 1 85 ? 33.15764 -2.05847 -0.63082 1.000 21.41724 70 PRO B O 1
ATOM 2243 N N . ASN B 1 86 ? 34.15816 -2.66130 -2.56591 1.000 23.04309 71 ASN B N 1
ATOM 2244 C CA . ASN B 1 86 ? 35.53405 -2.63029 -2.05941 1.000 24.88280 71 ASN B CA 1
ATOM 2245 C C . ASN B 1 86 ? 35.74584 -3.62160 -0.92617 1.000 25.87043 71 ASN B C 1
ATOM 2246 O O . ASN B 1 86 ? 36.51500 -3.34830 -0.00683 1.000 35.39532 71 ASN B O 1
ATOM 2251 N N . ALA B 1 87 ? 35.04837 -4.75002 -0.97194 1.000 21.08492 72 ALA B N 1
ATOM 2252 C CA . ALA B 1 87 ? 35.26673 -5.79644 0.03164 1.000 21.95219 72 ALA B CA 1
ATOM 2253 C C . ALA B 1 87 ? 36.43807 -6.67978 -0.37192 1.000 25.03967 72 ALA B C 1
ATOM 2254 O O . ALA B 1 87 ? 36.67185 -6.90404 -1.56181 1.000 30.35584 72 ALA B O 1
ATOM 2256 N N . THR B 1 88 ? 37.16067 -7.18763 0.61964 1.000 20.30638 73 THR B N 1
ATOM 2257 C CA . THR B 1 88 ? 38.25748 -8.11534 0.37780 1.000 21.23026 73 THR B CA 1
ATOM 2258 C C . THR B 1 88 ? 37.93757 -9.51594 0.89851 1.000 22.66469 73 THR B C 1
ATOM 2259 O O . THR B 1 88 ? 38.79985 -10.39986 0.89565 1.000 20.10544 73 THR B O 1
ATOM 2263 N N . TRP B 1 89 ? 36.68988 -9.70815 1.32982 1.000 17.31486 74 TRP B N 1
ATOM 2264 C CA . TRP B 1 89 ? 36.23187 -10.94862 1.94525 1.000 16.65358 74 TRP B CA 1
ATOM 2265 C C . TRP B 1 89 ? 34.84442 -11.31004 1.40804 1.000 14.62159 74 TRP B C 1
ATOM 2266 O O . TRP B 1 89 ? 34.18717 -10.49876 0.76229 1.000 16.56602 74 TRP B O 1
ATOM 2277 N N . PHE B 1 90 ? 34.40196 -12.52667 1.69378 1.000 14.44486 75 PHE B N 1
ATOM 2278 C CA . PHE B 1 90 ? 33.04853 -12.94834 1.33118 1.000 13.76161 75 PHE B CA 1
ATOM 2279 C C . PHE B 1 90 ? 32.55701 -13.97652 2.33986 1.000 15.83334 75 PHE B C 1
ATOM 2280 O O . PHE B 1 90 ? 33.35545 -14.53875 3.09777 1.000 15.45942 75 PHE B O 1
ATOM 2288 N N . SER B 1 91 ? 31.24567 -14.22180 2.33050 1.000 13.53791 76 SER B N 1
ATOM 2289 C CA . SER B 1 91 ? 30.64968 -15.30553 3.10577 1.000 13.21380 76 SER B CA 1
ATOM 2290 C C . SER B 1 91 ? 29.98933 -16.28105 2.14403 1.000 13.92865 76 SER B C 1
ATOM 2291 O O . SER B 1 91 ? 29.66256 -15.90552 1.00848 1.000 14.58758 76 SER B O 1
ATOM 2294 N N . LEU B 1 92 ? 29.79237 -17.52382 2.57345 1.000 13.99737 77 LEU B N 1
ATOM 2295 C CA . LEU B 1 92 ? 29.39789 -18.54515 1.59632 1.000 12.92301 77 LEU B CA 1
ATOM 2296 C C . LEU B 1 92 ? 28.03594 -18.25111 0.97061 1.000 13.75074 77 LEU B C 1
ATOM 2297 O O . LEU B 1 92 ? 27.81482 -18.59238 -0.18359 1.000 15.23986 77 LEU B O 1
ATOM 2302 N N . ASN B 1 93 ? 27.13221 -17.61239 1.71091 1.000 14.38562 78 ASN B N 1
ATOM 2303 C CA . ASN B 1 93 ? 25.81189 -17.34710 1.15424 1.000 15.46313 78 ASN B CA 1
ATOM 2304 C C . ASN B 1 93 ? 25.86035 -16.28427 0.05370 1.000 15.35054 78 ASN B C 1
ATOM 2305 O O . ASN B 1 93 ? 24.98649 -16.26541 -0.80639 1.000 15.53720 78 ASN B O 1
ATOM 2310 N N . HIS B 1 94 ? 26.87966 -15.42762 0.07012 1.000 13.58459 79 HIS B N 1
ATOM 2311 C CA . HIS B 1 94 ? 27.03426 -14.43601 -0.99690 1.000 14.44515 79 HIS B CA 1
ATOM 2312 C C . HIS B 1 94 ? 27.15972 -15.12746 -2.34590 1.000 14.57680 79 HIS B C 1
ATOM 2313 O O . HIS B 1 94 ? 26.69156 -14.60528 -3.36986 1.000 14.65065 79 HIS B O 1
ATOM 2320 N N . LEU B 1 95 ? 27.78555 -16.30079 -2.34542 1.000 12.59315 80 LEU B N 1
ATOM 2321 C CA . LEU B 1 95 ? 28.03600 -17.02693 -3.58366 1.000 12.98754 80 LEU B CA 1
ATOM 2322 C C . LEU B 1 95 ? 26.75376 -17.49122 -4.26585 1.000 14.25650 80 LEU B C 1
ATOM 2323 O O . LEU B 1 95 ? 26.77471 -17.80463 -5.46605 1.000 13.52583 80 LEU B O 1
ATOM 2328 N N . SER B 1 96 ? 25.65425 -17.54086 -3.51256 1.000 14.81942 81 SER B N 1
ATOM 2329 C CA . SER B 1 96 ? 24.37768 -18.01140 -4.04664 1.000 13.83313 81 SER B CA 1
ATOM 2330 C C . SER B 1 96 ? 23.66723 -17.00562 -4.94583 1.000 16.57049 81 SER B C 1
ATOM 2331 O O . SER B 1 96 ? 22.68174 -17.35456 -5.60750 1.000 18.16570 81 SER B O 1
ATOM 2334 N N . ARG B 1 97 ? 24.15387 -15.76699 -4.97596 1.000 14.87565 82 ARG B N 1
ATOM 2335 C CA . ARG B 1 97 ? 23.47911 -14.71525 -5.73186 1.000 16.46450 82 ARG B CA 1
ATOM 2336 C C . ARG B 1 97 ? 23.37936 -15.08325 -7.21087 1.000 14.37342 82 ARG B C 1
ATOM 2337 O O . ARG B 1 97 ? 24.37917 -15.31298 -7.87053 1.000 15.12434 82 ARG B O 1
ATOM 2345 N N . HIS B 1 98 ? 22.15816 -15.14638 -7.72084 1.000 14.62668 83 HIS B N 1
ATOM 2346 C CA . HIS B 1 98 ? 21.94650 -15.67083 -9.06884 1.000 13.52028 83 HIS B CA 1
ATOM 2347 C C . HIS B 1 98 ? 22.61286 -14.80061 -10.12947 1.000 15.01289 83 HIS B C 1
ATOM 2348 O O . HIS B 1 98 ? 22.48276 -13.56842 -10.11873 1.000 17.15172 83 HIS B O 1
ATOM 2355 N N . ASN B 1 99 ? 23.33291 -15.46354 -11.03047 1.000 14.73251 84 ASN B N 1
ATOM 2356 C CA . ASN B 1 99 ? 23.96932 -14.84321 -12.19824 1.000 15.12512 84 ASN B CA 1
ATOM 2357 C C . ASN B 1 99 ? 25.07144 -13.83988 -11.85138 1.000 15.85014 84 ASN B C 1
ATOM 2358 O O . ASN B 1 99 ? 25.37477 -12.93421 -12.63828 1.000 17.90569 84 ASN B O 1
ATOM 2363 N N . VAL B 1 100 ? 25.71163 -14.02609 -10.70093 1.000 15.48591 85 VAL B N 1
ATOM 2364 C CA . VAL B 1 100 ? 27.02199 -13.41323 -10.49212 1.000 15.20024 85 VAL B CA 1
ATOM 2365 C C . VAL B 1 100 ? 28.02137 -14.54169 -10.80555 1.000 14.46371 85 VAL B C 1
ATOM 2366 O O . VAL B 1 100 ? 28.48115 -14.63998 -11.95212 1.000 17.12518 85 VAL B O 1
ATOM 2370 N N . LEU B 1 101 ? 28.30600 -15.41952 -9.84446 1.000 14.47625 86 LEU B N 1
ATOM 2371 C CA . LEU B 1 101 ? 29.06501 -16.65052 -10.11857 1.000 12.90656 86 LEU B CA 1
ATOM 2372 C C . LEU B 1 101 ? 28.15171 -17.86938 -10.21374 1.000 15.43436 86 LEU B C 1
ATOM 2373 O O . LEU B 1 101 ? 28.49234 -18.85722 -10.87514 1.000 17.26203 86 LEU B O 1
ATOM 2378 N N . GLU B 1 102 ? 27.02066 -17.82548 -9.51483 1.000 14.20706 87 GLU B N 1
ATOM 2379 C CA . GLU B 1 102 ? 26.02215 -18.89023 -9.60716 1.000 13.27438 87 GLU B CA 1
ATOM 2380 C C . GLU B 1 102 ? 25.31173 -18.80121 -10.95675 1.000 14.08521 87 GLU B C 1
ATOM 2381 O O . GLU B 1 102 ? 25.07798 -17.70235 -11.47136 1.000 14.38655 87 GLU B O 1
ATOM 2387 N N . HIS B 1 103 ? 24.96432 -19.95449 -11.52334 1.000 13.00998 88 HIS B N 1
ATOM 2388 C CA . HIS B 1 103 ? 24.34520 -19.97504 -12.85091 1.000 12.63827 88 HIS B CA 1
ATOM 2389 C C . HIS B 1 103 ? 23.40428 -21.16537 -13.00765 1.000 13.19045 88 HIS B C 1
ATOM 2390 O O . HIS B 1 103 ? 23.43136 -22.11826 -12.21275 1.000 13.55177 88 HIS B O 1
ATOM 2397 N N . ASP B 1 104 ? 22.59434 -21.09872 -14.06001 1.000 14.13175 89 ASP B N 1
ATOM 2398 C CA . ASP B 1 104 ? 21.70761 -22.19078 -14.42023 1.000 13.94233 89 ASP B CA 1
ATOM 2399 C C . ASP B 1 104 ? 22.48107 -23.44763 -14.84261 1.000 13.00516 89 ASP B C 1
ATOM 2400 O O . ASP B 1 104 ? 23.69015 -23.41559 -15.04534 1.000 14.60613 89 ASP B O 1
ATOM 2405 N N . ALA B 1 105 ? 21.74242 -24.54470 -14.99482 1.000 13.24648 90 ALA B N 1
ATOM 2406 C CA . ALA B 1 105 ? 22.26713 -25.82848 -15.48235 1.000 12.41093 90 ALA B CA 1
ATOM 2407 C C . ALA B 1 105 ? 23.33534 -26.40279 -14.55153 1.000 13.08735 90 ALA B C 1
ATOM 2408 O O . ALA B 1 105 ? 24.27710 -27.07723 -14.98922 1.000 13.73321 90 ALA B O 1
ATOM 2410 N N . SER B 1 106 ? 23.17238 -26.14547 -13.25754 1.000 11.89523 91 SER B N 1
ATOM 2411 C CA . SER B 1 106 ? 24.01131 -26.76980 -12.25166 1.000 11.87302 91 SER B CA 1
ATOM 2412 C C . SER B 1 106 ? 23.76817 -28.27779 -12.21113 1.000 13.14298 91 SER B C 1
ATOM 2413 O O . SER B 1 106 ? 22.69092 -28.75532 -12.57436 1.000 14.68457 91 SER B O 1
ATOM 2416 N N . LEU B 1 107 ? 24.78000 -29.01955 -11.77155 1.000 12.91001 92 LEU B N 1
ATOM 2417 C CA . LEU B 1 107 ? 24.72624 -30.47501 -11.73750 1.000 13.12738 92 LEU B CA 1
ATOM 2418 C C . LEU B 1 107 ? 23.88605 -31.00721 -10.58132 1.000 12.56092 92 LEU B C 1
ATOM 2419 O O . LEU B 1 107 ? 23.41252 -32.15041 -10.61639 1.000 13.93756 92 LEU B O 1
ATOM 2424 N N . SER B 1 108 ? 23.73898 -30.20757 -9.52670 1.000 13.37071 93 SER B N 1
ATOM 2425 C CA . SER B 1 108 ? 23.12544 -30.72111 -8.30011 1.000 12.19780 93 SER B CA 1
ATOM 2426 C C . SER B 1 108 ? 22.19147 -29.72710 -7.62893 1.000 14.00351 93 SER B C 1
ATOM 2427 O O . SER B 1 108 ? 21.68601 -30.00978 -6.53634 1.000 14.93118 93 SER B O 1
ATOM 2430 N N . ARG B 1 109 ? 21.99329 -28.57189 -8.26470 1.000 13.31869 94 ARG B N 1
ATOM 2431 C CA . ARG B 1 109 ? 21.12547 -27.51189 -7.73045 1.000 13.94870 94 ARG B CA 1
ATOM 2432 C C . ARG B 1 109 ? 20.02053 -27.21312 -8.74193 1.000 14.03598 94 ARG B C 1
ATOM 2433 O O . ARG B 1 109 ? 20.22141 -27.38968 -9.94895 1.000 15.16358 94 ARG B O 1
ATOM 2441 N N . GLN B 1 110 ? 18.87280 -26.73302 -8.25740 1.000 14.54329 95 GLN B N 1
ATOM 2442 C CA . GLN B 1 110 ? 17.82077 -26.22569 -9.12532 1.000 14.95817 95 GLN B CA 1
ATOM 2443 C C . GLN B 1 110 ? 18.24968 -24.89583 -9.76165 1.000 13.68441 95 GLN B C 1
ATOM 2444 O O . GLN B 1 110 ? 18.99700 -24.12125 -9.15741 1.000 14.52947 95 GLN B O 1
ATOM 2450 N N . ASP B 1 111 ? 17.76567 -24.63292 -10.97280 1.000 15.25745 96 ASP B N 1
ATOM 2451 C CA . ASP B 1 111 ? 17.82735 -23.27995 -11.52374 1.000 16.38071 96 ASP B CA 1
ATOM 2452 C C . ASP B 1 111 ? 17.05302 -22.35452 -10.59565 1.000 15.30913 96 ASP B C 1
ATOM 2453 O O . ASP B 1 111 ? 15.99428 -22.73731 -10.08635 1.000 17.06786 96 ASP B O 1
ATOM 2458 N N . ALA B 1 112 ? 17.54499 -21.13248 -10.42070 1.000 15.38139 97 ALA B N 1
ATOM 2459 C CA . ALA B 1 112 ? 16.87186 -20.14057 -9.56701 1.000 15.71962 97 ALA B CA 1
ATOM 2460 C C . ALA B 1 112 ? 15.40065 -19.89674 -9.93098 1.000 18.81917 97 ALA B C 1
ATOM 2461 O O . ALA B 1 112 ? 14.58256 -19.57073 -9.06427 1.000 20.92718 97 ALA B O 1
ATOM 2463 N N . TYR B 1 113 ? 15.05352 -20.04357 -11.20449 1.000 17.33458 98 TYR B N 1
ATOM 2464 C CA . TYR B 1 113 ? 13.66831 -19.87775 -11.62179 1.000 18.57489 98 TYR B CA 1
ATOM 2465 C C . TYR B 1 113 ? 12.74737 -20.86322 -10.90976 1.000 22.31493 98 TYR B C 1
ATOM 2466 O O . TYR B 1 113 ? 11.59850 -20.53186 -10.58095 1.000 25.74483 98 TYR B O 1
ATOM 2475 N N . PHE B 1 114 ? 13.25237 -22.07053 -10.66486 1.000 20.35858 99 PHE B N 1
ATOM 2476 C CA . PHE B 1 114 ? 12.41899 -23.14984 -10.12888 1.000 19.38836 99 PHE B CA 1
ATOM 2477 C C . PHE B 1 114 ? 12.50486 -23.27083 -8.61488 1.000 22.39219 99 PHE B C 1
ATOM 2478 O O . PHE B 1 114 ? 11.55047 -23.69287 -7.96291 1.000 24.74442 99 PHE B O 1
ATOM 2486 N N . GLY B 1 115 ? 13.64385 -22.91090 -8.04921 1.000 21.89145 100 GLY B N 1
ATOM 2487 C CA . GLY B 1 115 ? 13.80060 -22.99756 -6.61314 1.000 25.12351 100 GLY B CA 1
ATOM 2488 C C . GLY B 1 115 ? 15.09456 -22.38190 -6.13422 1.000 22.71282 100 GLY B C 1
ATOM 2489 O O . GLY B 1 115 ? 15.87754 -21.85700 -6.92356 1.000 20.53039 100 GLY B O 1
ATOM 2490 N N . PRO B 1 116 ? 15.33843 -22.44812 -4.82363 1.000 21.86480 101 PRO B N 1
ATOM 2491 C CA . PRO B 1 116 ? 16.56463 -21.86781 -4.27710 1.000 20.27587 101 PRO B CA 1
ATOM 2492 C C . PRO B 1 116 ? 17.77449 -22.52525 -4.91762 1.000 17.87657 101 PRO B C 1
ATOM 2493 O O . PRO B 1 116 ? 17.86263 -23.74876 -4.87982 1.000 20.29295 101 PRO B O 1
ATOM 2497 N N . PRO B 1 117 ? 18.68011 -21.73419 -5.51661 1.000 16.95060 102 PRO B N 1
ATOM 2498 C CA . PRO B 1 117 ? 19.79668 -22.35582 -6.24201 1.000 17.04708 102 PRO B CA 1
ATOM 2499 C C . PRO B 1 117 ? 21.03025 -22.65087 -5.39869 1.000 15.13578 102 PRO B C 1
ATOM 2500 O O . PRO B 1 117 ? 22.10783 -22.88644 -5.95664 1.000 15.95249 102 PRO B O 1
ATOM 2504 N N . ASP B 1 118 ? 20.88065 -22.67863 -4.07920 1.000 14.05917 103 ASP B N 1
ATOM 2505 C CA . ASP B 1 118 ? 22.02336 -22.95214 -3.21356 1.000 14.27265 103 ASP B CA 1
ATOM 2506 C C . ASP B 1 118 ? 22.09086 -24.38788 -2.70421 1.000 15.39417 103 ASP B C 1
ATOM 2507 O O . ASP B 1 118 ? 23.17637 -24.97428 -2.66001 1.000 16.04114 103 ASP B O 1
ATOM 2512 N N . VAL B 1 119 ? 20.95492 -24.95700 -2.30948 1.000 16.82539 104 VAL B N 1
ATOM 2513 C CA . VAL B 1 119 ? 20.98483 -26.25178 -1.63819 1.000 18.47373 104 VAL B CA 1
ATOM 2514 C C . VAL B 1 119 ? 20.99655 -27.43390 -2.61265 1.000 17.68837 104 VAL B C 1
ATOM 2515 O O . VAL B 1 119 ? 20.52291 -27.35328 -3.75803 1.000 17.88680 104 VAL B O 1
ATOM 2519 N N . PHE B 1 120 ? 21.57966 -28.52915 -2.14680 1.000 16.40568 105 PHE B N 1
ATOM 2520 C CA . PHE B 1 120 ? 21.58877 -29.77759 -2.89387 1.000 16.69512 105 PHE B CA 1
ATOM 2521 C C . PHE B 1 120 ? 20.16875 -30.23420 -3.23255 1.000 16.54869 105 PHE B C 1
ATOM 2522 O O . PHE B 1 120 ? 19.25290 -30.16602 -2.39596 1.000 18.37735 105 PHE B O 1
ATOM 2530 N N . ASN B 1 121 ? 19.99201 -30.68625 -4.46576 1.000 15.96719 106 ASN B N 1
ATOM 2531 C CA . ASN B 1 121 ? 18.70503 -31.19067 -4.92480 1.000 15.68459 106 ASN B CA 1
ATOM 2532 C C . ASN B 1 121 ? 18.87321 -32.58419 -5.51984 1.000 17.84151 106 ASN B C 1
ATOM 2533 O O . ASN B 1 121 ? 19.51621 -32.74860 -6.56033 1.000 16.60529 106 ASN B O 1
ATOM 2538 N N . ALA B 1 122 ? 18.29778 -33.58030 -4.84931 1.000 19.84089 107 ALA B N 1
ATOM 2539 C CA . ALA B 1 122 ? 18.48235 -34.97456 -5.24948 1.000 17.64347 107 ALA B CA 1
ATOM 2540 C C . ALA B 1 122 ? 17.93806 -35.26236 -6.64828 1.000 17.35700 107 ALA B C 1
ATOM 2541 O O . ALA B 1 122 ? 18.54580 -36.02566 -7.40219 1.000 19.12700 107 ALA B O 1
ATOM 2543 N N . ALA B 1 123 ? 16.80515 -34.65903 -6.99967 1.000 18.20852 108 ALA B N 1
ATOM 2544 C CA . ALA B 1 123 ? 16.21265 -34.89816 -8.31659 1.000 20.60395 108 ALA B CA 1
ATOM 2545 C C . ALA B 1 123 ? 17.12129 -34.41222 -9.44217 1.000 19.26619 108 ALA B C 1
ATOM 2546 O O . ALA B 1 123 ? 17.30177 -35.11567 -10.43939 1.000 18.31924 108 ALA B O 1
ATOM 2548 N N . VAL B 1 124 ? 17.71115 -33.22726 -9.28715 1.000 16.94483 109 VAL B N 1
ATOM 2549 C CA . VAL B 1 124 ? 18.64775 -32.72560 -10.28130 1.000 14.54381 109 VAL B CA 1
ATOM 2550 C C . VAL B 1 124 ? 19.88485 -33.61898 -10.33849 1.000 15.80562 109 VAL B C 1
ATOM 2551 O O . VAL B 1 124 ? 20.34634 -33.99984 -11.42076 1.000 15.45472 109 VAL B O 1
ATOM 2555 N N . PHE B 1 125 ? 20.42891 -33.95514 -9.16983 1.000 15.08978 110 PHE B N 1
ATOM 2556 C CA . PHE B 1 125 ? 21.62310 -34.79433 -9.14313 1.000 12.96075 110 PHE B CA 1
ATOM 2557 C C . PHE B 1 125 ? 21.37250 -36.17612 -9.74755 1.000 15.06447 110 PHE B C 1
ATOM 2558 O O . PHE B 1 125 ? 22.27784 -36.76915 -10.34379 1.000 15.65325 110 PHE B O 1
ATOM 2566 N N . ASN B 1 126 ? 20.14726 -36.67911 -9.63164 1.000 16.10118 111 ASN B N 1
ATOM 2567 C CA . ASN B 1 126 ? 19.81181 -37.96234 -10.24313 1.000 18.69953 111 ASN B CA 1
ATOM 2568 C C . ASN B 1 126 ? 19.94280 -37.92059 -11.76983 1.000 16.64850 111 ASN B C 1
ATOM 2569 O O . ASN B 1 126 ? 20.30894 -38.92625 -12.38806 1.000 19.24560 111 ASN B O 1
ATOM 2574 N N . GLU B 1 127 ? 19.64319 -36.77003 -12.37781 1.000 15.58665 112 GLU B N 1
ATOM 2575 C CA . GLU B 1 127 ? 19.87170 -36.61341 -13.81764 1.000 14.25576 112 GLU B CA 1
ATOM 2576 C C . GLU B 1 127 ? 21.36739 -36.68836 -14.12113 1.000 14.41691 112 GLU B C 1
ATOM 2577 O O . GLU B 1 127 ? 21.81024 -37.46162 -14.97731 1.000 15.37057 112 GLU B O 1
ATOM 2583 N N . THR B 1 128 ? 22.14518 -35.86751 -13.43673 1.000 13.97596 113 THR B N 1
ATOM 2584 C CA . THR B 1 128 ? 23.58756 -35.85792 -13.61702 1.000 14.50300 113 THR B CA 1
ATOM 2585 C C . THR B 1 128 ? 24.22217 -37.24235 -13.49809 1.000 14.29254 113 THR B C 1
ATOM 2586 O O . THR B 1 128 ? 24.99259 -37.65210 -14.39189 1.000 15.40172 113 THR B O 1
ATOM 2590 N N . LYS B 1 129 ? 23.89736 -37.95624 -12.41921 1.000 15.16398 114 LYS B N 1
ATOM 2591 C CA . LYS B 1 129 ? 24.51447 -39.25817 -12.13263 1.000 16.52504 114 LYS B CA 1
ATOM 2592 C C . LYS B 1 129 ? 24.25375 -40.26928 -13.22577 1.000 14.77791 114 LYS B C 1
ATOM 2593 O O . LYS B 1 129 ? 25.02580 -41.21948 -13.39701 1.000 15.93917 114 LYS B O 1
ATOM 2599 N N . ALA B 1 130 ? 23.14457 -40.10607 -13.95222 1.000 13.87249 115 ALA B N 1
ATOM 2600 C CA . ALA B 1 130 ? 22.79859 -41.03431 -15.02709 1.000 15.98246 115 ALA B CA 1
ATOM 2601 C C . ALA B 1 130 ? 23.87628 -41.10470 -16.11987 1.000 13.74581 115 ALA B C 1
ATOM 2602 O O . ALA B 1 130 ? 24.00647 -42.12030 -16.78817 1.000 14.75403 115 ALA B O 1
ATOM 2604 N N . TYR B 1 131 ? 24.64653 -40.01938 -16.25976 1.000 15.25952 116 TYR B N 1
ATOM 2605 C CA . TYR B 1 131 ? 25.66171 -39.92412 -17.30689 1.000 13.47843 116 TYR B CA 1
ATOM 2606 C C . TYR B 1 131 ? 27.02614 -40.42135 -16.83439 1.000 15.15140 116 TYR B C 1
ATOM 2607 O O . TYR B 1 131 ? 27.96433 -40.55087 -17.63160 1.000 17.54775 116 TYR B O 1
ATOM 2616 N N . TRP B 1 132 ? 27.12348 -40.73716 -15.54755 1.000 15.12840 117 TRP B N 1
ATOM 2617 C CA . TRP B 1 132 ? 28.33881 -41.33472 -15.00956 1.000 16.22229 117 TRP B CA 1
ATOM 2618 C C . TRP B 1 132 ? 28.17486 -42.85092 -15.03572 1.000 17.08749 117 TRP B C 1
ATOM 2619 O O . TRP B 1 132 ? 27.69678 -43.45156 -14.08752 1.000 19.32245 117 TRP B O 1
ATOM 2630 N N . THR B 1 133 ? 28.55627 -43.47343 -16.14022 1.000 17.92438 118 THR B N 1
ATOM 2631 C CA . THR B 1 133 ? 28.06698 -44.82474 -16.42030 1.000 23.67626 118 THR B CA 1
ATOM 2632 C C . THR B 1 133 ? 28.80621 -45.94424 -15.71601 1.000 36.92816 118 THR B C 1
ATOM 2633 O O . THR B 1 133 ? 28.23450 -47.01106 -15.47033 1.000 52.68766 118 THR B O 1
ATOM 2637 N N . GLY B 1 134 ? 30.06860 -45.73578 -15.39128 1.000 24.31020 119 GLY B N 1
ATOM 2638 C CA . GLY B 1 134 ? 30.79259 -46.79602 -14.71048 1.000 30.87230 119 GLY B CA 1
ATOM 2639 C C . GLY B 1 134 ? 31.12994 -46.46195 -13.27118 1.000 23.88924 119 GLY B C 1
ATOM 2640 O O . GLY B 1 134 ? 30.55075 -45.55290 -12.68688 1.000 24.64456 119 GLY B O 1
ATOM 2641 N N . ASP B 1 135 ? 32.07141 -47.20534 -12.71044 1.000 22.69595 120 ASP B N 1
ATOM 2642 C CA . ASP B 1 135 ? 32.59320 -46.90746 -11.38458 1.000 21.40198 120 ASP B CA 1
ATOM 2643 C C . ASP B 1 135 ? 33.62611 -45.78704 -11.43193 1.000 18.88879 120 ASP B C 1
ATOM 2644 O O . ASP B 1 135 ? 33.97860 -45.21726 -10.39738 1.000 18.80672 120 ASP B O 1
ATOM 2649 N N . ILE B 1 136 ? 34.11461 -45.48869 -12.63291 1.000 16.75882 121 ILE B N 1
ATOM 2650 C CA . ILE B 1 136 ? 35.09100 -44.41791 -12.82281 1.000 16.89822 121 ILE B CA 1
ATOM 2651 C C . ILE B 1 136 ? 34.52912 -43.39940 -13.80073 1.000 14.20517 121 ILE B C 1
ATOM 2652 O O . ILE B 1 136 ? 34.07222 -43.77403 -14.90475 1.000 16.08703 121 ILE B O 1
ATOM 2657 N N . ILE B 1 137 ? 34.52793 -42.12488 -13.40428 1.000 13.74671 122 ILE B N 1
ATOM 2658 C CA . ILE B 1 137 ? 34.09530 -41.04817 -14.28387 1.000 13.10845 122 ILE B CA 1
ATOM 2659 C C . ILE B 1 137 ? 35.26689 -40.56532 -15.11370 1.000 16.28008 122 ILE B C 1
ATOM 2660 O O . ILE B 1 137 ? 36.31824 -40.23644 -14.55980 1.000 16.04929 122 ILE B O 1
ATOM 2665 N N . ASN B 1 138 ? 35.09852 -40.53261 -16.43585 1.000 14.41930 123 ASN B N 1
ATOM 2666 C CA . ASN B 1 138 ? 36.11540 -39.93452 -17.31163 1.000 14.49455 123 ASN B CA 1
ATOM 2667 C C . ASN B 1 138 ? 35.62390 -38.61290 -17.89496 1.000 13.48562 123 ASN B C 1
ATOM 2668 O O . ASN B 1 138 ? 34.50588 -38.17522 -17.61356 1.000 13.85337 123 ASN B O 1
ATOM 2673 N N . PHE B 1 139 ? 36.45965 -37.96757 -18.70634 1.000 13.91057 124 PHE B N 1
ATOM 2674 C CA . PHE B 1 139 ? 36.08809 -36.64445 -19.20224 1.000 13.42858 124 PHE B CA 1
ATOM 2675 C C . PHE B 1 139 ? 34.89494 -36.70907 -20.16714 1.000 14.00165 124 PHE B C 1
ATOM 2676 O O . PHE B 1 139 ? 34.10411 -35.77512 -20.20283 1.000 14.16024 124 PHE B O 1
ATOM 2684 N N . GLN B 1 140 ? 34.75204 -37.78880 -20.93417 1.000 14.32047 125 GLN B N 1
ATOM 2685 C CA . GLN B 1 140 ? 33.57787 -37.88527 -21.79846 1.000 12.95505 125 GLN B CA 1
ATOM 2686 C C . GLN B 1 140 ? 32.28852 -37.94538 -20.98830 1.000 12.97933 125 GLN B C 1
ATOM 2687 O O . GLN B 1 140 ? 31.31796 -37.26385 -21.32354 1.000 13.32016 125 GLN B O 1
ATOM 2693 N N . MET B 1 141 ? 32.27342 -38.75871 -19.93295 1.000 12.73606 126 MET B N 1
ATOM 2694 C CA . MET B 1 141 ? 31.09919 -38.81997 -19.06504 1.000 12.39841 126 MET B CA 1
ATOM 2695 C C . MET B 1 141 ? 30.78606 -37.46652 -18.44007 1.000 13.75093 126 MET B C 1
ATOM 2696 O O . MET B 1 141 ? 29.62678 -37.05400 -18.37262 1.000 13.26229 126 MET B O 1
ATOM 2701 N N . ALA B 1 142 ? 31.82413 -36.77550 -17.97502 1.000 12.81072 127 ALA B N 1
ATOM 2702 C CA . ALA B 1 142 ? 31.63863 -35.47269 -17.34700 1.000 12.75643 127 ALA B CA 1
ATOM 2703 C C . ALA B 1 142 ? 31.09609 -34.46516 -18.36978 1.000 13.07500 127 ALA B C 1
ATOM 2704 O O . ALA B 1 142 ? 30.17460 -33.70076 -18.06728 1.000 13.60886 127 ALA B O 1
ATOM 2706 N N . ALA B 1 143 ? 31.64307 -34.50258 -19.58796 1.000 12.92596 128 ALA B N 1
ATOM 2707 C CA . ALA B 1 143 ? 31.15871 -33.63706 -20.66890 1.000 13.12007 128 ALA B CA 1
ATOM 2708 C C . ALA B 1 143 ? 29.70379 -33.93840 -20.97958 1.000 13.62439 128 ALA B C 1
ATOM 2709 O O . ALA B 1 143 ? 28.92320 -33.02101 -21.22831 1.000 13.40186 128 ALA B O 1
ATOM 2711 N N . ASN B 1 144 ? 29.34613 -35.22394 -20.95882 1.000 12.60324 129 ASN B N 1
ATOM 2712 C CA . ASN B 1 144 ? 27.97370 -35.63178 -21.25010 1.000 12.40879 129 ASN B CA 1
ATOM 2713 C C . ASN B 1 144 ? 26.99000 -35.13468 -20.19812 1.000 13.77498 129 ASN B C 1
ATOM 2714 O O . ASN B 1 144 ? 25.89474 -34.67287 -20.53387 1.000 13.36334 129 ASN B O 1
ATOM 2719 N N . ALA B 1 145 ? 27.37034 -35.22340 -18.92116 1.000 12.32952 130 ALA B N 1
ATOM 2720 C CA . ALA B 1 145 ? 26.48724 -34.78060 -17.84904 1.000 10.99982 130 ALA B CA 1
ATOM 2721 C C . ALA B 1 145 ? 26.23968 -33.27093 -17.96788 1.000 12.33726 130 ALA B C 1
ATOM 2722 O O . ALA B 1 145 ? 25.10268 -32.81829 -17.84348 1.000 14.07350 130 ALA B O 1
ATOM 2724 N N . LEU B 1 146 ? 27.29459 -32.50341 -18.22559 1.000 12.02362 131 LEU B N 1
ATOM 2725 C CA . LEU B 1 146 ? 27.17118 -31.06041 -18.36098 1.000 12.40813 131 LEU B CA 1
ATOM 2726 C C . LEU B 1 146 ? 26.30206 -30.70773 -19.57107 1.000 12.35404 131 LEU B C 1
ATOM 2727 O O . LEU B 1 146 ? 25.42924 -29.83429 -19.48334 1.000 13.73908 131 LEU B O 1
ATOM 2732 N N . THR B 1 147 ? 26.53218 -31.39312 -20.68596 1.000 11.98303 132 THR B N 1
ATOM 2733 C CA . THR B 1 147 ? 25.71423 -31.21215 -21.88747 1.000 13.87329 132 THR B CA 1
ATOM 2734 C C . THR B 1 147 ? 24.23902 -31.46348 -21.59125 1.000 12.32032 132 THR B C 1
ATOM 2735 O O . THR B 1 147 ? 23.38734 -30.64199 -21.94227 1.000 13.96550 132 THR B O 1
ATOM 2739 N N . ALA B 1 148 ? 23.94102 -32.56003 -20.90549 1.000 12.02709 133 ALA B N 1
ATOM 2740 C CA . ALA B 1 148 ? 22.55576 -32.90016 -20.62095 1.000 11.98214 133 ALA B CA 1
ATOM 2741 C C . ALA B 1 148 ? 21.89266 -31.84233 -19.74643 1.000 11.98871 133 ALA B C 1
ATOM 2742 O O . ALA B 1 148 ? 20.74442 -31.44535 -19.99866 1.000 14.12154 133 ALA B O 1
ATOM 2744 N N . ARG B 1 149 ? 22.61175 -31.37905 -18.72623 1.000 13.05617 134 ARG B N 1
ATOM 2745 C CA . ARG B 1 149 ? 22.03491 -30.38657 -17.82845 1.000 12.77413 134 ARG B CA 1
ATOM 2746 C C . ARG B 1 149 ? 21.79200 -29.05759 -18.56096 1.000 11.07477 134 ARG B C 1
ATOM 2747 O O . ARG B 1 149 ? 20.76703 -28.41434 -18.34144 1.000 13.99821 134 ARG B O 1
ATOM 2755 N N . LEU B 1 150 ? 22.72357 -28.65437 -19.42860 1.000 13.17144 135 LEU B N 1
ATOM 2756 C CA . LEU B 1 150 ? 22.53878 -27.44775 -20.23083 1.000 13.49466 135 LEU B CA 1
ATOM 2757 C C . LEU B 1 150 ? 21.30908 -27.55793 -21.13324 1.000 12.08267 135 LEU B C 1
ATOM 2758 O O . LEU B 1 150 ? 20.50485 -26.62376 -21.22137 1.000 14.13488 135 LEU B O 1
ATOM 2763 N N . MET B 1 151 ? 21.15961 -28.69128 -21.82210 1.000 12.38580 136 MET B N 1
ATOM 2764 C CA . MET B 1 151 ? 20.00167 -28.86460 -22.69195 1.000 13.13317 136 MET B CA 1
ATOM 2765 C C . MET B 1 151 ? 18.68799 -28.92819 -21.89793 1.000 13.42460 136 MET B C 1
ATOM 2766 O O . MET B 1 151 ? 17.67624 -28.35802 -22.30946 1.000 14.23617 136 MET B O 1
ATOM 2771 N N . THR B 1 152 ? 18.70744 -29.58658 -20.74151 1.000 13.48126 137 THR B N 1
ATOM 2772 C CA . THR B 1 152 ? 17.52398 -29.66047 -19.90306 1.000 13.02010 137 THR B CA 1
ATOM 2773 C C . THR B 1 152 ? 17.08472 -28.26532 -19.45266 1.000 13.32182 137 THR B C 1
ATOM 2774 O O . THR B 1 152 ? 15.90264 -27.92441 -19.57283 1.000 15.15246 137 THR B O 1
ATOM 2778 N N . SER B 1 153 ? 18.02330 -27.45825 -18.94370 1.000 14.46105 138 SER B N 1
ATOM 2779 C CA . SER B 1 153 ? 17.67521 -26.10139 -18.52949 1.000 14.23250 138 SER B CA 1
ATOM 2780 C C . SER B 1 153 ? 17.14520 -25.28824 -19.70436 1.000 15.35592 138 SER B C 1
ATOM 2781 O O . SER B 1 153 ? 16.14574 -24.57132 -19.57919 1.000 17.02182 138 SER B O 1
ATOM 2784 N N . ASN B 1 154 ? 17.80568 -25.39924 -20.85729 1.000 15.03214 139 ASN B N 1
ATOM 2785 C CA . ASN B 1 154 ? 17.38563 -24.64492 -22.02942 1.000 16.54792 139 ASN B CA 1
ATOM 2786 C C . ASN B 1 154 ? 15.96153 -25.01170 -22.45721 1.000 18.52212 139 ASN B C 1
ATOM 2787 O O . ASN B 1 154 ? 15.18768 -24.15594 -22.87995 1.000 19.89481 139 ASN B O 1
ATOM 2792 N N . LEU B 1 155 ? 15.59971 -26.27935 -22.30976 1.000 16.60854 140 LEU B N 1
ATOM 2793 C CA . LEU B 1 155 ? 14.28147 -26.72560 -22.74573 1.000 16.88382 140 LEU B CA 1
ATOM 2794 C C . LEU B 1 155 ? 13.18504 -26.48720 -21.71981 1.000 19.15095 140 LEU B C 1
ATOM 2795 O O . LEU B 1 155 ? 12.00954 -26.47135 -22.08181 1.000 22.63855 140 LEU B O 1
ATOM 2800 N N . THR B 1 156 ? 13.54502 -26.32002 -20.44741 1.000 17.32191 141 THR B N 1
ATOM 2801 C CA . THR B 1 156 ? 12.50835 -26.26536 -19.41863 1.000 18.73800 141 THR B CA 1
ATOM 2802 C C . THR B 1 156 ? 12.38371 -24.93301 -18.69110 1.000 18.27561 141 THR B C 1
ATOM 2803 O O . THR B 1 156 ? 11.33710 -24.64587 -18.12498 1.000 20.35202 141 THR B O 1
ATOM 2807 N N . ASN B 1 157 ? 13.43854 -24.12792 -18.70844 1.000 18.15569 142 ASN B N 1
ATOM 2808 C CA . ASN B 1 157 ? 13.45958 -22.89118 -17.93001 1.000 17.29754 142 ASN B CA 1
ATOM 2809 C C . ASN B 1 157 ? 13.21958 -21.69695 -18.83886 1.000 19.05835 142 ASN B C 1
ATOM 2810 O O . ASN B 1 157 ? 14.09275 -21.36115 -19.63060 1.000 18.31940 142 ASN B O 1
ATOM 2815 N N . PRO B 1 158 ? 12.04946 -21.04302 -18.72349 1.000 19.96324 143 PRO B N 1
ATOM 2816 C CA . PRO B 1 158 ? 11.76200 -19.93731 -19.65098 1.000 22.25820 143 PRO B CA 1
ATOM 2817 C C . PRO B 1 158 ? 12.66232 -18.72222 -19.42234 1.000 24.32616 143 PRO B C 1
ATOM 2818 O O . PRO B 1 158 ? 12.72940 -17.83149 -20.27179 1.000 29.28184 143 PRO B O 1
ATOM 2822 N N . GLU B 1 159 ? 13.35173 -18.69646 -18.28869 1.000 19.79790 144 GLU B N 1
ATOM 2823 C CA . GLU B 1 159 ? 14.28898 -17.62135 -17.98209 1.000 20.47341 144 GLU B CA 1
ATOM 2824 C C . GLU B 1 159 ? 15.74063 -18.08940 -18.05598 1.000 19.93142 144 GLU B C 1
ATOM 2825 O O . GLU B 1 159 ? 16.64033 -17.41293 -17.53907 1.000 20.65068 144 GLU B O 1
ATOM 2831 N N . PHE B 1 160 ? 15.97549 -19.23506 -18.69666 1.000 17.52269 145 PHE B N 1
ATOM 2832 C CA . PHE B 1 160 ? 17.32529 -19.76951 -18.84031 1.000 15.84874 145 PHE B CA 1
ATOM 2833 C C . PHE B 1 160 ? 18.30355 -18.72633 -19.36584 1.000 18.71654 145 PHE B C 1
ATOM 2834 O O . PHE B 1 160 ? 18.01915 -18.02800 -20.34924 1.000 21.99276 145 PHE B O 1
ATOM 2842 N N . SER B 1 161 ? 19.44737 -18.61470 -18.70604 1.000 17.78676 146 SER B N 1
ATOM 2843 C CA . SER B 1 161 ? 20.51037 -17.75888 -19.21689 1.000 20.55297 146 SER B CA 1
ATOM 2844 C C . SER B 1 161 ? 21.83183 -18.49110 -19.12648 1.000 19.44961 146 SER B C 1
ATOM 2845 O O . SER B 1 161 ? 22.09733 -19.20299 -18.16262 1.000 19.14229 146 SER B O 1
ATOM 2848 N N . MET B 1 162 ? 22.63756 -18.36038 -20.16674 1.000 18.99412 147 MET B N 1
ATOM 2849 C CA . MET B 1 162 ? 23.97477 -18.93384 -20.15925 1.000 18.39054 147 MET B CA 1
ATOM 2850 C C . MET B 1 162 ? 24.86695 -18.05434 -21.02147 1.000 20.07359 147 MET B C 1
ATOM 2851 O O . MET B 1 162 ? 24.91445 -18.19080 -22.25517 1.000 23.49426 147 MET B O 1
ATOM 2856 N N . SER B 1 163 ? 25.52856 -17.10978 -20.36993 1.000 15.99589 148 SER B N 1
ATOM 2857 C CA . SER B 1 163 ? 26.50063 -16.25234 -21.02927 1.000 15.98244 148 SER B CA 1
ATOM 2858 C C . SER B 1 163 ? 27.75172 -17.06961 -21.32359 1.000 16.66655 148 SER B C 1
ATOM 2859 O O . SER B 1 163 ? 27.92070 -18.18546 -20.80749 1.000 16.54438 148 SER B O 1
ATOM 2862 N N . GLN B 1 164 ? 28.63871 -16.51278 -22.14424 1.000 18.05173 149 GLN B N 1
ATOM 2863 C CA . GLN B 1 164 ? 29.93099 -17.16772 -22.39214 1.000 19.89623 149 GLN B CA 1
ATOM 2864 C C . GLN B 1 164 ? 30.68121 -17.31895 -21.07167 1.000 19.90436 149 GLN B C 1
ATOM 2865 O O . GLN B 1 164 ? 31.37654 -18.30599 -20.82612 1.000 19.04387 149 GLN B O 1
ATOM 2871 N N . LEU B 1 165 ? 30.50795 -16.33448 -20.20760 1.000 17.97468 150 LEU B N 1
ATOM 2872 C CA . LEU B 1 165 ? 31.11334 -16.36527 -18.88784 1.000 16.47402 150 LEU B CA 1
ATOM 2873 C C . LEU B 1 165 ? 30.58241 -17.53932 -18.05724 1.000 18.42401 150 LEU B C 1
ATOM 2874 O O . LEU B 1 165 ? 31.36030 -18.33412 -17.52000 1.000 17.85156 150 LEU B O 1
ATOM 2879 N N . GLY B 1 166 ? 29.26178 -17.67112 -17.98634 1.000 16.01454 151 GLY B N 1
ATOM 2880 C CA . GLY B 1 166 ? 28.63438 -18.77010 -17.27179 1.000 15.32520 151 GLY B CA 1
ATOM 2881 C C . GLY B 1 166 ? 29.00714 -20.13857 -17.83178 1.000 15.65122 151 GLY B C 1
ATOM 2882 O O . GLY B 1 166 ? 29.16693 -21.11724 -17.10553 1.000 15.48849 151 GLY B O 1
ATOM 2883 N N . ARG B 1 167 ? 29.11197 -20.20694 -19.14978 1.000 14.57703 152 ARG B N 1
ATOM 2884 C CA . ARG B 1 167 ? 29.54856 -21.41190 -19.82314 1.000 14.56666 152 ARG B CA 1
ATOM 2885 C C . ARG B 1 167 ? 30.95402 -21.80568 -19.36574 1.000 13.82677 152 ARG B C 1
ATOM 2886 O O . ARG B 1 167 ? 31.22983 -22.97262 -19.04274 1.000 13.74467 152 ARG B O 1
ATOM 2894 N N . GLY B 1 168 ? 31.83991 -20.82122 -19.30281 1.000 14.54279 153 GLY B N 1
ATOM 2895 C CA . GLY B 1 168 ? 33.18324 -21.07661 -18.80999 1.000 15.94451 153 GLY B CA 1
ATOM 2896 C C . GLY B 1 168 ? 33.18965 -21.53659 -17.36005 1.000 15.33410 153 GLY B C 1
ATOM 2897 O O . GLY B 1 168 ? 33.92881 -22.45911 -16.98368 1.000 14.44595 153 GLY B O 1
ATOM 2898 N N . PHE B 1 169 ? 32.37007 -20.89552 -16.53781 1.000 13.20103 154 PHE B N 1
ATOM 2899 C CA . PHE B 1 169 ? 32.24494 -21.29183 -15.13736 1.000 12.63613 154 PHE B CA 1
ATOM 2900 C C . PHE B 1 169 ? 31.87633 -22.77228 -15.02894 1.000 14.91259 154 PHE B C 1
ATOM 2901 O O . PHE B 1 169 ? 32.50663 -23.52896 -14.27681 1.000 13.46718 154 PHE B O 1
ATOM 2909 N N . GLY B 1 170 ? 30.86233 -23.20056 -15.78166 1.000 13.97598 155 GLY B N 1
ATOM 2910 C CA . GLY B 1 170 ? 30.45120 -24.60479 -15.77669 1.000 12.86047 155 GLY B CA 1
ATOM 2911 C C . GLY B 1 170 ? 31.56424 -25.55923 -16.16708 1.000 13.77261 155 GLY B C 1
ATOM 2912 O O . GLY B 1 170 ? 31.70039 -26.64636 -15.60250 1.000 14.25320 155 GLY B O 1
ATOM 2913 N N . LEU B 1 171 ? 32.35136 -25.18549 -17.16743 1.000 12.62557 156 LEU B N 1
ATOM 2914 C CA . LEU B 1 171 ? 33.48549 -26.02060 -17.55601 1.000 13.02411 156 LEU B CA 1
ATOM 2915 C C . LEU B 1 171 ? 34.49132 -26.16050 -16.42511 1.000 14.13059 156 LEU B C 1
ATOM 2916 O O . LEU B 1 171 ? 34.99306 -27.26251 -16.17777 1.000 14.27375 156 LEU B O 1
ATOM 2921 N N . GLY B 1 172 ? 34.80027 -25.04518 -15.76625 1.000 11.90100 157 GLY B N 1
ATOM 2922 C CA . GLY B 1 172 ? 35.72225 -25.07104 -14.63767 1.000 12.46899 157 GLY B CA 1
ATOM 2923 C C . GLY B 1 172 ? 35.21476 -25.95245 -13.51162 1.000 16.09246 157 GLY B C 1
ATOM 2924 O O . GLY B 1 172 ? 36.00040 -26.70221 -12.92239 1.000 14.85624 157 GLY B O 1
ATOM 2925 N N . GLU B 1 173 ? 33.92206 -25.86381 -13.20373 1.000 12.58393 158 GLU B N 1
ATOM 2926 C CA . GLU B 1 173 ? 33.35118 -26.66352 -12.12316 1.000 13.21138 158 GLU B CA 1
ATOM 2927 C C . GLU B 1 173 ? 33.47789 -28.15470 -12.42808 1.000 13.40558 158 GLU B C 1
ATOM 2928 O O . GLU B 1 173 ? 33.81467 -28.95079 -11.53357 1.000 14.34541 158 GLU B O 1
ATOM 2934 N N . THR B 1 174 ? 33.24348 -28.54046 -13.67966 1.000 12.55878 159 THR B N 1
ATOM 2935 C CA . THR B 1 174 ? 33.34259 -29.94914 -14.05249 1.000 12.59815 159 THR B CA 1
ATOM 2936 C C . THR B 1 174 ? 34.78715 -30.44665 -13.99206 1.000 13.37921 159 THR B C 1
ATOM 2937 O O . THR B 1 174 ? 35.05549 -31.53322 -13.45688 1.000 14.51207 159 THR B O 1
ATOM 2941 N N . VAL B 1 175 ? 35.72643 -29.65908 -14.50710 1.000 13.62411 160 VAL B N 1
ATOM 2942 C CA . VAL B 1 175 ? 37.13015 -30.03517 -14.36987 1.000 14.05456 160 VAL B CA 1
ATOM 2943 C C . VAL B 1 175 ? 37.50264 -30.18432 -12.90339 1.000 14.48036 160 VAL B C 1
ATOM 2944 O O . VAL B 1 175 ? 38.23596 -31.11216 -12.53984 1.000 14.93241 160 VAL B O 1
ATOM 2948 N N . CYS B 1 176 ? 36.97888 -29.29901 -12.05897 1.000 13.62588 161 CYS B N 1
ATOM 2949 C CA . CYS B 1 176 ? 37.30531 -29.34278 -10.63786 1.000 13.94661 161 CYS B CA 1
ATOM 2950 C C . CYS B 1 176 ? 36.84279 -30.64097 -9.96203 1.000 13.94976 161 CYS B C 1
ATOM 2951 O O . CYS B 1 176 ? 37.63277 -31.24872 -9.25292 1.000 15.15954 161 CYS B O 1
ATOM 2954 N N . TYR B 1 177 ? 35.61196 -31.10714 -10.16368 1.000 13.76683 162 TYR B N 1
ATOM 2955 C CA . TYR B 1 177 ? 35.25761 -32.30977 -9.39751 1.000 13.18240 162 TYR B CA 1
ATOM 2956 C C . TYR B 1 177 ? 36.01995 -33.54110 -9.89971 1.000 15.33609 162 TYR B C 1
ATOM 2957 O O . TYR B 1 177 ? 36.35213 -34.42204 -9.09276 1.000 17.11057 162 TYR B O 1
ATOM 2966 N N . VAL B 1 178 ? 36.36037 -33.58980 -11.18724 1.000 13.43492 163 VAL B N 1
ATOM 2967 C CA . VAL B 1 178 ? 37.09539 -34.75273 -11.68763 1.000 13.65219 163 VAL B CA 1
ATOM 2968 C C . VAL B 1 178 ? 38.53513 -34.71883 -11.21685 1.000 16.24410 163 VAL B C 1
ATOM 2969 O O . VAL B 1 178 ? 39.03883 -35.71821 -10.68597 1.000 16.47855 163 VAL B O 1
ATOM 2973 N N . THR B 1 179 ? 39.20827 -33.57950 -11.38184 1.000 14.53814 164 THR B N 1
ATOM 2974 C CA . THR B 1 179 ? 40.65355 -33.58065 -11.16401 1.000 14.94900 164 THR B CA 1
ATOM 2975 C C . THR B 1 179 ? 41.07363 -33.21991 -9.73464 1.000 15.74784 164 THR B C 1
ATOM 2976 O O . THR B 1 179 ? 42.19099 -33.53320 -9.33972 1.000 18.29976 164 THR B O 1
ATOM 2980 N N . ILE B 1 180 ? 40.19969 -32.59997 -8.94079 1.000 13.46552 165 ILE B N 1
ATOM 2981 C CA . ILE B 1 180 ? 40.58704 -32.27122 -7.56736 1.000 15.31242 165 ILE B CA 1
ATOM 2982 C C . ILE B 1 180 ? 40.23555 -33.42621 -6.62287 1.000 15.05526 165 ILE B C 1
ATOM 2983 O O . ILE B 1 180 ? 40.97967 -33.69956 -5.68417 1.000 16.82689 165 ILE B O 1
ATOM 2988 N N . LEU B 1 181 ? 39.14279 -34.13741 -6.90489 1.000 15.45558 166 LEU B N 1
ATOM 2989 C CA . LEU B 1 181 ? 38.84794 -35.37053 -6.17753 1.000 15.38962 166 LEU B CA 1
ATOM 2990 C C . LEU B 1 181 ? 39.57753 -36.57884 -6.76548 1.000 14.16279 166 LEU B C 1
ATOM 2991 O O . LEU B 1 181 ? 39.80326 -37.57084 -6.07540 1.000 16.80099 166 LEU B O 1
ATOM 2996 N N . GLY B 1 182 ? 39.93555 -36.47632 -8.04879 1.000 14.32739 167 GLY B N 1
ATOM 2997 C CA . GLY B 1 182 ? 40.54934 -37.57885 -8.76373 1.000 16.30946 167 GLY B CA 1
ATOM 2998 C C . GLY B 1 182 ? 41.94906 -37.26953 -9.25296 1.000 17.62894 167 GLY B C 1
ATOM 2999 O O . GLY B 1 182 ? 42.78318 -36.75130 -8.50905 1.000 18.22729 167 GLY B O 1
ATOM 3000 N N . SER B 1 183 ? 42.20873 -37.57887 -10.51837 1.000 15.31939 168 SER B N 1
ATOM 3001 C CA . SER B 1 183 ? 43.55059 -37.45529 -11.06964 1.000 16.32114 168 SER B CA 1
ATOM 3002 C C . SER B 1 183 ? 43.57944 -36.56763 -12.30389 1.000 16.67180 168 SER B C 1
ATOM 3003 O O . SER B 1 183 ? 42.93426 -36.88994 -13.29801 1.000 17.08004 168 SER B O 1
ATOM 3006 N N . LYS B 1 184 ? 44.34266 -35.47715 -12.26340 1.000 16.08963 169 LYS B N 1
ATOM 3007 C CA . LYS B 1 184 ? 44.54068 -34.67506 -13.46254 1.000 17.33820 169 LYS B CA 1
ATOM 3008 C C . LYS B 1 184 ? 45.38391 -35.44202 -14.47460 1.000 17.35386 169 LYS B C 1
ATOM 3009 O O . LYS B 1 184 ? 45.28359 -35.19948 -15.67372 1.000 21.42568 169 LYS B O 1
ATOM 3015 N N . GLU B 1 185 ? 46.19963 -36.38201 -14.00728 1.000 17.02669 170 GLU B N 1
ATOM 3016 C CA . GLU B 1 185 ? 47.07480 -37.14048 -14.90383 1.000 18.22843 170 GLU B CA 1
ATOM 3017 C C . GLU B 1 185 ? 46.29861 -38.12776 -15.78363 1.000 18.32829 170 GLU B C 1
ATOM 3018 O O . GLU B 1 185 ? 46.55932 -38.24057 -16.99024 1.000 19.13422 170 GLU B O 1
ATOM 3024 N N . THR B 1 186 ? 45.34956 -38.84137 -15.18841 1.000 17.68834 171 THR B N 1
ATOM 3025 C CA . THR B 1 186 ? 44.54997 -39.80708 -15.94545 1.000 17.92743 171 THR B CA 1
ATOM 3026 C C . THR B 1 186 ? 43.22891 -39.21182 -16.40707 1.000 17.12780 171 THR B C 1
ATOM 3027 O O . THR B 1 186 ? 42.52128 -39.82999 -17.20800 1.000 17.48313 171 THR B O 1
ATOM 3031 N N . ARG B 1 187 ? 42.92649 -38.01183 -15.92118 1.000 16.26997 172 ARG B N 1
ATOM 3032 C CA . ARG B 1 187 ? 41.64771 -37.32487 -16.18365 1.000 16.01210 172 ARG B CA 1
ATOM 3033 C C . ARG B 1 187 ? 40.43042 -38.17963 -15.83123 1.000 15.24280 172 ARG B C 1
ATOM 3034 O O . ARG B 1 187 ? 39.46077 -38.28734 -16.60242 1.000 16.42684 172 ARG B O 1
ATOM 3042 N N . THR B 1 188 ? 40.50714 -38.79532 -14.65344 1.000 14.94028 173 THR B N 1
ATOM 3043 C CA . THR B 1 188 ? 39.42695 -39.64345 -14.14011 1.000 14.80540 173 THR B CA 1
ATOM 3044 C C . THR B 1 188 ? 39.28213 -39.48879 -12.64856 1.000 16.52281 173 THR B C 1
ATOM 3045 O O . THR B 1 188 ? 40.20353 -39.05124 -11.97594 1.000 16.25496 173 THR B O 1
ATOM 3049 N N . VAL B 1 189 ? 38.13311 -39.90923 -12.13701 1.000 15.27398 174 VAL B N 1
ATOM 3050 C CA . VAL B 1 189 ? 37.86900 -39.92430 -10.69518 1.000 14.88932 174 VAL B CA 1
ATOM 3051 C C . VAL B 1 189 ? 36.92267 -41.07432 -10.36277 1.000 15.71656 174 VAL B C 1
ATOM 3052 O O . VAL B 1 189 ? 36.04857 -41.39241 -11.16479 1.000 15.83989 174 VAL B O 1
ATOM 3056 N N . PRO B 1 190 ? 37.08551 -41.70793 -9.18209 1.000 15.72506 175 PRO B N 1
ATOM 3057 C CA . PRO B 1 190 ? 36.07205 -42.68789 -8.77991 1.000 16.52151 175 PRO B CA 1
ATOM 3058 C C . PRO B 1 190 ? 34.70316 -42.04132 -8.62434 1.000 16.97588 175 PRO B C 1
ATOM 3059 O O . PRO B 1 190 ? 34.59932 -41.00042 -7.96015 1.000 16.49566 175 PRO B O 1
ATOM 3063 N N . LYS B 1 191 ? 33.67731 -42.62945 -9.23827 1.000 15.49345 176 LYS B N 1
ATOM 3064 C CA . LYS B 1 191 ? 32.32682 -42.06482 -9.12685 1.000 15.55347 176 LYS B CA 1
ATOM 3065 C C . LYS B 1 191 ? 31.89823 -41.93343 -7.67683 1.000 15.58529 176 LYS B C 1
ATOM 3066 O O . LYS B 1 191 ? 31.26422 -40.94414 -7.29615 1.000 14.76248 176 LYS B O 1
ATOM 3072 N N . ALA B 1 192 ? 32.24599 -42.92063 -6.85480 1.000 15.85304 177 ALA B N 1
ATOM 3073 C CA . ALA B 1 192 ? 31.83395 -42.87165 -5.46081 1.000 14.61562 177 ALA B CA 1
ATOM 3074 C C . ALA B 1 192 ? 32.40797 -41.65551 -4.72337 1.000 16.28707 177 ALA B C 1
ATOM 3075 O O . ALA B 1 192 ? 31.77477 -41.15586 -3.80231 1.000 16.90666 177 ALA B O 1
ATOM 3077 N N . PHE B 1 193 ? 33.60035 -41.18825 -5.10026 1.000 15.21984 178 PHE B N 1
ATOM 3078 C CA . PHE B 1 193 ? 34.17729 -40.00167 -4.44057 1.000 15.41460 178 PHE B CA 1
ATOM 3079 C C . PHE B 1 193 ? 33.29511 -38.79083 -4.69426 1.000 14.65660 178 PHE B C 1
ATOM 3080 O O . PHE B 1 193 ? 33.05746 -37.96796 -3.79849 1.000 15.55209 178 PHE B O 1
ATOM 3088 N N . VAL B 1 194 ? 32.86285 -38.65980 -5.94723 1.000 14.85397 179 VAL B N 1
ATOM 3089 C CA . VAL B 1 194 ? 32.09793 -37.49486 -6.37344 1.000 13.76463 179 VAL B CA 1
ATOM 3090 C C . VAL B 1 194 ? 30.70758 -37.52845 -5.75328 1.000 15.87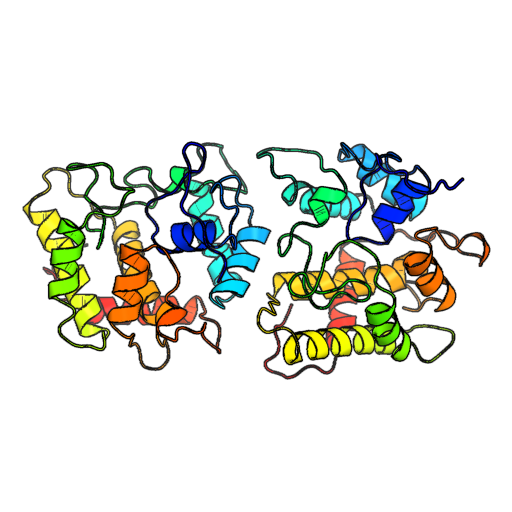274 179 VAL B C 1
ATOM 3091 O O . VAL B 1 194 ? 30.24684 -36.52400 -5.19883 1.000 15.24270 179 VAL B O 1
ATOM 3095 N N . GLU B 1 195 ? 30.04583 -38.68335 -5.81103 1.000 14.75235 180 GLU B N 1
ATOM 3096 C CA . GLU B 1 195 ? 28.71803 -38.79788 -5.19646 1.000 14.53099 180 GLU B CA 1
ATOM 3097 C C . GLU B 1 195 ? 28.80121 -38.51095 -3.69996 1.000 15.07955 180 GLU B C 1
ATOM 3098 O O . GLU B 1 195 ? 27.93349 -37.84189 -3.14417 1.000 15.61848 180 GLU B O 1
ATOM 3104 N N . TYR B 1 196 ? 29.86078 -38.98817 -3.05245 1.000 14.71533 181 TYR B N 1
ATOM 3105 C CA . TYR B 1 196 ? 30.04446 -38.74815 -1.61914 1.000 14.67423 181 TYR B CA 1
ATOM 3106 C C . TYR B 1 196 ? 30.18211 -37.24854 -1.30123 1.000 16.20728 181 TYR B C 1
ATOM 3107 O O . TYR B 1 196 ? 29.53885 -36.74852 -0.36826 1.000 16.17515 181 TYR B O 1
ATOM 3116 N N . LEU B 1 197 ? 30.99789 -36.53038 -2.07019 1.000 15.62506 182 LEU B N 1
ATOM 3117 C CA . LEU B 1 197 ? 31.17887 -35.09458 -1.84216 1.000 14.70967 182 LEU B CA 1
ATOM 3118 C C . LEU B 1 197 ? 29.85923 -34.35095 -1.99966 1.000 15.16518 182 LEU B C 1
ATOM 3119 O O . LEU B 1 197 ? 29.47221 -33.56346 -1.13668 1.000 16.00554 182 LEU B O 1
ATOM 3124 N N . PHE B 1 198 ? 29.17017 -34.58892 -3.11553 1.000 14.29031 183 PHE B N 1
ATOM 3125 C CA . PHE B 1 198 ? 27.91060 -33.87365 -3.35987 1.000 12.82748 183 PHE B CA 1
ATOM 3126 C C . PHE B 1 198 ? 26.82108 -34.21006 -2.34982 1.000 15.30459 183 PHE B C 1
ATOM 3127 O O . PHE B 1 198 ? 26.10015 -33.32329 -1.89293 1.000 15.72559 183 PHE B O 1
ATOM 3135 N N . GLU B 1 199 ? 26.66840 -35.49208 -2.01867 1.000 14.27489 184 GLU B N 1
ATOM 3136 C CA . GLU B 1 199 ? 25.53265 -35.91056 -1.19553 1.000 16.07718 184 GLU B CA 1
ATOM 3137 C C . GLU B 1 199 ? 25.74634 -35.65178 0.29297 1.000 17.34027 184 GLU B C 1
ATOM 3138 O O . GLU B 1 199 ? 24.77825 -35.48529 1.04069 1.000 19.44425 184 GLU B O 1
ATOM 3144 N N . ASN B 1 200 ? 27.00584 -35.60369 0.71948 1.000 14.81189 185 ASN B N 1
ATOM 3145 C CA . ASN B 1 200 ? 27.30465 -35.45710 2.14779 1.000 15.28158 185 ASN B CA 1
ATOM 3146 C C . ASN B 1 200 ? 27.97922 -34.13117 2.52078 1.000 15.59332 185 ASN B C 1
ATOM 3147 O O . ASN B 1 200 ? 28.03255 -33.77331 3.69229 1.000 16.90848 185 ASN B O 1
ATOM 3152 N N . GLU B 1 201 ? 28.51884 -33.43651 1.52646 1.000 16.54731 186 GLU B N 1
ATOM 3153 C CA . GLU B 1 201 ? 29.40408 -32.27776 1.72264 1.000 13.39719 186 GLU B CA 1
ATOM 3154 C C . GLU B 1 201 ? 30.42629 -32.56816 2.82071 1.000 15.62682 186 GLU B C 1
ATOM 3155 O O . GLU B 1 201 ? 30.57207 -31.85365 3.82535 1.000 15.73337 186 GLU B O 1
ATOM 3161 N N . ARG B 1 202 ? 31.12724 -33.67112 2.56680 1.000 16.53916 187 ARG B N 1
ATOM 3162 C CA . ARG B 1 202 ? 32.17583 -34.21759 3.41275 1.000 16.32778 187 ARG B CA 1
ATOM 3163 C C . ARG B 1 202 ? 33.21800 -34.78349 2.44252 1.000 16.67363 187 ARG B C 1
ATOM 3164 O O . ARG B 1 202 ? 32.85760 -35.36035 1.41965 1.000 16.59391 187 ARG B O 1
ATOM 3172 N N . LEU B 1 203 ? 34.50558 -34.61557 2.74172 1.000 16.29178 188 LEU B N 1
ATOM 3173 C CA . LEU B 1 203 ? 35.52654 -35.18165 1.86084 1.000 16.66455 188 LEU B CA 1
ATOM 3174 C C . LEU B 1 203 ? 35.51595 -36.70136 2.01588 1.000 16.55651 188 LEU B C 1
ATOM 3175 O O . LEU B 1 203 ? 35.38578 -37.21807 3.13017 1.000 18.45413 188 LEU B O 1
ATOM 3180 N N . PRO B 1 204 ? 35.65651 -37.43149 0.90225 1.000 17.06335 189 PRO B N 1
ATOM 3181 C CA . PRO B 1 204 ? 35.54562 -38.90383 0.93018 1.000 16.73303 189 PRO B CA 1
ATOM 3182 C C . PRO B 1 204 ? 36.79062 -39.62452 1.46711 1.000 18.15235 189 PRO B C 1
ATOM 3183 O O . PRO B 1 204 ? 37.25143 -40.62253 0.90194 1.000 19.53298 189 PRO B O 1
ATOM 3187 N N . TYR B 1 205 ? 37.31425 -39.12659 2.58254 1.000 19.06680 190 TYR B N 1
ATOM 3188 C CA . TYR B 1 205 ? 38.44864 -39.75190 3.24186 1.000 19.70205 190 TYR B CA 1
ATOM 3189 C C . TYR B 1 205 ? 38.20986 -41.23782 3.50979 1.000 20.51371 190 TYR B C 1
ATOM 3190 O O . TYR B 1 205 ? 39.11944 -42.06770 3.37546 1.000 23.90218 190 TYR B O 1
ATOM 3199 N N . GLU B 1 206 ? 36.99437 -41.57890 3.92846 1.000 22.28161 191 GLU B N 1
ATOM 3200 C CA . GLU B 1 206 ? 36.73444 -42.95406 4.33488 1.000 26.70544 191 GLU B CA 1
ATOM 3201 C C . GLU B 1 206 ? 36.66092 -43.90216 3.14346 1.000 24.14207 191 GLU B C 1
ATOM 3202 O O . GLU B 1 206 ? 36.68455 -45.12851 3.33094 1.000 27.18492 191 GLU B O 1
ATOM 3208 N N . LEU B 1 207 ? 36.60485 -43.33441 1.93923 1.000 21.21918 192 LEU B N 1
ATOM 3209 C CA . LEU B 1 207 ? 36.63118 -44.10990 0.70419 1.000 21.33172 192 LEU B CA 1
ATOM 3210 C C . LEU B 1 207 ? 38.04273 -44.19488 0.13276 1.000 27.41623 192 LEU B C 1
ATOM 3211 O O . LEU B 1 207 ? 38.26449 -44.83581 -0.90108 1.000 24.02071 192 LEU B O 1
ATOM 3216 N N . GLY B 1 208 ? 38.98665 -43.53333 0.79687 1.000 25.78789 193 GLY B N 1
ATOM 3217 C CA . GLY B 1 208 ? 40.37956 -43.59450 0.39520 1.000 26.59708 193 GLY B CA 1
ATOM 3218 C C . GLY B 1 208 ? 40.94417 -42.32241 -0.20989 1.000 25.99321 193 GLY B C 1
ATOM 3219 O O . GLY B 1 208 ? 42.10079 -42.30243 -0.62444 1.000 27.70654 193 GLY B O 1
ATOM 3220 N N . PHE B 1 209 ? 40.15092 -41.25450 -0.25352 1.000 20.38671 194 PHE B N 1
ATOM 3221 C CA . PHE B 1 209 ? 40.62532 -40.01280 -0.86197 1.000 20.13096 194 PHE B CA 1
ATOM 3222 C C . PHE B 1 209 ? 41.82057 -39.42173 -0.11031 1.000 20.61563 194 PHE B C 1
ATOM 3223 O O . PHE B 1 209 ? 41.80081 -39.30843 1.11349 1.000 21.48468 194 PHE B O 1
ATOM 3231 N N . LYS B 1 210 ? 42.84889 -39.04489 -0.86855 1.000 20.84033 195 LYS B N 1
ATOM 3232 C CA . LYS B 1 210 ? 43.97205 -38.26721 -0.36408 1.000 22.55859 195 LYS B CA 1
ATOM 3233 C C . LYS B 1 210 ? 44.22753 -37.15360 -1.37793 1.000 21.26293 195 LYS B C 1
ATOM 3234 O O . LYS B 1 210 ? 44.16935 -37.40154 -2.58427 1.000 22.94645 195 LYS B O 1
ATOM 3240 N N . LYS B 1 211 ? 44.49128 -35.93744 -0.90053 1.000 20.21696 196 LYS B N 1
ATOM 3241 C CA . LYS B 1 211 ? 44.71124 -34.80149 -1.79671 1.000 19.75361 196 LYS B CA 1
ATOM 3242 C C . LYS B 1 211 ? 45.86997 -35.05595 -2.77158 1.000 19.20927 196 LYS B C 1
ATOM 3243 O O . LYS B 1 211 ? 46.81669 -35.78906 -2.47129 1.000 20.97645 196 LYS B O 1
ATOM 3249 N N . MET B 1 212 ? 45.77222 -34.43740 -3.94363 1.000 20.89513 197 MET B N 1
ATOM 3250 C CA . MET B 1 212 ? 46.75087 -34.63412 -5.00840 1.000 18.88135 197 MET B CA 1
ATOM 3251 C C . MET B 1 212 ? 48.17459 -34.26500 -4.57585 1.000 19.50958 197 MET B C 1
ATOM 3252 O O . MET B 1 212 ? 48.38386 -33.33097 -3.80086 1.000 22.78311 197 MET B O 1
ATOM 3257 N N . LYS B 1 213 ? 49.16011 -35.01172 -5.07438 1.000 23.88370 198 LYS B N 1
ATOM 3258 C CA . LYS B 1 213 ? 50.55811 -34.72886 -4.77096 1.000 26.71332 198 LYS B CA 1
ATOM 3259 C C . LYS B 1 213 ? 51.09664 -33.53095 -5.55738 1.000 26.17153 198 LYS B C 1
ATOM 3260 O O . LYS B 1 213 ? 51.88193 -32.73601 -5.03486 1.000 26.98164 198 LYS B O 1
ATOM 3266 N N . SER B 1 214 ? 50.67742 -33.42157 -6.81294 1.000 23.80802 199 SER B N 1
ATOM 3267 C CA . SER B 1 214 ? 51.10460 -32.33807 -7.69552 1.000 23.72420 199 SER B CA 1
ATOM 3268 C C . SER B 1 214 ? 50.01337 -31.27347 -7.76726 1.000 19.92179 199 SER B C 1
ATOM 3269 O O . SER B 1 214 ? 48.93519 -31.53667 -8.28172 1.000 22.22641 199 SER B O 1
ATOM 3272 N N . ALA B 1 215 ? 50.30026 -30.07814 -7.25667 1.000 22.07250 200 ALA B N 1
ATOM 3273 C CA . ALA B 1 215 ? 49.27943 -29.03417 -7.14345 1.000 20.36907 200 ALA B CA 1
ATOM 3274 C C . ALA B 1 215 ? 48.67988 -28.65117 -8.49162 1.000 19.60459 200 ALA B C 1
ATOM 3275 O O . ALA B 1 215 ? 49.40486 -28.47598 -9.47767 1.000 22.52204 200 ALA B O 1
ATOM 3277 N N . LEU B 1 216 ? 47.36033 -28.51470 -8.52240 1.000 18.28426 201 LEU B N 1
ATOM 3278 C CA . LEU B 1 216 ? 46.66591 -28.09497 -9.73539 1.000 17.39049 201 LEU B CA 1
ATOM 3279 C C . LEU B 1 216 ? 46.92116 -26.62738 -10.01107 1.000 20.06070 201 LEU B C 1
ATOM 3280 O O . LEU B 1 216 ? 46.69594 -25.78168 -9.14191 1.000 19.20701 201 LEU B O 1
ATOM 3285 N N . THR B 1 217 ? 47.36879 -26.32398 -11.22439 1.000 18.04401 202 THR B N 1
ATOM 3286 C CA . THR B 1 217 ? 47.67866 -24.95345 -11.60051 1.000 20.05914 202 THR B CA 1
ATOM 3287 C C . THR B 1 217 ? 46.56990 -24.36449 -12.46105 1.000 20.28000 202 THR B C 1
ATOM 3288 O O . THR B 1 217 ? 45.73499 -25.09333 -13.00311 1.000 19.11205 202 THR B O 1
ATOM 3292 N N . GLU B 1 218 ? 46.57987 -23.04402 -12.58163 1.000 20.42743 203 GLU B N 1
ATOM 3293 C CA . GLU B 1 218 ? 45.62251 -22.33237 -13.41172 1.000 21.37254 203 GLU B CA 1
ATOM 3294 C C . GLU B 1 218 ? 45.73071 -22.75050 -14.87282 1.000 24.14753 203 GLU B C 1
ATOM 3295 O O . GLU B 1 218 ? 44.71890 -22.95308 -15.54945 1.000 21.55100 203 GLU B O 1
ATOM 3301 N N . ASP B 1 219 ? 46.96072 -22.88900 -15.35549 1.000 21.73642 204 ASP B N 1
ATOM 3302 C CA . ASP B 1 219 ? 47.17458 -23.33051 -16.73204 1.000 24.31577 204 ASP B CA 1
ATOM 3303 C C . ASP B 1 219 ? 46.64145 -24.74100 -16.99058 1.000 20.42588 204 ASP B C 1
ATOM 3304 O O . ASP B 1 219 ? 46.07305 -25.01403 -18.05531 1.000 19.88145 204 ASP B O 1
ATOM 3309 N N . GLU B 1 220 ? 46.82669 -25.64890 -16.03686 1.000 18.74887 205 GLU B N 1
ATOM 3310 C CA . GLU B 1 220 ? 46.29261 -27.00114 -16.19805 1.000 17.46914 205 GLU B CA 1
ATOM 3311 C C . GLU B 1 220 ? 44.76835 -26.96452 -16.25162 1.000 17.44561 205 GLU B C 1
ATOM 3312 O O . GLU B 1 220 ? 44.14796 -27.62774 -17.09331 1.000 18.28701 205 GLU B O 1
ATOM 3318 N N . LEU B 1 221 ? 44.17173 -26.21116 -15.33340 1.000 16.43388 206 LEU B N 1
ATOM 3319 C CA . LEU B 1 221 ? 42.71623 -26.08120 -15.27229 1.000 15.63018 206 LEU B CA 1
ATOM 3320 C C . LEU B 1 221 ? 42.16169 -25.53775 -16.60050 1.000 17.62474 206 LEU B C 1
ATOM 3321 O O . LEU B 1 221 ? 41.23013 -26.10436 -17.16055 1.000 16.49667 206 LEU B O 1
ATOM 3326 N N . THR B 1 222 ? 42.76771 -24.47248 -17.11026 1.000 17.20462 207 THR B N 1
ATOM 3327 C CA . THR B 1 222 ? 42.34148 -23.86598 -18.37516 1.000 16.44768 207 THR B CA 1
ATOM 3328 C C . THR B 1 222 ? 42.41649 -24.86079 -19.53635 1.000 19.71460 207 THR B C 1
ATOM 3329 O O . THR B 1 222 ? 41.48453 -24.97494 -20.34796 1.000 19.96385 207 THR B O 1
ATOM 3333 N N . THR B 1 223 ? 43.52732 -25.58128 -19.62016 1.000 18.40875 208 THR B N 1
ATOM 3334 C CA . THR B 1 223 ? 43.69367 -26.59885 -20.65745 1.000 17.95441 208 THR B CA 1
ATOM 3335 C C . THR B 1 223 ? 42.58580 -27.63774 -20.57756 1.000 16.55968 208 THR B C 1
ATOM 3336 O O . THR B 1 223 ? 41.97246 -28.01279 -21.59136 1.000 17.79259 208 THR B O 1
ATOM 3340 N N . MET B 1 224 ? 42.30565 -28.10020 -19.36629 1.000 15.31645 209 MET B N 1
ATOM 3341 C CA . MET B 1 224 ? 41.32591 -29.16905 -19.22177 1.000 13.93325 209 MET B CA 1
ATOM 3342 C C . MET B 1 224 ? 39.89809 -28.66433 -19.45703 1.000 14.25813 209 MET B C 1
ATOM 3343 O O . MET B 1 224 ? 39.04311 -29.43760 -19.89539 1.000 15.39851 209 MET B O 1
ATOM 3348 N N . MET B 1 225 ? 39.63526 -27.38901 -19.17876 1.000 15.36579 210 MET B N 1
ATOM 3349 C CA . MET B 1 225 ? 38.33150 -26.81116 -19.52420 1.000 15.10221 210 MET B CA 1
ATOM 3350 C C . MET B 1 225 ? 38.08820 -26.90965 -21.03626 1.000 14.49344 210 MET B C 1
ATOM 3351 O O . MET B 1 225 ? 36.97057 -27.24654 -21.46450 1.000 15.77619 210 MET B O 1
ATOM 3356 N N . GLY B 1 226 ? 39.11295 -26.61084 -21.84015 1.000 15.26382 211 GLY B N 1
ATOM 3357 C CA . GLY B 1 226 ? 39.00127 -26.74227 -23.28747 1.000 15.55819 211 GLY B CA 1
ATOM 3358 C C . GLY B 1 226 ? 38.77370 -28.20042 -23.67459 1.000 16.41754 211 GLY B C 1
ATOM 3359 O O . GLY B 1 226 ? 38.05734 -28.47942 -24.64211 1.000 17.23265 211 GLY B O 1
ATOM 3360 N N . GLU B 1 227 ? 39.39467 -29.13253 -22.95415 1.000 14.94972 212 GLU B N 1
ATOM 3361 C CA . GLU B 1 227 ? 39.18197 -30.56010 -23.24015 1.000 15.88504 212 GLU B CA 1
ATOM 3362 C C . GLU B 1 227 ? 37.72917 -30.97403 -23.01574 1.000 15.63504 212 GLU B C 1
ATOM 3363 O O . GLU B 1 227 ? 37.13855 -31.67667 -23.85471 1.000 16.12620 212 GLU B O 1
ATOM 3369 N N . ILE B 1 228 ? 37.15216 -30.56580 -21.89613 1.000 14.52376 213 ILE B N 1
ATOM 3370 C CA . ILE B 1 228 ? 35.75324 -30.90022 -21.63163 1.000 14.02487 213 ILE B CA 1
ATOM 3371 C C . ILE B 1 228 ? 34.87720 -30.30820 -22.73826 1.000 15.97152 213 ILE B C 1
ATOM 3372 O O . ILE B 1 228 ? 34.02738 -31.00315 -23.29392 1.000 14.71667 213 ILE B O 1
ATOM 3377 N N . TYR B 1 229 ? 35.11049 -29.04074 -23.06922 1.000 15.46161 214 TYR B N 1
ATOM 3378 C CA . TYR B 1 229 ? 34.35774 -28.37468 -24.13710 1.000 14.32615 214 TYR B CA 1
ATOM 3379 C C . TYR B 1 229 ? 34.39991 -29.18418 -25.43339 1.000 15.87712 214 TYR B C 1
ATOM 3380 O O . TYR B 1 229 ? 33.36669 -29.37957 -26.09311 1.000 17.87299 214 TYR B O 1
ATOM 3389 N N . SER B 1 230 ? 35.58743 -29.68203 -25.77610 1.000 15.43412 215 SER B N 1
ATOM 3390 C CA . SER B 1 230 ? 35.78437 -30.40272 -27.03989 1.000 16.34275 215 SER B CA 1
ATOM 3391 C C . SER B 1 230 ? 35.01740 -31.73342 -27.09567 1.000 16.13050 215 SER B C 1
ATOM 3392 O O . SER B 1 230 ? 34.75149 -32.26059 -28.18471 1.000 18.67764 215 SER B O 1
ATOM 3395 N N . LEU B 1 231 ? 34.65231 -32.26127 -25.93234 1.000 15.54806 216 LEU B N 1
ATOM 3396 C CA . LEU B 1 231 ? 33.96052 -33.55257 -25.84894 1.000 16.49501 216 LEU B CA 1
ATOM 3397 C C . LEU B 1 231 ? 32.44844 -33.40260 -25.71406 1.000 14.83403 216 LEU B C 1
ATOM 3398 O O . LEU B 1 231 ? 31.70905 -34.39786 -25.75208 1.000 16.10472 216 LEU B O 1
ATOM 3403 N N . GLN B 1 232 ? 31.98103 -32.17239 -25.55155 1.000 14.58363 217 GLN B N 1
ATOM 3404 C CA . GLN B 1 232 ? 30.54550 -31.93502 -25.46481 1.000 14.51957 217 GLN B CA 1
ATOM 3405 C C . GLN B 1 232 ? 29.88609 -31.97950 -26.82863 1.000 15.52497 217 GLN B C 1
ATOM 3406 O O . GLN B 1 232 ? 30.51027 -31.72233 -27.86618 1.000 19.32632 217 GLN B O 1
ATOM 3412 N N . HIS B 1 233 ? 28.60758 -32.32043 -26.80577 1.000 15.90187 218 HIS B N 1
ATOM 3413 C CA . HIS B 1 233 ? 27.82115 -32.36473 -28.03302 1.000 17.09969 218 HIS B CA 1
ATOM 3414 C C . HIS B 1 233 ? 26.58427 -31.49423 -27.89940 1.000 18.20805 218 HIS B C 1
ATOM 3415 O O . HIS B 1 233 ? 25.44684 -31.95660 -27.80726 1.000 18.22754 218 HIS B O 1
ATOM 3422 N N . LEU B 1 234 ? 26.84756 -30.19403 -27.89079 1.000 18.86048 219 LEU B N 1
ATOM 3423 C CA . LEU B 1 234 ? 25.80620 -29.18403 -27.87066 1.000 19.02084 219 LEU B CA 1
ATOM 3424 C C . LEU B 1 234 ? 25.54195 -28.68735 -29.27681 1.000 21.12763 219 LEU B C 1
ATOM 3425 O O . LEU B 1 234 ? 26.37365 -28.88602 -30.16892 1.000 24.49629 219 LEU B O 1
ATOM 3430 N N . PRO B 1 235 ? 24.38269 -28.05846 -29.49241 1.000 23.16219 220 PRO B N 1
ATOM 3431 C CA . PRO B 1 235 ? 24.12476 -27.41952 -30.78667 1.000 24.56443 220 PRO B CA 1
ATOM 3432 C C . PRO B 1 235 ? 25.24042 -26.44270 -31.17196 1.000 27.38173 220 PRO B C 1
ATOM 3433 O O . PRO B 1 235 ? 25.84289 -25.81908 -30.30132 1.000 27.51985 220 PRO B O 1
ATOM 3437 N N . GLU B 1 236 ? 25.52395 -26.33287 -32.46520 1.000 30.35668 221 GLU B N 1
ATOM 3438 C CA . GLU B 1 236 ? 26.61230 -25.47805 -32.92973 1.000 33.70762 221 GLU B CA 1
ATOM 3439 C C . GLU B 1 236 ? 26.35540 -24.02965 -32.52769 1.000 34.00920 221 GLU B C 1
ATOM 3440 O O . GLU B 1 236 ? 27.28833 -23.25278 -32.31939 1.000 41.00068 221 GLU B O 1
ATOM 3446 N N . SER B 1 237 ? 25.07952 -23.67983 -32.40864 1.000 34.86445 222 SER B N 1
ATOM 3447 C CA . SER B 1 237 ? 24.68508 -22.32720 -32.03856 1.000 41.07804 222 SER B CA 1
ATOM 3448 C C . SER B 1 237 ? 24.71492 -22.08665 -30.52977 1.000 37.74675 222 SER B C 1
ATOM 3449 O O . SER B 1 237 ? 24.51992 -20.95855 -30.08455 1.000 40.05805 222 SER B O 1
ATOM 3452 N N . PHE B 1 238 ? 24.94661 -23.13410 -29.74366 1.000 33.29977 223 PHE B N 1
ATOM 3453 C CA . PHE B 1 238 ? 24.91952 -22.99189 -28.28941 1.000 31.78389 223 PHE B CA 1
ATOM 3454 C C . PHE B 1 238 ? 26.09710 -22.13443 -27.82658 1.000 35.03455 223 PHE B C 1
ATOM 3455 O O . PHE B 1 238 ? 27.19633 -22.22305 -28.38161 1.000 31.87959 223 PHE B O 1
ATOM 3463 N N . THR B 1 239 ? 25.84623 -21.28445 -26.82930 1.000 33.68272 224 THR B N 1
ATOM 3464 C CA . THR B 1 239 ? 26.87511 -20.44077 -26.21980 1.000 38.89747 224 THR B CA 1
ATOM 3465 C C . THR B 1 239 ? 28.24139 -21.11124 -26.06516 1.000 30.81010 224 THR B C 1
ATOM 3466 O O . THR B 1 239 ? 28.33546 -22.21225 -25.54045 1.000 28.12762 224 THR B O 1
ATOM 3470 N N . LYS B 1 240 ? 29.29147 -20.43366 -26.52536 1.000 34.83000 225 LYS B N 1
ATOM 3471 C CA . LYS B 1 240 ? 30.66303 -20.91898 -26.37960 1.000 31.23080 225 LYS B CA 1
ATOM 3472 C C . LYS B 1 240 ? 31.32047 -20.24690 -25.17218 1.000 33.73519 225 LYS B C 1
ATOM 3473 O O . LYS B 1 240 ? 30.96981 -19.12075 -24.83615 1.000 37.65093 225 LYS B O 1
ATOM 3475 N N . PRO B 1 241 ? 32.27404 -20.93454 -24.51246 1.000 31.71911 226 PRO B N 1
ATOM 3476 C CA . PRO B 1 241 ? 32.97680 -20.34958 -23.36211 1.000 31.06091 226 PRO B CA 1
ATOM 3477 C C . PRO B 1 241 ? 33.91028 -19.21064 -23.76302 1.000 39.45703 226 PRO B C 1
ATOM 3478 O O . PRO B 1 241 ? 34.34137 -19.18877 -24.91424 1.000 44.21274 226 PRO B O 1
#